Protein AF-A0A9E2BN55-F1 (afdb_monomer)

Foldseek 3Di:
DVVVLQLDALVVLLVVLLQLLLQLLLLDPDRDNLVSLLSNLLCVLVVNHDLVSSLVSNLVSNLNSLLNNLQCLQPPVVVCCVPCVVVLVNDPVNLVVLLVLCVVCPLLSQLVLLVPVSSNRVNSSSCSNNVRPSVSNSVNSSVSSNLVSSVSSVVSNVVSNVQVLCVLLVCNVVVVVVVVVVVVVVVVVVVVVVPDPDDDDDDDDPPDCDPVNVVCVVPPDPDPPVVVVVVVVVVVVVVVVSVVVCVCVVVVVVVVLVVLVPFDAFPAADDQAAQQFLEEEEAQELLRSLLFCLLVCLRNVVRNHHAAYEHEALNLPNQNLLCVVVVHSDALVSSVVSSQLSVVLSQVLVVLSPDDPVRYAYLHAHFVCLLVQLQEFLPCVDFDQDPRNRDQARCDPGPNGRQGRHLVSSLVVVLVCCVVSVGQEYEAADCPAPGSSRNSSVVSVLVSCLVVVNLNRKYWHAHQHDDCPPRFLAADLPAAHHDRPVQNQFARKHKAFGDSVSLVSSLVSLVSSVSCCVSRVSNSNSSSYRIRMTGMDGADDPPDFQPDDDDDDDDDDDDDDDDDVPDPPDDDFQRDKDARRRWPWWGIWGWHDDPFFIKIWTFTPDFDDLQKKKWKWKWADAVPAGIWIKIWIHHNQDTDIDTRYDGPDDDDPPQDFDKGDDRGGIMTTGGVVNRSDQWMWIWMFIGHSSDGPITDTHTDRRDPD

Secondary structure (DSSP, 8-state):
-HHHHHHS-HHHHHHHHHHHHHHHHTT-TT---HHHHHHHHHHHTTTSS-HHHHHHHHHHHHHHHHHHHHHHHHHHHHHHHHHHGGGGT--HHHHHHHHHHHHHHTTHHHHHHTTSHHHHHHHHHHHHHTT--HHHHHHHHHHHHHHHHHHHHHHHHHHHHHHHHHHHTTTHHHHHHHHHHHHHHHHHHHHHHHSSPPPPS----TT---HHHHHHHTT-S---HHHHHHHHHHHHHHHHHHHHHHHHHHHHHHHHHHHHT-PPPPSEEPPP--TT-EEEEEESSTTHHHHHHHHHHHHHHHTT-EEEEEEEE--TT-HHHHHHHHTS---HHHHHHHHHHHHHHHHHHHHHTT--GGGEEEEEEPTT-HHHHHHH--STT-----TTT--SB--SSSTTTT-BSSHHHHHHHHHHHHHHH--SEEEEE-TT-SSHHHHHHHHHHHHHHHHHT--SS-EEEE---BTTBSSSSS-BTTSPPPPPTTTTTSS--EEEE--HHHHHHHHHHHHH-HHHHHHHHHHHHTT-BSEEEEEEE------S-SS----------------STTSSS-S---SEEEE-SS-SSEEEEEEEEETTEEEEEEEESS---TTSEEEEEEEE--TTS--EEEEEEEETTEEEEEE-S--SSPPPTT---EEEEETTEEEEEEEGGG-SSSEEEEEEEEEETTEEEEEEEEEEE----

Sequence (705 aa):
MLQWLEGVPVGFLYLIQFAALFVEGTGLPGILVEPFFLATSLLISQYKASFVVAWLLAALGNFLGNLVGYAIGRRWLDPFLQRIGPRLGLTPERLETVQDWFRRYGPWAVFIGRWFGPIRTPALLLAGAARIPLGAFAIASALAALTWTGVYQAAFWLLGQATVDLLRRQTGGLFLVLLLLVALAGLLWWRSHRLRPAPSPGLPQEGERGILQVAEDLFRREDGPRTRRRRLRWFSILLLALALSSIPSLAYMAWQFQLNSRVPVPSAPFPEVDASWRLLVLAPHPDDEVLGAGGLMQKVLGAGGSVHVVVVTAGDSFARAAFYLAGKVPGRQGYLALGARRIQESLEAVQYLGLTPQQITFLGFPDKGLEPIWLHYWDPAKAYRNPFTGYDRVPYDIPAKGTPYNGPALAKALEAVLLEYRPTAIVAPYPLDEHPDHRATYDFLLWTLADLGWDHIPIYTYVVHHGEWPSRWQADPDNPLGPPRELARIGPWVSLPLTLSEGERKLHAIRLYTSQMRVMGSWLQAFARANEIFSPMMPVDASGPAETRSFTLLGQWAWPKNRLAKALLPVLPPSLKTRVDWSAMLEEVSTGAEDQGWLIRLRTRGRPDPNREYRLRWWVFPKDLPPQGYQVIIHRNQVSVREVTPSTRPWPKDLPVQARWTPSGLALFIPEKALQSPRLLIAVDIGRPGGIEDRSAWVLILDRR

Radius of gyration: 31.78 Å; Cα contacts (8 Å, |Δi|>4): 1227; chains: 1; bounding box: 82×69×92 Å

pLDDT: mean 70.93, std 20.89, range [20.25, 98.88]

Nearest PDB structures (foldseek):
  6gv1-assembly1_A  TM=1.798E-01  e=6.278E+00  Escherichia coli K-12

Mean predicted aligned error: 17.93 Å

Solvent-accessible surface area (backbone atoms only — not comparable to full-atom values): 37327 Å² total; per-residue (Å²): 105,69,75,57,58,65,69,48,55,61,68,57,54,42,48,48,32,14,49,49,30,16,52,38,25,34,34,54,86,88,67,81,57,63,66,44,40,38,56,53,15,43,34,29,60,66,74,71,36,60,62,67,60,47,33,52,36,31,15,49,20,20,32,56,12,32,53,50,9,19,51,46,15,53,73,45,39,76,71,42,45,76,75,46,17,74,84,73,70,52,44,74,69,56,53,50,52,51,50,50,44,38,73,74,49,42,46,50,38,52,30,57,28,60,78,40,78,92,44,32,38,55,43,34,26,48,43,13,56,69,62,56,58,63,69,53,41,50,53,26,38,44,53,30,23,46,52,53,37,42,54,49,38,50,53,25,26,56,49,18,41,55,46,52,54,37,47,59,27,71,46,40,64,59,51,52,48,49,53,51,49,51,53,47,49,52,52,49,51,54,48,61,68,69,68,57,77,80,78,77,96,65,84,89,70,95,83,74,72,48,75,66,53,54,58,41,63,77,64,68,65,88,62,55,78,69,53,48,55,51,51,51,50,52,50,52,49,49,53,48,50,56,58,53,62,52,41,59,57,55,48,48,51,52,47,52,52,52,54,55,67,63,41,68,59,47,87,43,68,44,80,90,69,41,50,82,39,27,36,33,38,48,13,47,33,57,54,45,51,50,60,50,35,34,52,59,52,40,47,28,48,74,40,62,16,44,65,36,38,36,26,43,17,26,49,30,58,47,57,65,38,15,21,69,73,63,74,40,88,55,53,36,68,29,19,49,51,34,13,57,50,30,50,50,25,38,52,54,22,46,38,74,61,70,46,55,80,88,35,48,45,61,51,40,38,55,41,90,36,41,37,58,20,71,59,65,17,46,49,90,90,41,54,45,62,38,87,58,56,68,42,38,36,20,85,54,101,49,94,37,46,66,43,51,33,20,32,60,53,51,44,51,54,53,42,50,50,46,70,72,66,57,55,58,30,37,35,34,39,24,67,74,28,68,43,58,37,35,26,31,48,34,52,49,48,56,49,41,30,58,76,72,67,50,46,85,48,47,32,36,22,21,72,74,45,51,92,75,42,60,50,65,55,39,65,38,42,88,44,73,59,38,58,53,69,83,48,60,78,32,32,64,50,24,29,39,80,41,54,63,66,46,16,52,51,35,40,52,32,62,60,46,36,53,62,47,42,81,74,44,34,44,56,62,32,26,52,19,17,21,30,44,53,32,32,72,44,72,57,61,77,59,56,66,80,69,80,76,82,81,88,88,84,89,86,90,89,88,90,82,91,90,79,81,90,60,80,87,79,73,87,73,78,52,59,43,66,44,76,39,67,61,37,84,48,43,38,30,43,32,35,27,84,50,103,66,24,36,42,40,34,42,30,32,63,54,70,73,58,54,86,34,25,36,37,38,36,33,37,38,48,31,81,98,50,65,59,44,30,36,33,39,40,34,43,64,91,42,74,45,78,42,77,56,34,91,59,99,68,77,73,73,97,80,72,73,67,46,68,46,83,47,87,50,24,39,37,36,37,42,42,44,88,72,49,66,37,55,50,36,39,39,34,38,37,34,22,42,77,48,47,79,78,45,55,47,77,41,63,46,44,51,51,94,103

Structure (mmCIF, N/CA/C/O backbone):
data_AF-A0A9E2BN55-F1
#
_entry.id   AF-A0A9E2BN55-F1
#
loop_
_atom_site.group_PDB
_atom_site.id
_atom_site.type_symbol
_atom_site.label_atom_id
_atom_site.label_alt_id
_atom_site.label_comp_id
_atom_site.label_asym_id
_atom_site.label_entity_id
_atom_site.label_seq_id
_atom_site.pdbx_PDB_ins_code
_atom_site.Cartn_x
_atom_site.Cartn_y
_atom_site.Cartn_z
_atom_site.occupancy
_atom_site.B_iso_or_equiv
_atom_site.auth_seq_id
_atom_site.auth_comp_id
_atom_site.auth_asym_id
_atom_site.auth_atom_id
_atom_site.pdbx_PDB_model_num
ATOM 1 N N . MET A 1 1 ? -6.216 5.023 -21.301 1.00 42.16 1 MET A N 1
ATOM 2 C CA . MET A 1 1 ? -4.785 4.783 -21.608 1.00 42.16 1 MET A CA 1
ATOM 3 C C . MET A 1 1 ? -4.015 4.266 -20.395 1.00 42.16 1 MET A C 1
ATOM 5 O O . MET A 1 1 ? -3.532 3.152 -20.487 1.00 42.16 1 MET A O 1
ATOM 9 N N . LEU A 1 2 ? -3.936 4.993 -19.267 1.00 48.66 2 LEU A N 1
ATOM 10 C CA . LEU A 1 2 ? -3.245 4.512 -18.051 1.00 48.66 2 LEU A CA 1
ATOM 11 C C . LEU A 1 2 ? -3.794 3.170 -17.539 1.00 48.66 2 LEU A C 1
ATOM 13 O O . LEU A 1 2 ? -3.036 2.222 -17.437 1.00 48.66 2 LEU A O 1
ATOM 17 N N . GLN A 1 3 ? -5.114 3.040 -17.367 1.00 46.03 3 GLN A N 1
ATOM 18 C CA . GLN A 1 3 ? -5.744 1.762 -16.990 1.00 46.03 3 GLN A CA 1
ATOM 19 C C . GLN A 1 3 ? -5.450 0.611 -17.972 1.00 46.03 3 GLN A C 1
ATOM 21 O O . GLN A 1 3 ? -5.333 -0.535 -17.557 1.00 46.03 3 GLN A O 1
ATOM 26 N N . TRP A 1 4 ? -5.301 0.909 -19.269 1.00 52.53 4 TRP A N 1
ATOM 27 C CA . TRP A 1 4 ? -4.914 -0.093 -20.268 1.00 52.53 4 TRP A CA 1
ATOM 28 C C . TRP A 1 4 ? -3.441 -0.485 -20.102 1.00 52.53 4 TRP A C 1
ATOM 30 O O . TRP A 1 4 ? -3.153 -1.670 -19.999 1.00 52.53 4 TRP A O 1
ATOM 40 N N . LEU A 1 5 ? -2.533 0.496 -19.981 1.00 54.41 5 LEU A N 1
ATOM 41 C CA . LEU A 1 5 ? -1.100 0.287 -19.716 1.00 54.41 5 LEU A CA 1
ATOM 42 C C . LEU A 1 5 ? -0.854 -0.498 -18.420 1.00 54.41 5 LEU A C 1
ATOM 44 O O . LEU A 1 5 ? 0.050 -1.323 -18.371 1.00 54.41 5 LEU A O 1
ATOM 48 N N . GLU A 1 6 ? -1.664 -0.275 -17.387 1.00 54.75 6 GLU A N 1
ATOM 49 C CA . GLU A 1 6 ? -1.585 -0.993 -16.111 1.00 54.75 6 GLU A CA 1
ATOM 50 C C . GLU A 1 6 ? -2.003 -2.466 -16.202 1.00 54.75 6 GLU A C 1
ATOM 52 O O . GLU A 1 6 ? -1.564 -3.275 -15.383 1.00 54.75 6 GLU A O 1
ATOM 57 N N . GLY A 1 7 ? -2.831 -2.819 -17.188 1.00 53.53 7 GLY A N 1
ATOM 58 C CA . GLY A 1 7 ? -3.192 -4.203 -17.491 1.00 53.53 7 GLY A CA 1
ATOM 59 C C . GLY A 1 7 ? -2.150 -4.935 -18.342 1.00 53.53 7 GLY A C 1
ATOM 60 O O . GLY A 1 7 ? -2.216 -6.157 -18.467 1.00 53.53 7 GLY A O 1
ATOM 61 N N . VAL A 1 8 ? -1.180 -4.220 -18.925 1.00 64.62 8 VAL A N 1
ATOM 62 C CA . VAL A 1 8 ? -0.128 -4.825 -19.748 1.00 64.62 8 VAL A CA 1
ATOM 63 C C . VAL A 1 8 ? 1.000 -5.349 -18.846 1.00 64.62 8 VAL A C 1
ATOM 65 O O . VAL A 1 8 ? 1.542 -4.590 -18.039 1.00 64.62 8 VAL A O 1
ATOM 68 N N . PRO A 1 9 ? 1.419 -6.624 -18.976 1.00 72.88 9 PRO A N 1
ATOM 69 C CA . PRO A 1 9 ? 2.551 -7.143 -18.219 1.00 72.88 9 PRO A CA 1
ATOM 70 C C . PRO A 1 9 ? 3.814 -6.312 -18.464 1.00 72.88 9 PRO A C 1
ATOM 72 O O . PRO A 1 9 ? 4.208 -6.081 -19.606 1.00 72.88 9 PRO A O 1
ATOM 75 N N . VAL A 1 10 ? 4.500 -5.915 -17.393 1.00 73.56 10 VAL A N 1
ATOM 76 C CA . VAL A 1 10 ? 5.712 -5.078 -17.480 1.00 73.56 10 VAL A CA 1
ATOM 77 C C . VAL A 1 10 ? 6.794 -5.725 -18.349 1.00 73.56 10 VAL A C 1
ATOM 79 O O . VAL A 1 10 ? 7.418 -5.045 -19.158 1.00 73.56 10 VAL A O 1
ATOM 82 N N . GLY A 1 11 ? 6.954 -7.050 -18.263 1.00 73.19 11 GLY A N 1
ATOM 83 C CA . GLY A 1 11 ? 7.873 -7.793 -19.129 1.00 73.19 11 GLY A CA 1
ATOM 84 C C . GLY A 1 11 ? 7.525 -7.692 -20.618 1.00 73.19 11 GLY A C 1
ATOM 85 O O . GLY A 1 11 ? 8.423 -7.618 -21.449 1.00 73.19 11 GLY A O 1
ATOM 86 N N . PHE A 1 12 ? 6.238 -7.615 -20.967 1.00 77.75 12 PHE A N 1
ATOM 87 C CA . PHE A 1 12 ? 5.804 -7.426 -22.352 1.00 77.75 12 PHE A CA 1
ATOM 88 C C . PHE A 1 12 ? 6.108 -6.011 -22.852 1.00 77.75 12 PHE A C 1
ATOM 90 O O . PHE A 1 12 ? 6.557 -5.847 -23.981 1.00 77.75 12 PHE A O 1
ATOM 97 N N . LEU A 1 13 ? 5.954 -4.989 -22.006 1.00 81.44 13 LEU A N 1
ATOM 98 C CA . LEU A 1 13 ? 6.357 -3.623 -22.357 1.00 81.44 13 LEU A CA 1
ATOM 99 C C . LEU A 1 13 ? 7.873 -3.486 -22.509 1.00 81.44 13 LEU A C 1
ATOM 101 O O . LEU A 1 13 ? 8.325 -2.824 -23.439 1.00 81.44 13 LEU A O 1
ATOM 105 N N . TYR A 1 14 ? 8.656 -4.155 -21.662 1.00 86.88 14 TYR A N 1
ATOM 106 C CA . TYR A 1 14 ? 10.102 -4.254 -21.850 1.00 86.88 14 TYR A CA 1
ATOM 107 C C . TYR A 1 14 ? 10.471 -4.951 -23.155 1.00 86.88 14 TYR A C 1
ATOM 109 O O . TYR A 1 14 ? 11.354 -4.476 -23.863 1.00 86.88 14 TYR A O 1
ATOM 117 N N . LEU A 1 15 ? 9.780 -6.040 -23.498 1.00 89.19 15 LEU A N 1
ATOM 118 C CA . LEU A 1 15 ? 10.001 -6.757 -24.749 1.00 89.19 15 LEU A CA 1
ATOM 119 C C . LEU A 1 15 ? 9.648 -5.895 -25.966 1.00 89.19 15 LEU A C 1
ATOM 121 O O . LEU A 1 15 ? 10.404 -5.868 -26.931 1.00 89.19 15 LEU A O 1
ATOM 125 N N . ILE A 1 16 ? 8.533 -5.165 -25.920 1.00 85.81 16 ILE A N 1
ATOM 126 C CA . ILE A 1 16 ? 8.139 -4.243 -26.987 1.00 85.81 16 ILE A CA 1
ATOM 127 C C . ILE A 1 16 ? 9.141 -3.095 -27.105 1.00 85.81 16 ILE A C 1
ATOM 129 O O . ILE A 1 16 ? 9.532 -2.759 -28.218 1.00 85.81 16 ILE A O 1
ATOM 133 N N . GLN A 1 17 ? 9.575 -2.499 -25.990 1.00 91.75 17 GLN A N 1
ATOM 134 C CA . GLN A 1 17 ? 10.584 -1.441 -26.014 1.00 91.75 17 GLN A CA 1
ATOM 135 C C . GLN A 1 17 ? 11.897 -1.975 -26.596 1.00 91.75 17 GLN A C 1
ATOM 137 O O . GLN A 1 17 ? 12.446 -1.372 -27.513 1.00 91.75 17 GLN A O 1
ATOM 142 N N . PHE A 1 18 ? 12.358 -3.141 -26.141 1.00 94.94 18 PHE A N 1
ATOM 143 C CA . PHE A 1 18 ? 13.504 -3.839 -26.718 1.00 94.94 18 PHE A CA 1
ATOM 144 C C . PHE A 1 18 ? 13.335 -4.036 -28.231 1.00 94.94 18 PHE A C 1
ATOM 146 O O . PHE A 1 18 ? 14.227 -3.671 -28.991 1.00 94.94 18 PHE A O 1
ATOM 153 N N . ALA A 1 19 ? 12.191 -4.562 -28.679 1.00 90.88 19 ALA A N 1
ATOM 154 C CA . ALA A 1 19 ? 11.928 -4.851 -30.085 1.00 90.88 19 ALA A CA 1
ATOM 155 C C . ALA A 1 19 ? 11.878 -3.573 -30.930 1.00 90.88 19 ALA A C 1
ATOM 157 O O . ALA A 1 19 ? 12.492 -3.512 -31.989 1.00 90.88 19 ALA A O 1
ATOM 158 N N . ALA A 1 20 ? 11.213 -2.522 -30.453 1.00 88.75 20 ALA A N 1
ATOM 159 C CA . ALA A 1 20 ? 11.159 -1.236 -31.137 1.00 88.75 20 ALA A CA 1
ATOM 160 C C . ALA A 1 20 ? 12.556 -0.624 -31.295 1.00 88.75 20 ALA A C 1
ATOM 162 O O . ALA A 1 20 ? 12.917 -0.163 -32.378 1.00 88.75 20 ALA A O 1
ATOM 163 N N . LEU A 1 21 ? 13.362 -0.665 -30.232 1.00 92.38 21 LEU A N 1
ATOM 164 C CA . LEU A 1 21 ? 14.728 -0.153 -30.243 1.00 92.38 21 LEU A CA 1
ATO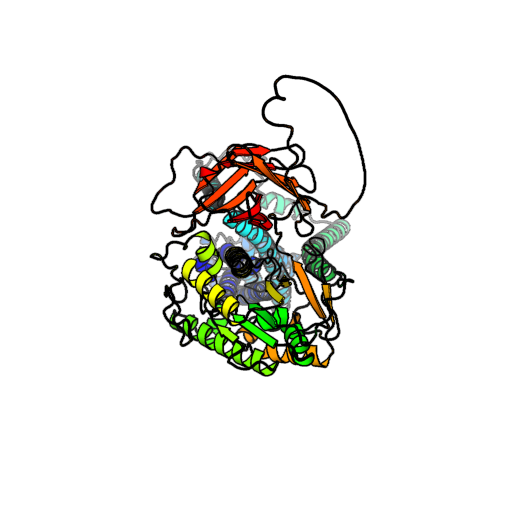M 165 C C . LEU A 1 21 ? 15.667 -1.022 -31.084 1.00 92.38 21 LEU A C 1
ATOM 167 O O . LEU A 1 21 ? 16.580 -0.482 -31.707 1.00 92.38 21 LEU A O 1
ATOM 171 N N . PHE A 1 22 ? 15.425 -2.332 -31.140 1.00 93.88 22 PHE A N 1
ATOM 172 C CA . PHE A 1 22 ? 16.102 -3.251 -32.047 1.00 93.88 22 PHE A CA 1
ATOM 173 C C . PHE A 1 22 ? 15.826 -2.893 -33.498 1.00 93.88 22 PHE A C 1
ATOM 175 O O . PHE A 1 22 ? 16.770 -2.687 -34.257 1.00 93.88 22 PHE A O 1
ATOM 182 N N . VAL A 1 23 ? 14.556 -2.748 -33.886 1.00 87.81 23 VAL A N 1
ATOM 183 C CA . VAL A 1 23 ? 14.230 -2.425 -35.277 1.00 87.81 23 VAL A CA 1
ATOM 184 C C . VAL A 1 23 ? 14.714 -1.015 -35.637 1.00 87.81 23 VAL A C 1
ATOM 186 O O . VAL A 1 23 ? 15.287 -0.845 -36.710 1.00 87.81 23 VAL A O 1
ATOM 189 N N . GLU A 1 24 ? 14.618 -0.028 -34.738 1.00 86.00 24 GLU A N 1
ATOM 190 C CA . GLU A 1 24 ? 15.246 1.291 -34.945 1.00 86.00 24 GLU A CA 1
ATOM 191 C C . GLU A 1 24 ? 16.763 1.174 -35.148 1.00 86.00 24 GLU A C 1
ATOM 193 O O . GLU A 1 24 ? 17.312 1.762 -36.081 1.00 86.00 24 GLU A O 1
ATOM 198 N N . GLY A 1 25 ? 17.430 0.367 -34.318 1.00 85.31 25 GLY A N 1
ATOM 199 C CA . GLY A 1 25 ? 18.867 0.124 -34.402 1.00 85.31 25 GLY A CA 1
ATOM 200 C C . GLY A 1 25 ? 19.302 -0.521 -35.720 1.00 85.31 25 GLY A C 1
ATOM 201 O O . GLY A 1 25 ? 20.442 -0.352 -36.133 1.00 85.31 25 GLY A O 1
ATOM 202 N N . THR A 1 26 ? 18.416 -1.207 -36.448 1.00 84.62 26 THR A N 1
ATOM 203 C CA . THR A 1 26 ? 18.776 -1.776 -37.763 1.00 84.62 26 THR A CA 1
ATOM 204 C C . THR A 1 26 ? 19.045 -0.728 -38.845 1.00 84.62 26 THR A C 1
ATOM 206 O O . THR A 1 26 ? 19.593 -1.064 -39.894 1.00 84.62 26 THR A O 1
ATOM 209 N N . GLY A 1 27 ? 18.689 0.540 -38.614 1.00 74.31 27 GLY A N 1
ATOM 210 C CA . GLY A 1 27 ? 18.823 1.591 -39.621 1.00 74.31 27 GLY A CA 1
ATOM 211 C C . GLY A 1 27 ? 17.603 1.725 -40.543 1.00 74.31 27 GLY A C 1
ATOM 212 O O . GLY A 1 27 ? 17.688 2.398 -41.570 1.00 74.31 27 GLY A O 1
ATOM 213 N N . LEU A 1 28 ? 16.466 1.104 -40.202 1.00 69.44 28 LEU A N 1
ATOM 214 C CA . LEU A 1 28 ? 15.209 1.283 -40.930 1.00 69.44 28 LEU A CA 1
ATOM 215 C C . LEU A 1 28 ? 14.545 2.624 -40.552 1.00 69.44 28 LEU A C 1
ATOM 217 O O . LEU A 1 28 ? 14.303 2.879 -39.369 1.00 69.44 28 LEU A O 1
ATOM 221 N N . PRO A 1 29 ? 14.230 3.499 -41.525 1.00 60.53 29 PRO A N 1
ATOM 222 C CA . PRO A 1 29 ? 13.552 4.761 -41.249 1.00 60.53 29 PRO A CA 1
ATOM 223 C C . PRO A 1 29 ? 12.087 4.535 -40.843 1.00 60.53 29 PRO A C 1
ATOM 225 O O . PRO A 1 29 ? 11.427 3.627 -41.341 1.00 60.53 29 PRO A O 1
ATOM 228 N N . GLY A 1 30 ? 11.554 5.416 -39.989 1.00 55.41 30 GLY A N 1
ATOM 229 C CA . GLY A 1 30 ? 10.112 5.498 -39.713 1.00 55.41 30 GLY A CA 1
ATOM 230 C C . GLY A 1 30 ? 9.623 4.838 -38.422 1.00 55.41 30 GLY A C 1
ATOM 231 O O . GLY A 1 30 ? 8.426 4.887 -38.153 1.00 55.41 30 GLY A O 1
ATOM 232 N N . ILE A 1 31 ? 10.508 4.272 -37.594 1.00 67.31 31 ILE A N 1
ATOM 233 C CA . ILE A 1 31 ? 10.127 3.785 -36.260 1.00 67.31 31 ILE A CA 1
ATOM 234 C C . ILE A 1 31 ? 10.235 4.912 -35.241 1.00 67.31 31 ILE A C 1
ATOM 236 O O . ILE A 1 31 ? 11.326 5.387 -34.930 1.00 67.31 31 ILE A O 1
ATOM 240 N N . LEU A 1 32 ? 9.081 5.310 -34.710 1.00 69.62 32 LEU A N 1
ATOM 241 C CA . LEU A 1 32 ? 8.978 6.221 -33.576 1.00 69.62 32 LEU A CA 1
ATOM 242 C C . LEU A 1 32 ? 9.241 5.431 -32.291 1.00 69.62 32 LEU A C 1
ATOM 244 O O . LEU A 1 32 ? 8.494 4.512 -31.960 1.00 69.62 32 LEU A O 1
ATOM 248 N N . VAL A 1 33 ? 10.313 5.771 -31.580 1.00 80.44 33 VAL A N 1
ATOM 249 C CA . VAL A 1 33 ? 10.753 5.072 -30.356 1.00 80.44 33 VAL A CA 1
ATOM 250 C C . VAL A 1 33 ? 10.244 5.748 -29.082 1.00 80.44 33 VAL A C 1
ATOM 252 O O . VAL A 1 33 ? 10.135 5.125 -28.027 1.00 80.44 33 VAL A O 1
ATOM 255 N N . GLU A 1 34 ? 9.882 7.021 -29.197 1.00 79.50 34 GLU A N 1
ATOM 256 C CA . GLU A 1 34 ? 9.389 7.898 -28.141 1.00 79.50 34 GLU A CA 1
ATOM 257 C C . GLU A 1 34 ? 8.146 7.341 -27.422 1.00 79.50 34 GLU A C 1
ATOM 259 O O . GLU A 1 34 ? 8.127 7.377 -26.188 1.00 79.50 34 GLU A O 1
ATOM 264 N N . PRO A 1 35 ? 7.139 6.753 -28.109 1.00 76.38 35 PRO A N 1
ATOM 265 C CA . PRO A 1 35 ? 5.970 6.185 -27.433 1.00 76.38 35 PRO A CA 1
ATOM 266 C C . PRO A 1 35 ? 6.321 5.036 -26.480 1.00 76.38 35 PRO A C 1
ATOM 268 O O . PRO A 1 35 ? 5.670 4.873 -25.449 1.00 76.38 35 PRO A O 1
ATOM 271 N N . PHE A 1 36 ? 7.361 4.258 -26.793 1.00 85.50 36 PHE A N 1
ATOM 272 C CA . PHE A 1 36 ? 7.781 3.122 -25.971 1.00 85.50 36 PHE A CA 1
ATOM 273 C C . PHE A 1 36 ? 8.543 3.573 -24.726 1.00 85.50 36 PHE A C 1
ATOM 275 O O . PHE A 1 36 ? 8.275 3.056 -23.644 1.00 85.50 36 PHE A O 1
ATOM 282 N N . PHE A 1 37 ? 9.417 4.580 -24.856 1.00 85.44 37 PHE A N 1
ATOM 283 C CA . PHE A 1 37 ? 10.047 5.228 -23.700 1.00 85.44 37 PHE A CA 1
ATOM 284 C C . PHE A 1 37 ? 9.010 5.870 -22.783 1.00 85.44 37 PHE A C 1
ATOM 286 O O . PHE A 1 37 ? 9.086 5.699 -21.571 1.00 85.44 37 PHE A O 1
ATOM 293 N N . LEU A 1 38 ? 8.012 6.563 -23.342 1.00 80.50 38 LEU A N 1
ATOM 294 C CA . LEU A 1 38 ? 6.926 7.144 -22.557 1.00 80.50 38 LEU A CA 1
ATOM 295 C C . LEU A 1 38 ? 6.122 6.063 -21.821 1.00 80.50 38 LEU A C 1
ATOM 297 O O . LEU A 1 38 ? 5.880 6.191 -20.623 1.00 80.50 38 LEU A O 1
ATOM 301 N N . ALA A 1 39 ? 5.731 4.988 -22.511 1.00 79.69 39 ALA A N 1
ATOM 302 C CA . ALA A 1 39 ? 4.945 3.904 -21.925 1.00 79.69 39 ALA A CA 1
ATOM 303 C C . ALA A 1 39 ? 5.668 3.214 -20.758 1.00 79.69 39 ALA A C 1
ATOM 305 O O . ALA A 1 39 ? 5.062 3.009 -19.704 1.00 79.69 39 ALA A O 1
ATOM 306 N N . THR A 1 40 ? 6.956 2.886 -20.910 1.00 84.44 40 THR A N 1
ATOM 307 C CA . THR A 1 40 ? 7.723 2.263 -19.822 1.00 84.44 40 THR A CA 1
ATOM 308 C C . THR A 1 40 ? 8.000 3.244 -18.692 1.00 84.44 40 THR A C 1
ATOM 310 O O . THR A 1 40 ? 7.821 2.888 -17.529 1.00 84.44 40 THR A O 1
ATOM 313 N N . SER A 1 41 ? 8.313 4.501 -19.006 1.00 82.38 41 SER A N 1
ATOM 314 C CA . SER A 1 41 ? 8.509 5.554 -18.008 1.00 82.38 41 SER A CA 1
ATOM 315 C C . SER A 1 41 ? 7.272 5.852 -17.164 1.00 82.38 41 SER A C 1
ATOM 317 O O . SER A 1 41 ? 7.416 6.024 -15.959 1.00 82.38 41 SER A O 1
ATOM 319 N N . LEU A 1 42 ? 6.061 5.833 -17.730 1.00 72.94 42 LEU A N 1
ATOM 320 C CA . LEU A 1 42 ? 4.817 6.011 -16.964 1.00 72.94 42 LEU A CA 1
ATOM 321 C C . LEU A 1 42 ? 4.599 4.916 -15.909 1.00 72.94 42 LEU A C 1
ATOM 323 O O . LEU A 1 42 ? 4.018 5.188 -14.859 1.00 72.94 42 LEU A O 1
ATOM 327 N N . LEU A 1 43 ? 5.052 3.687 -16.173 1.00 71.69 43 LEU A N 1
ATOM 328 C CA . LEU A 1 43 ? 4.995 2.597 -15.196 1.00 71.69 43 LEU A CA 1
ATOM 329 C C . LEU A 1 43 ? 6.137 2.662 -14.185 1.00 71.69 43 LEU A C 1
ATOM 331 O O . LEU A 1 43 ? 5.927 2.322 -13.021 1.00 71.69 43 LEU A O 1
ATOM 335 N N . ILE A 1 44 ? 7.319 3.125 -14.602 1.00 73.56 44 ILE A N 1
ATOM 336 C CA . ILE A 1 44 ? 8.426 3.406 -13.679 1.00 73.56 44 ILE A CA 1
ATOM 337 C C . ILE A 1 44 ? 7.991 4.481 -12.671 1.00 73.56 44 ILE A C 1
ATOM 339 O O . ILE A 1 44 ? 8.183 4.302 -11.475 1.00 73.56 44 ILE A O 1
ATOM 343 N N . SER A 1 45 ? 7.326 5.552 -13.120 1.00 66.38 45 SER A N 1
ATOM 344 C CA . SER A 1 45 ? 6.797 6.623 -12.256 1.00 66.38 45 SER A CA 1
ATOM 345 C C . SER A 1 45 ? 5.703 6.168 -11.284 1.00 66.38 45 SER A C 1
ATOM 347 O O . SER A 1 45 ? 5.368 6.901 -10.364 1.00 66.38 45 SER A O 1
ATOM 349 N N . GLN A 1 46 ? 5.130 4.981 -11.480 1.00 61.16 46 GLN A N 1
ATOM 350 C CA . GLN A 1 46 ? 4.154 4.373 -10.571 1.00 61.16 46 GLN A CA 1
ATOM 351 C C . GLN A 1 46 ? 4.765 3.240 -9.739 1.00 61.16 46 GLN A C 1
ATOM 353 O O . GLN A 1 46 ? 4.026 2.415 -9.209 1.00 61.16 46 GLN A O 1
ATOM 358 N N . TYR A 1 47 ? 6.097 3.131 -9.705 1.00 57.25 47 TYR A N 1
ATOM 359 C CA . TYR A 1 47 ? 6.836 2.062 -9.024 1.00 57.25 47 TYR A CA 1
ATOM 360 C C . TYR A 1 47 ? 6.505 0.642 -9.524 1.00 57.25 47 TYR A C 1
ATOM 362 O O . TYR A 1 47 ? 6.850 -0.362 -8.905 1.00 57.25 47 TYR A O 1
ATOM 370 N N . LYS A 1 48 ? 5.868 0.523 -10.696 1.00 65.50 48 LYS A N 1
ATOM 371 C CA . LYS A 1 48 ? 5.451 -0.761 -11.282 1.00 65.50 48 LYS A CA 1
ATOM 372 C C . LYS A 1 48 ? 6.541 -1.399 -12.138 1.00 65.50 48 LYS A C 1
ATOM 374 O O . LYS A 1 48 ? 6.499 -2.613 -12.339 1.00 65.50 48 LYS A O 1
ATOM 379 N N . ALA A 1 49 ? 7.505 -0.620 -12.625 1.00 72.75 49 ALA A N 1
ATOM 380 C CA . ALA A 1 49 ? 8.599 -1.066 -13.483 1.00 72.75 49 ALA A CA 1
ATOM 381 C C . ALA A 1 49 ? 9.949 -0.531 -12.977 1.00 72.75 49 ALA A C 1
ATOM 383 O O . ALA A 1 49 ? 10.043 0.590 -12.491 1.00 72.75 49 ALA A O 1
ATOM 384 N N . SER A 1 50 ? 11.010 -1.325 -13.117 1.00 78.50 50 SER A N 1
ATOM 385 C CA . SER A 1 50 ? 12.382 -0.889 -12.846 1.00 78.50 50 SER A CA 1
ATOM 386 C C . SER A 1 50 ? 12.909 -0.005 -13.976 1.00 78.50 50 SER A C 1
ATOM 388 O O . SER A 1 50 ? 12.873 -0.396 -15.148 1.00 78.50 50 SER A O 1
ATOM 390 N N . PHE A 1 51 ? 13.443 1.160 -13.608 1.00 81.56 51 PHE A N 1
ATOM 391 C CA . PHE A 1 51 ? 14.152 2.059 -14.518 1.00 81.56 51 PHE A CA 1
ATOM 392 C C . PHE A 1 51 ? 15.370 1.382 -15.150 1.00 81.56 51 PHE A C 1
ATOM 394 O O . PHE A 1 51 ? 15.547 1.422 -16.365 1.00 81.56 51 PHE A O 1
ATOM 401 N N . VAL A 1 52 ? 16.184 0.719 -14.322 1.00 80.12 52 VAL A N 1
ATOM 402 C CA . VAL A 1 52 ? 17.442 0.093 -14.748 1.00 80.12 52 VAL A CA 1
ATOM 403 C C . VAL A 1 52 ? 17.173 -1.014 -15.761 1.00 80.12 52 VAL A C 1
ATOM 405 O O . VAL A 1 52 ? 17.832 -1.075 -16.793 1.00 80.12 52 VAL A O 1
ATOM 408 N N . VAL A 1 53 ? 16.164 -1.854 -15.513 1.00 82.12 53 VAL A N 1
ATOM 409 C CA . VAL A 1 53 ? 15.807 -2.937 -16.440 1.00 82.12 53 VAL A CA 1
ATOM 410 C C . VAL A 1 53 ? 15.294 -2.378 -17.769 1.00 82.12 53 VAL A C 1
ATOM 412 O O . VAL A 1 53 ? 15.728 -2.840 -18.822 1.00 82.12 53 VAL A O 1
ATOM 415 N N . ALA A 1 54 ? 14.428 -1.358 -17.736 1.00 87.81 54 ALA A N 1
ATOM 416 C CA . ALA A 1 54 ? 13.916 -0.712 -18.947 1.00 87.81 54 ALA A CA 1
ATOM 417 C C . ALA A 1 54 ? 15.050 -0.119 -19.793 1.00 87.81 54 ALA A C 1
ATOM 419 O O . ALA A 1 54 ? 15.144 -0.375 -20.993 1.00 87.81 54 ALA A O 1
ATOM 420 N N . TRP A 1 55 ? 15.948 0.623 -19.140 1.00 93.56 55 TRP A N 1
ATOM 421 C CA . TRP A 1 55 ? 17.102 1.239 -19.778 1.00 93.56 55 TRP A CA 1
ATOM 422 C C . TRP A 1 55 ? 18.034 0.193 -20.395 1.00 93.56 55 TRP A C 1
ATOM 424 O O . TRP A 1 55 ? 18.356 0.288 -21.579 1.00 93.56 55 TRP A O 1
ATOM 434 N N . LEU A 1 56 ? 18.435 -0.829 -19.634 1.00 92.12 56 LEU A N 1
ATOM 435 C CA . LEU A 1 56 ? 19.365 -1.845 -20.125 1.00 92.12 56 LEU A CA 1
ATOM 436 C C . LEU A 1 56 ? 18.767 -2.675 -21.264 1.00 92.12 56 LEU A C 1
ATOM 438 O O . LEU A 1 56 ? 19.482 -2.990 -22.212 1.00 92.12 56 LEU A O 1
ATOM 442 N N . LEU A 1 57 ? 17.468 -2.986 -21.230 1.00 93.06 57 LEU A N 1
ATOM 443 C CA . LEU A 1 57 ? 16.803 -3.689 -22.330 1.00 93.06 57 LEU A CA 1
ATOM 444 C C . LEU A 1 57 ? 16.628 -2.799 -23.564 1.00 93.06 57 LEU A C 1
ATOM 446 O O . LEU A 1 57 ? 16.831 -3.273 -24.680 1.00 93.06 57 LEU A O 1
ATOM 450 N N . ALA A 1 58 ? 16.334 -1.509 -23.395 1.00 94.69 58 ALA A N 1
ATOM 451 C CA . ALA A 1 58 ? 16.329 -0.556 -24.503 1.00 94.69 58 ALA A CA 1
ATOM 452 C C . ALA A 1 58 ? 17.724 -0.430 -25.142 1.00 94.69 58 ALA A C 1
ATOM 454 O O . ALA A 1 58 ? 17.849 -0.465 -26.369 1.00 94.69 58 ALA A O 1
ATOM 455 N N . ALA A 1 59 ? 18.775 -0.332 -24.321 1.00 95.06 59 ALA A N 1
ATOM 456 C CA . ALA A 1 59 ? 20.163 -0.282 -24.771 1.00 95.06 59 ALA A CA 1
ATOM 457 C C . ALA A 1 59 ? 20.570 -1.574 -25.488 1.00 95.06 59 ALA A C 1
ATOM 459 O O . ALA A 1 59 ? 21.167 -1.513 -26.560 1.00 95.06 59 ALA A O 1
ATOM 460 N N . LEU A 1 60 ? 20.213 -2.736 -24.932 1.00 96.00 60 LEU A N 1
ATOM 461 C CA . LEU A 1 60 ? 20.518 -4.042 -25.509 1.00 96.00 60 LEU A CA 1
ATOM 462 C C . LEU A 1 60 ? 19.799 -4.249 -26.843 1.00 96.00 60 LEU A C 1
ATOM 464 O O . LEU A 1 60 ? 20.439 -4.633 -27.818 1.00 96.00 60 LEU A O 1
ATOM 468 N N . GLY A 1 61 ? 18.496 -3.958 -26.902 1.00 95.06 61 GLY A N 1
ATOM 469 C CA . GLY A 1 61 ? 17.716 -4.035 -28.135 1.00 95.06 61 GLY A CA 1
ATOM 470 C C . GLY A 1 61 ? 18.345 -3.167 -29.209 1.00 95.06 61 GLY A C 1
ATOM 471 O O . GLY A 1 61 ? 18.673 -3.655 -30.289 1.00 95.06 61 GLY A O 1
ATOM 472 N N . ASN A 1 62 ? 18.640 -1.912 -28.871 1.00 93.75 62 ASN A N 1
ATOM 473 C CA . ASN A 1 62 ? 19.284 -1.008 -29.804 1.00 93.75 62 ASN A CA 1
ATOM 474 C C . ASN A 1 62 ? 20.663 -1.478 -30.269 1.00 93.75 62 ASN A C 1
ATOM 476 O O . ASN A 1 62 ? 20.943 -1.459 -31.462 1.00 93.75 62 ASN A O 1
ATOM 480 N N . PHE A 1 63 ? 21.513 -1.921 -29.347 1.00 95.62 63 PHE A N 1
ATOM 481 C CA . PHE A 1 63 ? 22.844 -2.418 -29.665 1.00 95.62 63 PHE A CA 1
ATOM 482 C C . PHE A 1 63 ? 22.794 -3.622 -30.615 1.00 95.62 63 PHE A C 1
ATOM 484 O O . PHE A 1 63 ? 23.497 -3.636 -31.625 1.00 95.62 63 PHE A O 1
ATOM 491 N N . LEU A 1 64 ? 21.925 -4.600 -30.344 1.00 96.44 64 LEU A N 1
ATOM 492 C CA . LEU A 1 64 ? 21.738 -5.759 -31.218 1.00 96.44 64 LEU A CA 1
ATOM 493 C C . LEU A 1 64 ? 21.198 -5.349 -32.595 1.00 96.44 64 LEU A C 1
ATOM 495 O O . LEU A 1 64 ? 21.674 -5.850 -33.613 1.00 96.44 64 LEU A O 1
ATOM 499 N N . GLY A 1 65 ? 20.275 -4.387 -32.636 1.00 93.12 65 GLY A N 1
ATOM 500 C CA . GLY A 1 65 ? 19.804 -3.779 -33.879 1.00 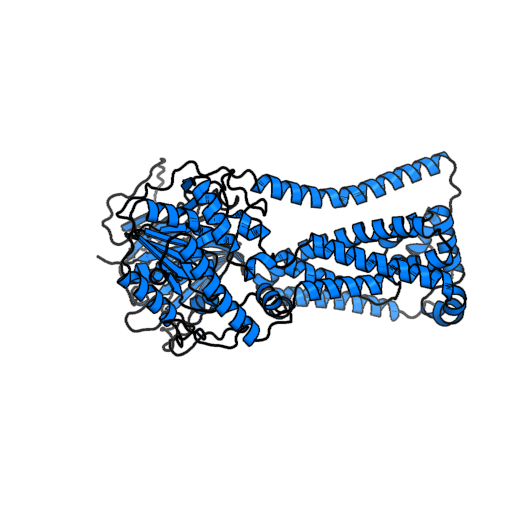93.12 65 GLY A CA 1
ATOM 501 C C . GLY A 1 65 ? 20.941 -3.142 -34.678 1.00 93.12 65 GLY A C 1
ATOM 502 O O . GLY A 1 65 ? 21.084 -3.405 -35.870 1.00 93.12 65 GLY A O 1
ATOM 503 N N . ASN A 1 66 ? 21.806 -2.374 -34.011 1.00 92.56 66 ASN A N 1
ATOM 504 C CA . ASN A 1 66 ? 22.955 -1.710 -34.628 1.00 92.56 66 ASN A CA 1
ATOM 505 C C . ASN A 1 66 ? 23.929 -2.717 -35.258 1.00 92.56 66 ASN A C 1
ATOM 507 O O . ASN A 1 66 ? 24.461 -2.455 -36.337 1.00 92.56 66 ASN A O 1
ATOM 511 N N . LEU A 1 67 ? 24.150 -3.876 -34.622 1.00 94.38 67 LEU A N 1
ATOM 512 C CA . LEU A 1 67 ? 24.962 -4.959 -35.192 1.00 94.38 67 LEU A CA 1
ATOM 513 C C . LEU A 1 67 ? 24.338 -5.524 -36.476 1.00 94.38 67 LEU A C 1
ATOM 515 O O . LEU A 1 67 ? 25.057 -5.768 -37.447 1.00 94.38 67 LEU A O 1
ATOM 519 N N . VAL A 1 68 ? 23.012 -5.690 -36.505 1.00 91.81 68 VAL A N 1
ATOM 520 C CA . VAL A 1 68 ? 22.280 -6.125 -37.705 1.00 91.81 68 VAL A CA 1
ATOM 521 C C . VAL A 1 68 ? 22.376 -5.074 -38.809 1.00 91.81 68 VAL A C 1
ATOM 523 O O . VAL A 1 68 ? 22.728 -5.419 -39.936 1.00 91.81 68 VAL A O 1
ATOM 526 N N . GLY A 1 69 ? 22.155 -3.795 -38.496 1.00 88.19 69 GLY A N 1
ATOM 527 C CA . GLY A 1 69 ? 22.314 -2.696 -39.452 1.00 88.19 69 GLY A CA 1
ATOM 528 C C . GLY A 1 69 ? 23.730 -2.639 -40.032 1.00 88.19 69 GLY A C 1
ATOM 529 O O . GLY A 1 69 ? 23.918 -2.588 -41.246 1.00 88.19 69 GLY A O 1
ATOM 530 N N . TYR A 1 70 ? 24.749 -2.769 -39.187 1.00 88.88 70 TYR A N 1
ATOM 531 C CA . TYR A 1 70 ? 26.137 -2.869 -39.631 1.00 88.88 70 TYR A CA 1
ATOM 532 C C . TYR A 1 70 ? 26.374 -4.075 -40.555 1.00 88.88 70 TYR A C 1
ATOM 534 O O . TYR A 1 70 ? 27.029 -3.938 -41.588 1.00 88.88 70 TYR A O 1
ATOM 542 N N . ALA A 1 71 ? 25.829 -5.253 -40.235 1.00 88.81 71 ALA A N 1
ATOM 543 C CA . ALA A 1 71 ? 25.964 -6.444 -41.074 1.00 88.81 71 ALA A CA 1
ATOM 544 C C . ALA A 1 71 ? 25.269 -6.280 -42.438 1.00 88.81 71 ALA A C 1
ATOM 546 O O . ALA A 1 71 ? 25.833 -6.670 -43.464 1.00 88.81 71 ALA A O 1
ATOM 547 N N . ILE A 1 72 ? 24.086 -5.652 -42.462 1.00 84.50 72 ILE A N 1
ATOM 548 C CA . ILE A 1 72 ? 23.364 -5.297 -43.691 1.00 84.50 72 ILE A CA 1
ATOM 549 C C . ILE A 1 72 ? 24.224 -4.355 -44.539 1.00 84.50 72 ILE A C 1
ATOM 551 O O . ILE A 1 72 ? 24.495 -4.654 -45.702 1.00 84.50 72 ILE A O 1
ATOM 555 N N . GLY A 1 73 ? 24.731 -3.274 -43.944 1.00 80.00 73 GLY A N 1
ATOM 556 C CA . GLY A 1 73 ? 25.616 -2.323 -44.615 1.00 80.00 73 GLY A CA 1
ATOM 557 C C . GLY A 1 73 ? 26.928 -2.944 -45.104 1.00 80.00 73 GLY A C 1
ATOM 558 O O . GLY A 1 73 ? 27.439 -2.583 -46.156 1.00 80.00 73 GLY A O 1
ATOM 559 N N . ARG A 1 74 ? 27.473 -3.927 -44.385 1.00 84.31 74 ARG A N 1
ATOM 560 C CA . ARG A 1 74 ? 28.722 -4.596 -44.769 1.00 84.31 74 ARG A CA 1
ATOM 561 C C . ARG A 1 74 ? 28.553 -5.596 -45.913 1.00 84.31 74 ARG A C 1
ATOM 563 O O . ARG A 1 74 ? 29.514 -5.827 -46.646 1.00 84.31 74 ARG A O 1
ATOM 570 N N . ARG A 1 75 ? 27.380 -6.226 -46.042 1.00 81.50 75 ARG A N 1
ATOM 571 C CA . ARG A 1 75 ? 27.155 -7.341 -46.981 1.00 81.50 75 ARG A CA 1
ATOM 572 C C . ARG A 1 75 ? 26.269 -7.003 -48.183 1.00 81.50 75 ARG A C 1
ATOM 574 O O . ARG A 1 75 ? 26.429 -7.645 -49.214 1.00 81.50 75 ARG A O 1
ATOM 581 N N . TRP A 1 76 ? 25.370 -6.025 -48.077 1.00 70.19 76 TRP A N 1
ATOM 582 C CA . TRP A 1 76 ? 24.297 -5.805 -49.061 1.00 70.19 76 TRP A CA 1
ATOM 583 C C . TRP A 1 76 ? 24.204 -4.374 -49.599 1.00 70.19 76 TRP A C 1
ATOM 585 O O . TRP A 1 76 ? 23.243 -4.048 -50.291 1.00 70.19 76 TRP A O 1
ATOM 595 N N . LEU A 1 77 ? 25.174 -3.509 -49.302 1.00 65.25 77 LEU A N 1
ATOM 596 C CA . LEU A 1 77 ? 25.077 -2.092 -49.643 1.00 65.25 77 LEU A CA 1
ATOM 597 C C . LEU A 1 77 ? 25.106 -1.812 -51.155 1.00 65.25 77 LEU A C 1
ATOM 599 O O . LEU A 1 77 ? 24.262 -1.049 -51.618 1.00 65.25 77 LEU A O 1
ATOM 603 N N . ASP A 1 78 ? 26.003 -2.434 -51.929 1.00 59.84 78 ASP A N 1
ATOM 604 C CA . ASP A 1 78 ? 26.138 -2.128 -53.367 1.00 59.84 78 ASP A CA 1
ATOM 605 C C . ASP A 1 78 ? 24.850 -2.435 -54.170 1.00 59.84 78 ASP A C 1
ATOM 607 O O . ASP A 1 78 ? 24.392 -1.564 -54.915 1.00 59.84 78 ASP A O 1
ATOM 611 N N . PRO A 1 79 ? 24.158 -3.581 -53.970 1.00 60.31 79 PRO A N 1
ATOM 612 C CA . PRO A 1 79 ? 22.851 -3.832 -54.592 1.00 60.31 79 PRO A CA 1
ATOM 613 C C . PRO A 1 79 ? 21.706 -2.965 -54.031 1.00 60.31 79 PRO A C 1
ATOM 615 O O . PRO A 1 79 ? 20.739 -2.668 -54.737 1.00 60.31 79 PRO A O 1
ATOM 618 N N . PHE A 1 80 ? 21.777 -2.577 -52.752 1.00 57.66 80 PHE A N 1
ATOM 619 C CA . PHE A 1 80 ? 20.725 -1.830 -52.051 1.00 57.66 80 PHE A CA 1
ATOM 620 C C . PHE A 1 80 ? 20.725 -0.335 -52.410 1.00 57.66 80 PHE A C 1
ATOM 622 O O . PHE A 1 80 ? 19.662 0.245 -52.654 1.00 57.66 80 PHE A O 1
ATOM 629 N N . LEU A 1 81 ? 21.907 0.283 -52.517 1.00 56.81 81 LEU A N 1
ATOM 630 C CA . LEU A 1 81 ? 22.069 1.681 -52.926 1.00 56.81 81 LEU A CA 1
ATOM 631 C C . LEU A 1 81 ? 21.604 1.919 -54.365 1.00 56.81 81 LEU A C 1
ATOM 633 O O . LEU A 1 81 ? 20.965 2.937 -54.620 1.00 56.81 81 LEU A O 1
ATOM 637 N N . GLN A 1 82 ? 21.827 0.966 -55.275 1.00 58.09 82 GLN A N 1
ATOM 638 C CA . GLN A 1 82 ? 21.383 1.079 -56.669 1.00 58.09 82 GLN A CA 1
ATOM 639 C C . GLN A 1 82 ? 19.853 1.007 -56.834 1.00 58.09 82 GLN A C 1
ATOM 641 O O . GLN A 1 82 ? 19.309 1.622 -57.747 1.00 58.09 82 GLN A O 1
ATOM 646 N N . ARG A 1 83 ? 19.132 0.293 -55.952 1.00 56.97 83 ARG A N 1
ATOM 647 C CA . ARG A 1 83 ? 17.662 0.139 -56.038 1.00 56.97 83 ARG A CA 1
ATOM 648 C C . ARG A 1 83 ? 16.861 1.122 -55.179 1.00 56.97 83 ARG A C 1
ATOM 650 O O . ARG A 1 83 ? 15.755 1.494 -55.568 1.00 56.97 83 ARG A O 1
ATOM 657 N N . ILE A 1 84 ? 17.358 1.494 -53.996 1.00 53.84 84 ILE A N 1
ATOM 658 C CA . ILE A 1 84 ? 16.574 2.213 -52.967 1.00 53.84 84 ILE A CA 1
ATOM 659 C C . ILE A 1 84 ? 17.281 3.497 -52.483 1.00 53.84 84 ILE A C 1
ATOM 661 O O . ILE A 1 84 ? 16.618 4.411 -51.991 1.00 53.84 84 ILE A O 1
ATOM 665 N N . GLY A 1 85 ? 18.597 3.630 -52.696 1.00 56.28 85 GLY A N 1
ATOM 666 C CA . GLY A 1 85 ? 19.420 4.770 -52.253 1.00 56.28 85 GLY A CA 1
ATOM 667 C C . GLY A 1 85 ? 18.889 6.163 -52.638 1.00 56.28 85 GLY A C 1
ATOM 668 O O . GLY A 1 85 ? 18.757 7.010 -51.748 1.00 56.28 85 GLY A O 1
ATOM 669 N N . PRO A 1 86 ? 18.472 6.406 -53.899 1.00 57.56 86 PRO A N 1
ATOM 670 C CA . PRO A 1 86 ? 17.910 7.694 -54.317 1.00 57.56 86 PRO A CA 1
ATOM 671 C C . PRO A 1 86 ? 16.606 8.064 -53.594 1.00 57.56 86 PRO A C 1
ATOM 673 O O . PRO A 1 86 ? 16.358 9.236 -53.326 1.00 57.56 86 PRO A O 1
ATOM 676 N N . ARG A 1 87 ? 15.785 7.071 -53.213 1.00 53.34 87 ARG A N 1
ATOM 677 C CA . ARG A 1 87 ? 14.517 7.286 -52.486 1.00 53.34 87 ARG A CA 1
ATOM 678 C C . ARG A 1 87 ? 14.721 7.604 -51.003 1.00 53.34 87 ARG A C 1
ATOM 680 O O . ARG A 1 87 ? 13.839 8.188 -50.383 1.00 53.34 87 ARG A O 1
ATOM 687 N N . LEU A 1 88 ? 15.875 7.241 -50.445 1.00 50.03 88 LEU A N 1
ATOM 688 C CA . LEU A 1 88 ? 16.271 7.524 -49.061 1.00 50.03 88 LEU A CA 1
ATOM 689 C C . LEU A 1 88 ? 17.191 8.753 -48.944 1.00 50.03 88 LEU A C 1
ATOM 691 O O . LEU A 1 88 ? 17.660 9.068 -47.853 1.00 50.03 88 LEU A O 1
ATOM 695 N N . GLY A 1 89 ? 17.456 9.456 -50.053 1.00 54.53 89 GLY A N 1
ATOM 696 C CA . GLY A 1 89 ? 18.329 10.631 -50.074 1.00 54.53 89 GLY A CA 1
ATOM 697 C C . GLY A 1 89 ? 19.812 10.309 -49.858 1.00 54.53 89 GLY A C 1
ATOM 698 O O . GLY A 1 89 ? 20.553 11.173 -49.392 1.00 54.53 89 GLY A O 1
ATOM 699 N N . LEU A 1 90 ? 20.251 9.087 -50.167 1.00 54.78 90 LEU A N 1
ATOM 700 C CA . LEU A 1 90 ? 21.651 8.662 -50.121 1.00 54.78 90 LEU A CA 1
ATOM 701 C C . LEU A 1 90 ? 22.277 8.871 -51.509 1.00 54.78 90 LEU A C 1
ATOM 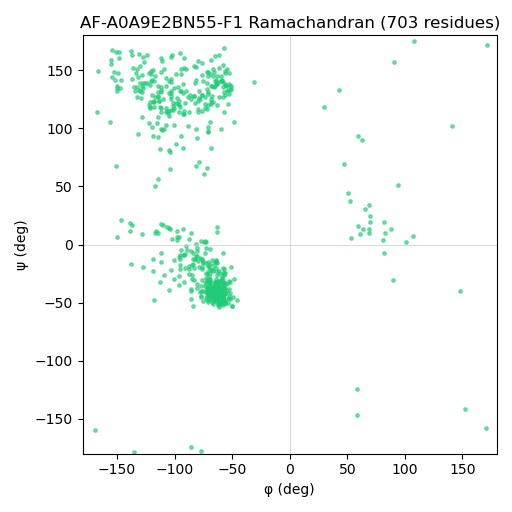703 O O . LEU A 1 90 ? 22.302 7.952 -52.325 1.00 54.78 90 LEU A O 1
ATOM 707 N N . THR A 1 91 ? 22.715 10.102 -51.797 1.00 60.78 91 THR A N 1
ATOM 708 C CA . THR A 1 91 ? 23.439 10.433 -53.039 1.00 60.78 91 THR A CA 1
ATOM 709 C C . THR A 1 91 ? 24.912 10.016 -52.940 1.00 60.78 91 THR A C 1
ATOM 711 O O . THR A 1 91 ? 25.428 9.894 -51.822 1.00 60.78 91 THR A O 1
ATOM 714 N N . PRO A 1 92 ? 25.612 9.820 -54.072 1.00 60.78 92 PRO A N 1
ATOM 715 C CA . PRO A 1 92 ? 27.050 9.558 -54.083 1.00 60.78 92 PRO A CA 1
ATOM 716 C C . PRO A 1 92 ? 27.860 10.587 -53.276 1.00 60.78 92 PRO A C 1
ATOM 718 O O . PRO A 1 92 ? 28.693 10.179 -52.470 1.00 60.78 92 PRO A O 1
ATOM 721 N N . GLU A 1 93 ? 27.545 11.890 -53.364 1.00 59.72 93 GLU A N 1
ATOM 722 C CA . GLU A 1 93 ? 28.250 12.917 -52.570 1.00 59.72 93 GLU A CA 1
ATOM 723 C C . GLU A 1 93 ? 28.010 12.774 -51.056 1.00 59.72 93 GLU A C 1
ATOM 725 O O . GLU A 1 93 ? 28.911 12.985 -50.241 1.00 59.72 93 GLU A O 1
ATOM 730 N N . ARG A 1 94 ? 26.799 12.378 -50.636 1.00 56.75 94 ARG A N 1
ATOM 731 C CA . ARG A 1 94 ? 26.486 12.131 -49.214 1.00 56.75 94 ARG A CA 1
ATOM 732 C C . ARG A 1 94 ? 27.181 10.878 -48.686 1.00 56.75 94 ARG A C 1
ATOM 734 O O . ARG A 1 94 ? 27.587 10.850 -47.526 1.00 56.75 94 ARG A O 1
ATOM 741 N N . LEU A 1 95 ? 27.330 9.853 -49.523 1.00 58.97 95 LEU A N 1
ATOM 742 C CA . LEU A 1 95 ? 28.112 8.656 -49.209 1.00 58.97 95 LEU A CA 1
ATOM 743 C C . LEU A 1 95 ? 29.592 8.991 -49.018 1.00 58.97 95 LEU A C 1
ATOM 745 O O . LEU A 1 95 ? 30.194 8.528 -48.051 1.00 58.97 95 LEU A O 1
ATOM 749 N N . GLU A 1 96 ? 30.147 9.839 -49.878 1.00 64.75 96 GLU A N 1
ATOM 750 C CA . GLU A 1 96 ? 31.534 10.299 -49.795 1.00 64.75 96 GLU A CA 1
ATOM 751 C C . GLU A 1 96 ? 31.774 11.155 -48.538 1.00 64.75 96 GLU A C 1
ATOM 753 O O . GLU A 1 96 ? 32.723 10.916 -47.790 1.00 64.75 96 GLU A O 1
ATOM 758 N N . THR A 1 97 ? 30.825 12.039 -48.209 1.00 61.81 97 THR A N 1
ATOM 759 C CA . THR A 1 97 ? 30.820 12.832 -46.964 1.00 61.81 97 THR A CA 1
ATOM 760 C C . THR A 1 97 ? 30.858 11.938 -45.721 1.00 61.81 97 THR A C 1
ATOM 762 O O . THR A 1 97 ? 31.587 12.202 -44.763 1.00 61.81 97 THR A O 1
ATOM 765 N N . VAL A 1 98 ? 30.081 10.852 -45.713 1.00 57.06 98 VAL A N 1
ATOM 766 C CA . VAL A 1 98 ? 30.047 9.923 -44.576 1.00 57.06 98 VAL A CA 1
ATOM 767 C C . VAL A 1 98 ? 31.309 9.063 -44.512 1.00 57.06 98 VAL A C 1
ATOM 769 O O . VAL A 1 98 ? 31.813 8.811 -43.416 1.00 57.06 98 VAL A O 1
ATOM 772 N N . GLN A 1 99 ? 31.878 8.666 -45.652 1.00 63.16 99 GLN A N 1
ATOM 773 C CA . GLN A 1 99 ? 33.184 8.005 -45.684 1.00 63.16 99 GLN A CA 1
ATOM 774 C C . GLN A 1 99 ? 34.288 8.913 -45.131 1.00 63.16 99 GLN A C 1
ATOM 776 O O . GLN A 1 99 ? 35.090 8.452 -44.321 1.00 63.16 99 GLN A O 1
ATOM 781 N N . ASP A 1 100 ? 34.293 10.203 -45.470 1.00 66.06 100 ASP A N 1
ATOM 782 C CA . ASP A 1 100 ? 35.202 11.191 -44.875 1.00 66.06 100 ASP A CA 1
ATOM 783 C C . ASP A 1 100 ? 35.004 11.351 -43.371 1.00 66.06 100 ASP A C 1
ATOM 785 O O . ASP A 1 100 ? 35.968 11.460 -42.606 1.00 66.06 100 ASP A O 1
ATOM 789 N N . TRP A 1 101 ? 33.755 11.298 -42.918 1.00 64.38 101 TRP A N 1
ATOM 790 C CA . TRP A 1 101 ? 33.436 11.357 -41.502 1.00 64.38 101 TRP A CA 1
ATOM 791 C C . TRP A 1 101 ? 34.008 10.157 -40.738 1.00 64.38 101 TRP A C 1
ATOM 793 O O . TRP A 1 101 ? 34.655 10.321 -39.700 1.00 64.38 101 TRP A O 1
ATOM 803 N N . PHE A 1 102 ? 33.874 8.954 -41.297 1.00 65.62 102 PHE A N 1
ATOM 804 C CA . PHE A 1 102 ? 34.482 7.747 -40.742 1.00 65.62 102 PHE A CA 1
ATOM 805 C C . PHE A 1 102 ? 36.010 7.718 -40.885 1.00 65.62 102 PHE A C 1
ATOM 807 O O . PHE A 1 102 ? 36.679 7.253 -39.963 1.00 65.62 102 PHE A O 1
ATOM 814 N N . ARG A 1 103 ? 36.592 8.282 -41.954 1.00 64.25 103 ARG A N 1
ATOM 815 C CA . ARG A 1 103 ? 38.051 8.477 -42.083 1.00 64.25 103 ARG A CA 1
ATOM 816 C C . ARG A 1 103 ? 38.600 9.394 -40.985 1.00 64.25 103 ARG A C 1
ATOM 818 O O . ARG A 1 103 ? 39.687 9.151 -40.467 1.00 64.25 103 ARG A O 1
ATOM 825 N N . ARG A 1 104 ? 37.850 10.434 -40.605 1.00 66.00 104 ARG A N 1
ATOM 826 C CA . ARG A 1 104 ? 38.289 11.474 -39.658 1.00 66.00 104 ARG A CA 1
ATOM 827 C C . ARG A 1 104 ? 38.070 11.118 -38.186 1.00 66.00 104 ARG A C 1
ATOM 829 O O . ARG A 1 104 ? 38.911 11.460 -37.356 1.00 66.00 104 ARG A O 1
ATOM 836 N N . TYR A 1 105 ? 36.954 10.467 -37.857 1.00 67.69 105 TYR A N 1
ATOM 837 C CA . TYR A 1 105 ? 36.549 10.169 -36.473 1.00 67.69 105 TYR A CA 1
ATOM 838 C C . TYR A 1 105 ? 36.587 8.673 -36.130 1.00 67.69 105 TYR A C 1
ATOM 840 O O . TYR A 1 105 ? 36.423 8.300 -34.965 1.00 67.69 105 TYR A O 1
ATOM 848 N N . GLY A 1 106 ? 36.827 7.806 -37.117 1.00 73.00 106 GLY A N 1
ATOM 849 C CA . GLY A 1 106 ? 36.879 6.364 -36.918 1.00 73.00 106 GLY A CA 1
ATOM 850 C C . GLY A 1 106 ? 35.567 5.807 -36.344 1.00 73.00 106 GLY A C 1
ATOM 851 O O . GLY A 1 106 ? 34.489 6.337 -36.618 1.00 73.00 106 GLY A O 1
ATOM 852 N N . PRO A 1 107 ? 35.630 4.762 -35.502 1.00 71.31 107 PRO A N 1
ATOM 853 C CA . PRO A 1 107 ? 34.453 4.160 -34.868 1.00 71.31 107 PRO A CA 1
ATOM 854 C C . PRO A 1 107 ? 33.613 5.146 -34.039 1.00 71.31 107 PRO A C 1
ATOM 856 O O . PRO A 1 107 ? 32.405 4.966 -33.904 1.00 71.31 107 PRO A O 1
ATOM 859 N N . TRP A 1 108 ? 34.216 6.223 -33.523 1.00 77.81 108 TRP A N 1
ATOM 860 C CA . TRP A 1 108 ? 33.521 7.230 -32.715 1.00 77.81 108 TRP A CA 1
ATOM 861 C C . TRP A 1 108 ? 32.523 8.079 -33.510 1.00 77.81 108 TRP A C 1
ATOM 863 O O . TRP A 1 108 ? 31.618 8.654 -32.907 1.00 77.81 108 TRP A O 1
ATOM 873 N N . ALA A 1 109 ? 32.606 8.102 -34.845 1.00 76.25 109 ALA A N 1
ATOM 874 C CA . ALA A 1 109 ? 31.554 8.680 -35.685 1.00 76.25 109 ALA A CA 1
ATOM 875 C C . ALA A 1 109 ? 30.187 8.013 -35.437 1.00 76.25 109 ALA A C 1
ATOM 877 O O . ALA A 1 109 ? 29.164 8.693 -35.456 1.00 76.25 109 ALA A O 1
ATOM 878 N N . VAL A 1 110 ? 30.163 6.711 -35.116 1.00 79.50 110 VAL A N 1
ATOM 879 C CA . VAL A 1 110 ? 28.931 5.989 -34.745 1.00 79.50 110 VAL A CA 1
ATOM 880 C C . VAL A 1 110 ? 28.346 6.540 -33.447 1.00 79.50 110 VAL A C 1
ATOM 882 O O . VAL A 1 110 ? 27.142 6.770 -33.352 1.00 79.50 110 VAL A O 1
ATOM 885 N N . PHE A 1 111 ? 29.207 6.786 -32.457 1.00 81.56 111 PHE A N 1
ATOM 886 C CA . PHE A 1 111 ? 28.799 7.328 -31.165 1.00 81.56 111 PHE A CA 1
ATOM 887 C C . PHE A 1 111 ? 28.229 8.739 -31.301 1.00 81.56 111 PHE A C 1
ATOM 889 O O . PHE A 1 111 ? 27.141 9.014 -30.807 1.00 81.56 111 PHE A O 1
ATOM 896 N N . ILE A 1 112 ? 28.929 9.619 -32.021 1.00 74.38 112 ILE A N 1
ATOM 897 C CA . ILE A 1 112 ? 28.504 11.009 -32.229 1.00 74.38 112 ILE A CA 1
ATOM 898 C C . ILE A 1 112 ? 27.223 11.054 -33.064 1.00 74.38 112 ILE A C 1
ATOM 900 O O . ILE A 1 112 ? 26.274 11.740 -32.693 1.00 74.38 112 ILE A O 1
ATOM 904 N N . GLY A 1 113 ? 27.165 10.296 -34.164 1.00 73.50 113 GLY A N 1
ATOM 905 C CA . GLY A 1 113 ? 26.014 10.265 -35.070 1.00 73.50 113 GLY A CA 1
ATOM 906 C C . GLY A 1 113 ? 24.719 9.850 -34.393 1.00 73.50 113 GLY A C 1
ATOM 907 O O . GLY A 1 113 ? 23.653 10.316 -34.786 1.00 73.50 113 GLY A O 1
ATOM 908 N N . ARG A 1 114 ? 24.806 9.068 -33.310 1.00 75.69 114 ARG A N 1
ATOM 909 C CA . ARG A 1 114 ? 23.657 8.672 -32.492 1.00 75.69 114 ARG A CA 1
ATOM 910 C C . ARG A 1 114 ? 22.891 9.865 -31.899 1.00 75.69 114 ARG A C 1
ATOM 912 O O . ARG A 1 114 ? 21.683 9.762 -31.698 1.00 75.69 114 ARG A O 1
ATOM 919 N N . TRP A 1 115 ? 23.565 10.990 -31.659 1.00 71.81 115 TRP A N 1
ATOM 920 C CA . TRP A 1 115 ? 22.988 12.188 -31.037 1.00 71.81 115 TRP A CA 1
ATOM 921 C C . TRP A 1 115 ? 22.396 13.193 -32.036 1.00 71.81 115 TRP A C 1
ATOM 923 O O . TRP A 1 115 ? 21.714 14.127 -31.621 1.00 71.81 115 TRP A O 1
ATOM 933 N N . PHE A 1 116 ? 22.597 12.997 -33.344 1.00 67.12 116 PHE A N 1
ATOM 934 C CA . PHE A 1 116 ? 22.118 13.905 -34.390 1.00 67.12 116 PHE A CA 1
ATOM 935 C C . PHE A 1 116 ? 21.082 13.207 -35.284 1.00 67.12 116 PHE A C 1
ATOM 937 O O . PHE A 1 116 ? 21.418 12.383 -36.136 1.00 67.12 116 PHE A O 1
ATOM 944 N N . GLY A 1 117 ? 19.805 13.557 -35.090 1.00 56.81 117 GLY A N 1
ATOM 945 C CA . GLY A 1 117 ? 18.630 12.854 -35.633 1.00 56.81 117 GLY A CA 1
ATOM 946 C C . GLY A 1 117 ? 18.681 12.451 -37.119 1.00 56.81 117 GLY A C 1
ATOM 947 O O . GLY A 1 117 ? 18.419 11.288 -37.413 1.00 56.81 117 GLY A O 1
ATOM 948 N N . PRO A 1 118 ? 19.059 13.332 -38.065 1.00 53.69 118 PRO A N 1
ATOM 949 C CA . PRO A 1 118 ? 19.088 12.984 -39.493 1.00 53.69 118 PRO A CA 1
ATOM 950 C C . PRO A 1 118 ? 20.191 11.990 -39.889 1.00 53.69 118 PRO A C 1
ATOM 952 O O . PRO A 1 118 ? 20.094 11.338 -40.924 1.00 53.69 118 PRO A O 1
ATOM 955 N N . ILE A 1 119 ? 21.251 11.889 -39.083 1.00 60.38 119 ILE A N 1
ATOM 956 C CA . ILE A 1 119 ? 22.467 11.120 -39.392 1.00 60.38 119 ILE A CA 1
ATOM 957 C C . ILE A 1 119 ? 22.479 9.788 -38.620 1.00 60.38 119 ILE A C 1
ATOM 959 O O . ILE A 1 119 ? 23.106 8.827 -39.061 1.00 60.38 119 ILE A O 1
ATOM 963 N N . ARG A 1 120 ? 21.726 9.696 -37.512 1.00 70.62 120 ARG A N 1
ATOM 964 C CA . ARG A 1 120 ? 21.643 8.531 -36.612 1.00 70.62 120 ARG A CA 1
ATOM 965 C C . ARG A 1 120 ? 21.378 7.210 -37.329 1.00 70.62 120 ARG A C 1
ATOM 967 O O . ARG A 1 120 ? 22.094 6.237 -37.113 1.00 70.62 120 ARG A O 1
ATOM 974 N N . THR A 1 121 ? 20.328 7.169 -38.141 1.00 67.31 121 THR A N 1
ATOM 975 C CA . THR A 1 121 ? 19.814 5.934 -38.748 1.00 67.31 121 THR A CA 1
ATOM 976 C C . THR A 1 121 ? 20.684 5.467 -39.931 1.00 67.31 121 THR A C 1
ATOM 978 O O . THR A 1 121 ? 21.064 4.296 -39.955 1.00 67.31 121 THR A O 1
ATOM 981 N N . PRO A 1 122 ? 21.118 6.347 -40.862 1.00 68.94 122 PRO A N 1
ATOM 982 C CA . PRO A 1 122 ? 22.017 5.947 -41.947 1.00 68.94 122 PRO A CA 1
ATOM 983 C C . PRO A 1 122 ? 23.445 5.623 -41.492 1.00 68.94 122 PRO A C 1
ATOM 985 O O . PRO A 1 122 ? 24.094 4.776 -42.103 1.00 68.94 122 PRO A O 1
ATOM 988 N N . ALA A 1 123 ? 23.953 6.258 -40.427 1.00 73.94 123 ALA A N 1
ATOM 989 C CA . ALA A 1 123 ? 25.342 6.091 -39.983 1.00 73.94 123 ALA A CA 1
ATOM 990 C C . ALA A 1 123 ? 25.715 4.634 -39.666 1.00 73.94 123 ALA A C 1
ATOM 992 O O . ALA A 1 123 ? 26.863 4.242 -39.856 1.00 73.94 123 ALA A O 1
ATOM 993 N N . LEU A 1 124 ? 24.759 3.818 -39.219 1.00 81.94 124 LEU A N 1
ATOM 994 C CA . LEU A 1 124 ? 24.977 2.411 -38.868 1.00 81.94 124 LEU A CA 1
ATOM 995 C C . LEU A 1 124 ? 25.190 1.541 -40.114 1.00 81.94 124 LEU A C 1
ATOM 997 O O . LEU A 1 124 ? 26.146 0.767 -40.183 1.00 81.94 124 LEU A O 1
ATOM 1001 N N . LEU A 1 125 ? 24.341 1.732 -41.127 1.00 77.00 125 LEU A N 1
ATOM 1002 C CA . LEU A 1 125 ? 24.476 1.090 -42.437 1.00 77.00 125 LEU A CA 1
ATOM 1003 C C . LEU A 1 125 ? 25.782 1.532 -43.115 1.00 77.00 125 LEU A C 1
ATOM 1005 O O . LEU A 1 125 ? 26.526 0.716 -43.659 1.00 77.00 125 LEU A O 1
ATOM 1009 N N . LEU A 1 126 ? 26.103 2.823 -43.026 1.00 75.56 126 LEU A N 1
ATOM 1010 C CA . LEU A 1 126 ? 27.298 3.406 -43.634 1.00 75.56 126 LEU A CA 1
ATOM 1011 C C . LEU A 1 126 ? 28.596 3.006 -42.905 1.00 75.56 126 LEU A C 1
ATOM 1013 O O . LEU A 1 126 ? 29.639 2.863 -43.538 1.00 75.56 126 LEU A O 1
ATOM 1017 N N . ALA A 1 127 ? 28.545 2.731 -41.600 1.00 80.56 127 ALA A N 1
ATOM 1018 C CA . ALA A 1 127 ? 29.664 2.141 -40.862 1.00 80.56 127 ALA A CA 1
ATOM 1019 C C . ALA A 1 127 ? 29.991 0.718 -41.352 1.00 80.56 127 ALA A C 1
ATOM 1021 O O . ALA A 1 127 ? 31.163 0.346 -41.473 1.00 80.56 127 ALA A O 1
ATOM 1022 N N . GLY A 1 128 ? 28.953 -0.071 -41.652 1.00 80.06 128 GLY A N 1
ATOM 1023 C CA . GLY A 1 128 ? 29.086 -1.393 -42.265 1.00 80.06 128 GLY A CA 1
ATOM 1024 C C . GLY A 1 128 ? 29.682 -1.318 -43.668 1.00 80.06 128 GLY A C 1
ATOM 1025 O O . GLY A 1 128 ? 30.641 -2.030 -43.972 1.00 80.06 128 GLY A O 1
ATOM 1026 N N . ALA A 1 129 ? 29.164 -0.397 -44.481 1.00 74.50 129 ALA A N 1
ATOM 1027 C CA . ALA A 1 129 ? 29.641 -0.093 -45.828 1.00 74.50 129 ALA A CA 1
ATOM 1028 C C . ALA A 1 129 ? 31.134 0.239 -45.874 1.00 74.50 129 ALA A C 1
ATOM 1030 O O . ALA A 1 129 ? 31.884 -0.307 -46.679 1.00 74.50 129 ALA A O 1
ATOM 1031 N N . ALA A 1 130 ? 31.573 1.099 -44.953 1.00 73.44 130 ALA A N 1
ATOM 1032 C CA . ALA A 1 130 ? 32.964 1.509 -44.810 1.00 73.44 130 ALA A CA 1
ATOM 1033 C C . ALA A 1 130 ? 33.868 0.411 -44.212 1.00 73.44 130 ALA A C 1
ATOM 1035 O O . ALA A 1 130 ? 35.054 0.646 -43.988 1.00 73.44 130 ALA A O 1
ATOM 1036 N N . ARG A 1 131 ? 33.326 -0.787 -43.934 1.00 76.38 131 ARG A N 1
ATOM 1037 C CA . ARG A 1 131 ? 34.038 -1.955 -43.391 1.00 76.38 131 ARG A CA 1
ATOM 1038 C C . ARG A 1 131 ? 34.843 -1.654 -42.123 1.00 76.38 131 ARG A C 1
ATOM 1040 O O . ARG A 1 131 ? 35.906 -2.234 -41.906 1.00 76.38 131 ARG A O 1
ATOM 1047 N N . ILE A 1 132 ? 34.313 -0.795 -41.250 1.00 81.25 132 ILE A N 1
ATOM 1048 C CA . ILE A 1 132 ? 34.928 -0.497 -39.947 1.00 81.25 132 ILE A CA 1
ATOM 1049 C C . ILE A 1 132 ? 35.123 -1.805 -39.174 1.00 81.25 132 ILE A C 1
ATOM 1051 O O . ILE A 1 132 ? 34.201 -2.616 -39.171 1.00 81.25 132 ILE A O 1
ATOM 1055 N N . PRO A 1 133 ? 36.256 -2.052 -38.496 1.00 86.75 133 PRO A N 1
ATOM 1056 C CA . PRO A 1 133 ? 36.448 -3.274 -37.719 1.00 86.75 133 PRO A CA 1
ATOM 1057 C C . PRO A 1 133 ? 35.300 -3.523 -36.726 1.00 86.75 133 PRO A C 1
ATOM 1059 O O . PRO A 1 133 ? 34.942 -2.635 -35.951 1.00 86.75 133 PRO A O 1
ATOM 1062 N N . LEU A 1 134 ? 34.737 -4.739 -36.732 1.00 86.88 134 LEU A N 1
ATOM 1063 C CA . LEU A 1 134 ? 33.516 -5.078 -35.985 1.00 86.88 134 LEU A CA 1
ATOM 1064 C C . LEU A 1 134 ? 33.650 -4.804 -34.482 1.00 86.88 134 LEU A C 1
ATOM 1066 O O . LEU A 1 134 ? 32.738 -4.237 -33.895 1.00 86.88 134 LEU A O 1
ATOM 1070 N N . GLY A 1 135 ? 34.783 -5.155 -33.866 1.00 85.50 135 GLY A N 1
ATOM 1071 C CA . GLY A 1 135 ? 34.999 -4.911 -32.436 1.00 85.50 135 GLY A CA 1
ATOM 1072 C C . GLY A 1 135 ? 34.983 -3.421 -32.086 1.00 85.50 135 GLY A C 1
ATOM 1073 O O . GLY A 1 135 ? 34.363 -3.013 -31.108 1.00 85.50 135 GLY A O 1
ATOM 1074 N N . ALA A 1 136 ? 35.589 -2.589 -32.933 1.00 83.56 136 ALA A N 1
ATOM 1075 C CA . ALA A 1 136 ? 35.633 -1.149 -32.719 1.00 83.56 136 ALA A CA 1
ATOM 1076 C C . ALA A 1 136 ? 34.254 -0.497 -32.934 1.00 83.56 136 ALA A C 1
ATOM 1078 O O . ALA A 1 136 ? 33.847 0.365 -32.154 1.00 83.56 136 ALA A O 1
ATOM 1079 N N . PHE A 1 137 ? 33.506 -0.959 -33.943 1.00 88.38 137 PHE A N 1
ATOM 1080 C CA . PHE A 1 137 ? 32.102 -0.593 -34.138 1.00 88.38 137 PHE A CA 1
ATOM 1081 C C . PHE A 1 137 ? 31.241 -1.001 -32.935 1.00 88.38 137 PHE A C 1
ATOM 1083 O O . PHE A 1 137 ? 30.487 -0.179 -32.421 1.00 88.38 137 PHE A O 1
ATOM 1090 N N . ALA A 1 138 ? 31.370 -2.245 -32.467 1.00 91.25 138 ALA A N 1
ATOM 1091 C CA . ALA A 1 138 ? 30.575 -2.784 -31.372 1.00 91.25 138 ALA A CA 1
ATOM 1092 C C . ALA A 1 138 ? 30.784 -1.988 -30.078 1.00 91.25 138 ALA A C 1
ATOM 1094 O O . ALA A 1 138 ? 29.810 -1.613 -29.435 1.00 91.25 138 ALA A O 1
ATOM 1095 N N . ILE A 1 139 ? 32.027 -1.638 -29.733 1.00 88.56 139 ILE A N 1
ATOM 1096 C CA . ILE A 1 139 ? 32.315 -0.814 -28.549 1.00 88.56 139 ILE A CA 1
ATOM 1097 C C . ILE A 1 139 ? 31.678 0.576 -28.681 1.00 88.56 139 ILE A C 1
ATOM 1099 O O . ILE A 1 139 ? 30.942 1.005 -27.791 1.00 88.56 139 ILE A O 1
ATOM 1103 N N . ALA A 1 140 ? 31.912 1.272 -29.799 1.00 85.50 140 ALA A N 1
ATOM 1104 C CA . ALA A 1 140 ? 31.355 2.608 -30.012 1.00 85.50 140 ALA A CA 1
ATOM 1105 C C . ALA A 1 140 ? 29.816 2.593 -30.021 1.00 85.50 140 ALA A C 1
ATOM 1107 O O . ALA A 1 140 ? 29.179 3.480 -29.456 1.00 85.50 140 ALA A O 1
ATOM 1108 N N . SER A 1 141 ? 29.219 1.558 -30.615 1.00 90.25 141 SER A N 1
ATOM 1109 C CA . SER A 1 141 ? 27.774 1.357 -30.683 1.00 90.25 141 SER A CA 1
ATOM 1110 C C . SER A 1 141 ? 27.160 1.024 -29.322 1.00 90.25 141 SER A C 1
ATOM 1112 O O . SER A 1 141 ? 26.127 1.591 -28.978 1.00 90.25 141 SER A O 1
ATOM 1114 N N . ALA A 1 142 ? 27.798 0.168 -28.520 1.00 91.69 142 ALA A N 1
ATOM 1115 C CA . ALA A 1 142 ? 27.334 -0.172 -27.176 1.00 91.69 142 ALA A CA 1
ATOM 1116 C C . ALA A 1 142 ? 27.330 1.060 -26.262 1.00 91.69 142 ALA A C 1
ATOM 1118 O O . ALA A 1 142 ? 26.336 1.333 -25.590 1.00 91.69 142 ALA A O 1
ATOM 1119 N N . LEU A 1 143 ? 28.401 1.859 -26.297 1.00 87.69 143 LEU A N 1
ATOM 1120 C CA . LEU A 1 143 ? 28.477 3.120 -25.554 1.00 87.69 143 LEU A CA 1
ATOM 1121 C C . LEU A 1 143 ? 27.403 4.113 -26.012 1.00 87.69 143 LEU A C 1
ATOM 1123 O O . LEU A 1 143 ? 26.774 4.776 -25.185 1.00 87.69 143 LEU A O 1
ATOM 1127 N N . ALA A 1 144 ? 27.161 4.200 -27.321 1.00 87.38 144 ALA A N 1
ATOM 1128 C CA . ALA A 1 144 ? 26.132 5.068 -27.880 1.00 87.38 144 ALA A CA 1
ATOM 1129 C C . ALA A 1 144 ? 24.732 4.625 -27.445 1.00 87.38 144 ALA A C 1
ATOM 1131 O O . ALA A 1 144 ? 23.930 5.450 -27.018 1.00 87.38 144 ALA A O 1
ATOM 1132 N N . ALA A 1 145 ? 24.452 3.322 -27.514 1.00 90.69 145 ALA A N 1
ATOM 1133 C CA . ALA A 1 145 ? 23.186 2.738 -27.104 1.00 90.69 145 ALA A CA 1
ATOM 1134 C C . ALA A 1 145 ? 22.933 2.973 -25.612 1.00 90.69 145 ALA A C 1
ATOM 1136 O O . ALA A 1 145 ? 21.874 3.486 -25.263 1.00 90.69 145 ALA A O 1
ATOM 1137 N N . LEU A 1 146 ? 23.908 2.691 -24.742 1.00 89.62 146 LEU A N 1
ATOM 1138 C CA . LEU A 1 146 ? 23.789 2.909 -23.297 1.00 89.62 146 LEU A CA 1
ATOM 1139 C C . LEU A 1 146 ? 23.524 4.379 -22.955 1.00 89.62 146 LEU A C 1
ATOM 1141 O O . LEU A 1 146 ? 22.569 4.681 -22.245 1.00 89.62 146 LEU A O 1
ATOM 1145 N N . THR A 1 147 ? 24.329 5.302 -23.480 1.00 85.50 147 THR A N 1
ATOM 1146 C CA . THR A 1 147 ? 24.222 6.728 -23.127 1.00 85.50 147 THR A CA 1
ATOM 1147 C C . THR A 1 147 ? 22.953 7.373 -23.683 1.00 85.50 147 THR A C 1
ATOM 1149 O O . THR A 1 147 ? 22.215 8.019 -22.942 1.00 85.50 147 THR A O 1
ATOM 1152 N N . TRP A 1 148 ? 22.650 7.155 -24.965 1.00 86.25 148 TRP A N 1
ATOM 1153 C CA . TRP A 1 148 ? 21.486 7.755 -25.612 1.00 86.25 148 TRP A CA 1
ATOM 1154 C C . TRP A 1 148 ? 20.169 7.217 -25.037 1.00 86.25 148 TRP A C 1
ATOM 1156 O O . TRP A 1 148 ? 19.290 8.006 -24.686 1.00 86.25 148 TRP A O 1
ATOM 1166 N N . THR A 1 149 ? 20.039 5.893 -24.868 1.00 90.69 149 THR A N 1
ATOM 1167 C CA . THR A 1 149 ? 18.823 5.317 -24.264 1.00 90.69 149 THR A CA 1
ATOM 1168 C C . THR A 1 149 ? 18.673 5.716 -22.801 1.00 90.69 149 THR A C 1
ATOM 1170 O O . THR A 1 149 ? 17.548 5.916 -22.362 1.00 90.69 149 THR A O 1
ATOM 1173 N N . GLY A 1 150 ? 19.774 5.894 -22.062 1.00 86.25 150 GLY A N 1
ATOM 1174 C CA . GLY A 1 150 ? 19.741 6.339 -20.669 1.00 86.25 150 GLY A CA 1
ATOM 1175 C C . GLY A 1 150 ? 19.205 7.759 -20.536 1.00 86.25 150 GLY A C 1
ATOM 1176 O O . GLY A 1 150 ? 18.301 8.002 -19.740 1.00 86.25 150 GLY A O 1
ATOM 1177 N N . VAL A 1 151 ? 19.690 8.681 -21.375 1.00 82.19 151 VAL A N 1
ATOM 1178 C CA . VAL A 1 151 ? 19.186 10.063 -21.410 1.00 82.19 151 VAL A CA 1
ATOM 1179 C C . VAL A 1 151 ? 17.721 10.109 -21.835 1.00 82.19 151 VAL A C 1
ATOM 1181 O O . VAL A 1 151 ? 16.931 10.801 -21.197 1.00 82.19 151 VAL A O 1
ATOM 1184 N N . TYR A 1 152 ? 17.329 9.351 -22.862 1.00 82.75 152 TYR A N 1
ATOM 1185 C CA . TYR A 1 152 ? 15.929 9.291 -23.287 1.00 82.75 152 TYR A CA 1
ATOM 1186 C C . TYR A 1 152 ? 15.041 8.694 -22.194 1.00 82.75 152 TYR A C 1
ATOM 1188 O O . TYR A 1 152 ? 14.023 9.288 -21.849 1.00 82.75 152 TYR A O 1
ATOM 1196 N N . GLN A 1 153 ? 15.436 7.576 -21.583 1.00 88.06 153 GLN A N 1
ATOM 1197 C CA . GLN A 1 153 ? 14.671 6.962 -20.500 1.00 88.06 153 GLN A CA 1
ATOM 1198 C C . GLN A 1 153 ? 14.517 7.921 -19.316 1.00 88.06 153 GLN A C 1
ATOM 1200 O O . GLN A 1 153 ? 13.410 8.069 -18.806 1.00 88.06 153 GLN A O 1
ATOM 1205 N N . ALA A 1 154 ? 15.588 8.613 -18.914 1.00 76.56 154 ALA A N 1
ATOM 1206 C CA . ALA A 1 154 ? 15.554 9.604 -17.841 1.00 76.56 154 ALA A CA 1
ATOM 1207 C C . ALA A 1 154 ? 14.641 10.791 -18.184 1.00 76.56 154 ALA A C 1
ATOM 1209 O O . ALA A 1 154 ? 13.778 11.151 -17.386 1.00 76.56 154 ALA A O 1
ATOM 1210 N N . ALA A 1 155 ? 14.768 11.356 -19.387 1.00 73.88 155 ALA A N 1
ATOM 1211 C CA . ALA A 1 155 ? 13.933 12.465 -19.840 1.00 73.88 155 ALA A CA 1
ATOM 1212 C C . ALA A 1 155 ? 12.447 12.081 -19.874 1.00 73.88 155 ALA A C 1
ATOM 1214 O O . ALA A 1 155 ? 11.605 12.813 -19.357 1.00 73.88 155 ALA A O 1
ATOM 1215 N N . PHE A 1 156 ? 12.118 10.907 -20.417 1.00 79.44 156 PHE A N 1
ATOM 1216 C CA . PHE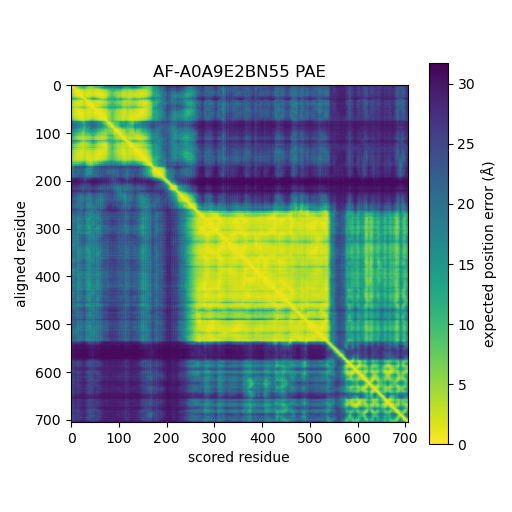 A 1 156 ? 10.745 10.408 -20.446 1.00 79.44 156 PHE A CA 1
ATOM 1217 C C . PHE A 1 156 ? 10.238 9.974 -19.072 1.00 79.44 156 PHE A C 1
ATOM 1219 O O . PHE A 1 156 ? 9.035 9.989 -18.858 1.00 79.44 156 PHE A O 1
ATOM 1226 N N . TRP A 1 157 ? 11.109 9.587 -18.139 1.00 76.19 157 TRP A N 1
ATOM 1227 C CA . TRP A 1 157 ? 10.728 9.301 -16.752 1.00 76.19 157 TRP A CA 1
ATOM 1228 C C . TRP A 1 157 ? 10.373 10.575 -15.990 1.00 76.19 157 TRP A C 1
ATOM 1230 O O . TRP A 1 157 ? 9.319 10.617 -15.361 1.00 76.19 157 TRP A O 1
ATOM 1240 N N . LEU A 1 158 ? 11.162 11.641 -16.145 1.00 69.19 158 LEU A N 1
ATOM 1241 C CA . LEU A 1 158 ? 10.826 12.972 -15.625 1.00 69.19 158 LEU A CA 1
ATOM 1242 C C . LEU A 1 158 ? 9.537 13.511 -16.263 1.00 69.19 158 LEU A C 1
ATOM 1244 O O . LEU A 1 158 ? 8.642 13.989 -15.566 1.00 69.19 158 LEU A O 1
ATOM 1248 N N . LEU A 1 159 ? 9.396 13.369 -17.586 1.00 64.50 159 LEU A N 1
ATOM 1249 C CA . LEU A 1 159 ? 8.161 13.709 -18.295 1.00 64.50 159 LEU A CA 1
ATOM 1250 C C . LEU A 1 159 ? 6.992 12.825 -17.845 1.00 64.50 159 LEU A C 1
ATOM 1252 O O . LEU A 1 159 ? 5.868 13.301 -17.754 1.00 64.50 159 LEU A O 1
ATOM 1256 N N . GLY A 1 160 ? 7.246 11.551 -17.554 1.00 61.06 160 GLY A N 1
ATOM 1257 C CA . GLY A 1 160 ? 6.279 10.572 -17.074 1.00 61.06 160 GLY A CA 1
ATOM 1258 C C . GLY A 1 160 ? 5.750 10.933 -15.694 1.00 61.06 160 GLY A C 1
ATOM 1259 O O . GLY A 1 160 ? 4.538 10.946 -15.518 1.00 61.06 160 GLY A O 1
ATOM 1260 N N . GLN A 1 161 ? 6.623 11.326 -14.762 1.00 59.84 161 GLN A N 1
ATOM 1261 C CA . GLN A 1 161 ? 6.230 11.872 -13.459 1.00 59.84 161 GLN A CA 1
ATOM 1262 C C . GLN A 1 161 ? 5.345 13.106 -13.646 1.00 59.84 161 GLN A C 1
ATOM 1264 O O . GLN A 1 161 ? 4.203 13.115 -13.194 1.00 59.84 161 GLN A O 1
ATOM 1269 N N . ALA A 1 162 ? 5.804 14.078 -14.442 1.00 56.06 162 ALA A N 1
ATOM 1270 C CA . ALA A 1 162 ? 5.024 15.273 -14.742 1.00 56.06 162 ALA A CA 1
ATOM 1271 C C . ALA A 1 162 ? 3.676 14.948 -15.412 1.00 56.06 162 ALA A C 1
ATOM 1273 O O . ALA A 1 162 ? 2.679 15.595 -15.116 1.00 56.06 162 ALA A O 1
ATOM 1274 N N . THR A 1 163 ? 3.619 13.940 -16.288 1.00 52.28 163 THR A N 1
ATOM 1275 C CA . THR A 1 163 ? 2.407 13.514 -17.007 1.00 52.28 163 THR A CA 1
ATOM 1276 C C . THR A 1 163 ? 1.445 12.747 -16.104 1.00 52.28 163 THR A C 1
ATOM 1278 O O . THR A 1 163 ? 0.242 12.968 -16.196 1.00 52.28 163 THR A O 1
ATOM 1281 N N . VAL A 1 164 ? 1.934 11.868 -15.223 1.00 52.97 164 VAL A N 1
ATOM 1282 C CA . VAL A 1 164 ? 1.122 11.196 -14.194 1.00 52.97 164 VAL A CA 1
ATOM 1283 C C . VAL A 1 164 ? 0.543 12.238 -13.246 1.00 52.97 164 VAL A C 1
ATOM 1285 O O . VAL A 1 164 ? -0.660 12.209 -12.986 1.00 52.97 164 VAL A O 1
ATOM 1288 N N . ASP A 1 165 ? 1.351 13.208 -12.823 1.00 50.72 165 ASP A N 1
ATOM 1289 C CA . ASP A 1 165 ? 0.902 14.332 -12.007 1.00 50.72 165 ASP A CA 1
ATOM 1290 C C . ASP A 1 165 ? -0.161 15.163 -12.734 1.00 50.72 165 ASP A C 1
ATOM 1292 O O . ASP A 1 165 ? -1.167 15.537 -12.140 1.00 50.72 165 ASP A O 1
ATOM 1296 N N . LEU A 1 166 ? 0.005 15.422 -14.035 1.00 49.50 166 LEU A N 1
ATOM 1297 C CA . LEU A 1 166 ? -0.954 16.182 -14.844 1.00 49.50 166 LEU A CA 1
ATOM 1298 C C . LEU A 1 166 ? -2.251 15.408 -15.144 1.00 49.50 166 LEU A C 1
ATOM 1300 O O . LEU A 1 166 ? -3.333 15.991 -15.173 1.00 49.50 166 LEU A O 1
ATOM 1304 N N . LEU A 1 167 ? -2.161 14.093 -15.358 1.00 50.62 167 LEU A N 1
ATOM 1305 C CA . LEU A 1 167 ? -3.311 13.211 -15.576 1.00 50.62 167 LEU A CA 1
ATOM 1306 C C . LEU A 1 167 ? -4.125 13.044 -14.291 1.00 50.62 167 LEU A C 1
ATOM 1308 O O . LEU A 1 167 ? -5.353 13.109 -14.345 1.00 50.62 167 LEU A O 1
ATOM 1312 N N . ARG A 1 168 ? -3.456 12.920 -13.136 1.00 49.16 168 ARG A N 1
ATOM 1313 C CA . ARG A 1 168 ? -4.100 12.981 -11.814 1.00 49.16 168 ARG A CA 1
ATOM 1314 C C . ARG A 1 168 ? -4.813 14.322 -11.601 1.00 49.16 168 ARG A C 1
ATOM 1316 O O . ARG A 1 168 ? -5.886 14.345 -11.003 1.00 49.16 168 ARG A O 1
ATOM 1323 N N . ARG A 1 169 ? -4.301 15.408 -12.203 1.00 43.62 169 ARG A N 1
ATOM 1324 C CA . ARG A 1 169 ? -4.886 16.757 -12.132 1.00 43.62 169 ARG A CA 1
ATOM 1325 C C . ARG A 1 169 ? -6.166 16.996 -12.956 1.00 43.62 169 ARG A C 1
ATOM 1327 O O . ARG A 1 169 ? -6.640 18.126 -12.991 1.00 43.62 169 ARG A O 1
ATOM 1334 N N . GLN A 1 170 ? -6.733 15.989 -13.637 1.00 45.84 170 GLN A N 1
ATOM 1335 C CA . GLN A 1 170 ? -7.867 16.110 -14.589 1.00 45.84 170 GLN A CA 1
ATOM 1336 C C . GLN A 1 170 ? -7.692 17.149 -15.725 1.00 45.84 170 GLN A C 1
ATOM 1338 O O . GLN A 1 170 ? -8.576 17.314 -16.562 1.00 45.84 170 GLN A O 1
ATOM 1343 N N . THR A 1 171 ? -6.528 17.788 -15.856 1.00 39.91 171 THR A N 1
ATOM 1344 C CA . THR A 1 171 ? -6.166 18.662 -16.986 1.00 39.91 171 THR A CA 1
ATOM 1345 C C . THR A 1 171 ? -5.549 17.887 -18.150 1.00 39.91 171 THR A C 1
ATOM 1347 O O . THR A 1 171 ? -5.158 18.483 -19.154 1.00 39.91 171 THR A O 1
ATOM 1350 N N . GLY A 1 172 ? -5.504 16.551 -18.057 1.00 40.72 172 GLY A N 1
ATOM 1351 C CA . GLY A 1 172 ? -4.962 15.660 -19.083 1.00 40.72 172 GLY A CA 1
ATOM 1352 C C . GLY A 1 172 ? -5.540 15.898 -20.480 1.00 40.72 172 GLY A C 1
ATOM 1353 O O . GLY A 1 172 ? -4.805 15.788 -21.455 1.00 40.72 172 GLY A O 1
ATOM 1354 N N . GLY A 1 173 ? -6.809 16.313 -20.579 1.00 48.72 173 GLY A N 1
ATOM 1355 C CA . GLY A 1 173 ? -7.421 16.728 -21.845 1.00 48.72 173 GLY A CA 1
ATOM 1356 C C . GLY A 1 173 ? -6.763 17.973 -22.448 1.00 48.72 173 GLY A C 1
ATOM 1357 O O . GLY A 1 173 ? -6.466 17.985 -23.635 1.00 48.72 173 GLY A O 1
ATOM 1358 N N . LEU A 1 174 ? -6.450 18.985 -21.632 1.00 43.91 174 LEU A N 1
ATOM 1359 C CA . LEU A 1 174 ? -5.812 20.231 -22.071 1.00 43.91 174 LEU A CA 1
ATOM 1360 C C . LEU A 1 174 ? -4.369 20.000 -22.539 1.00 43.91 174 LEU A C 1
ATOM 1362 O O . LEU A 1 174 ? -3.925 20.609 -23.506 1.00 43.91 174 LEU A O 1
ATOM 1366 N N . PHE A 1 175 ? -3.647 19.091 -21.880 1.00 44.66 175 PHE A N 1
ATOM 1367 C CA . PHE A 1 175 ? -2.293 18.704 -22.275 1.00 44.66 175 PHE A CA 1
ATOM 1368 C C . PHE A 1 175 ? -2.274 17.853 -23.544 1.00 44.66 175 PHE A C 1
ATOM 1370 O O . PHE A 1 175 ? -1.444 18.096 -24.414 1.00 44.66 175 PHE A O 1
ATOM 1377 N N . LEU A 1 176 ? -3.217 16.911 -23.692 1.00 48.75 176 LEU A N 1
ATOM 1378 C CA . LEU A 1 176 ? -3.404 16.172 -24.943 1.00 48.75 176 LEU A CA 1
ATOM 1379 C C . LEU A 1 176 ? -3.742 17.133 -26.089 1.00 48.75 176 LEU A C 1
ATOM 1381 O O . LEU A 1 176 ? -3.181 17.013 -27.171 1.00 48.75 176 LEU A O 1
ATOM 1385 N N . VAL A 1 177 ? -4.607 18.119 -25.832 1.00 54.06 177 VAL A N 1
ATOM 1386 C CA . VAL A 1 177 ? -4.938 19.193 -26.776 1.00 54.06 177 VAL A CA 1
ATOM 1387 C C . VAL A 1 177 ? -3.702 20.031 -27.102 1.00 54.06 177 VAL A C 1
ATOM 1389 O O . VAL A 1 177 ? -3.455 20.269 -28.275 1.00 54.06 177 VAL A O 1
ATOM 1392 N N . LEU A 1 178 ? -2.871 20.413 -26.127 1.00 52.69 178 LEU A N 1
ATOM 1393 C CA . LEU A 1 178 ? -1.620 21.139 -26.386 1.00 52.69 178 LEU A CA 1
ATOM 1394 C C . LEU A 1 178 ? -0.630 20.316 -27.223 1.00 52.69 178 LEU A C 1
ATOM 1396 O O . LEU A 1 178 ? -0.047 20.844 -28.163 1.00 52.69 178 LEU A O 1
ATOM 1400 N N . LEU A 1 179 ? -0.464 19.027 -26.923 1.00 55.59 179 LEU A N 1
ATOM 1401 C CA . LEU A 1 179 ? 0.369 18.105 -27.702 1.00 55.59 179 LEU A CA 1
ATOM 1402 C C . LEU A 1 179 ? -0.146 17.958 -29.137 1.00 55.59 179 LEU A C 1
ATOM 1404 O O . LEU A 1 179 ? 0.641 18.020 -30.080 1.00 55.59 179 LEU A O 1
ATOM 1408 N N . LEU A 1 180 ? -1.463 17.819 -29.309 1.00 60.00 180 LEU A N 1
ATOM 1409 C CA . LEU A 1 180 ? -2.113 17.767 -30.618 1.00 60.00 180 LEU A CA 1
ATOM 1410 C C . LEU A 1 180 ? -1.982 19.096 -31.371 1.00 60.00 180 LEU A C 1
ATOM 1412 O O . LEU A 1 180 ? -1.759 19.076 -32.576 1.00 60.00 180 LEU A O 1
ATOM 1416 N N . LEU A 1 181 ? -2.054 20.239 -30.684 1.00 55.03 181 LEU A N 1
ATOM 1417 C CA . LEU A 1 181 ? -1.858 21.568 -31.269 1.00 55.03 181 LEU A CA 1
ATOM 1418 C C . LEU A 1 181 ? -0.403 21.809 -31.675 1.00 55.03 181 LEU A C 1
ATOM 1420 O O . LEU A 1 181 ? -0.172 22.372 -32.738 1.00 55.03 181 LEU A O 1
ATOM 1424 N N . VAL A 1 182 ? 0.578 21.352 -30.893 1.00 64.06 182 VAL A N 1
ATOM 1425 C CA . VAL A 1 182 ? 2.004 21.409 -31.260 1.00 64.06 182 VAL A CA 1
ATOM 1426 C C . VAL A 1 182 ? 2.292 20.482 -32.442 1.00 64.06 182 VAL A C 1
ATOM 1428 O O . VAL A 1 182 ? 2.972 20.886 -33.384 1.00 64.06 182 VAL A O 1
ATOM 1431 N N . ALA A 1 183 ? 1.729 19.270 -32.448 1.00 58.88 183 ALA A N 1
ATOM 1432 C CA . ALA A 1 183 ? 1.836 18.347 -33.575 1.00 58.88 183 ALA A CA 1
ATOM 1433 C C . ALA A 1 183 ? 1.169 18.913 -34.841 1.00 58.88 183 ALA A C 1
ATOM 1435 O O . ALA A 1 183 ? 1.741 18.835 -35.927 1.00 58.88 183 ALA A O 1
ATOM 1436 N N . LEU A 1 184 ? -0.003 19.541 -34.704 1.00 61.91 184 LEU A N 1
ATOM 1437 C CA . LEU A 1 184 ? -0.715 20.206 -35.793 1.00 61.91 184 LEU A CA 1
ATOM 1438 C C . LEU A 1 184 ? 0.043 21.442 -36.289 1.00 61.91 184 LEU A C 1
ATOM 1440 O O . LEU A 1 184 ? 0.185 21.609 -37.493 1.00 61.91 184 LEU A O 1
ATOM 1444 N N . ALA A 1 185 ? 0.587 22.273 -35.399 1.00 62.00 185 ALA A N 1
ATOM 1445 C CA . ALA A 1 185 ? 1.417 23.420 -35.760 1.00 62.00 185 ALA A CA 1
ATOM 1446 C C . ALA A 1 185 ? 2.693 22.978 -36.493 1.00 62.00 185 ALA A C 1
ATOM 1448 O O . ALA A 1 185 ? 3.041 23.567 -37.513 1.00 62.00 185 ALA A O 1
ATOM 1449 N N . GLY A 1 186 ? 3.336 21.894 -36.045 1.00 58.91 186 GLY A N 1
ATOM 1450 C CA . GLY A 1 186 ? 4.464 21.273 -36.741 1.00 58.91 186 GLY A CA 1
ATOM 1451 C C . GLY A 1 186 ? 4.083 20.728 -38.122 1.00 58.91 186 GLY A C 1
ATOM 1452 O O . GLY A 1 186 ? 4.814 20.939 -39.090 1.00 58.91 186 GLY A O 1
ATOM 1453 N N . LEU A 1 187 ? 2.911 20.094 -38.245 1.00 67.19 187 LEU A N 1
ATOM 1454 C CA . LEU A 1 187 ? 2.377 19.583 -39.512 1.00 67.19 187 LEU A CA 1
ATOM 1455 C C . LEU A 1 187 ? 2.021 20.715 -40.491 1.00 67.19 187 LEU A C 1
ATOM 1457 O O . LEU A 1 187 ? 2.298 20.610 -41.687 1.00 67.19 187 LEU A O 1
ATOM 1461 N N . LEU A 1 188 ? 1.414 21.797 -39.995 1.00 65.56 188 LEU A N 1
ATOM 1462 C CA . LEU A 1 188 ? 1.042 22.976 -40.778 1.00 65.56 188 LEU A CA 1
ATOM 1463 C C . LEU A 1 188 ? 2.275 23.773 -41.207 1.00 65.56 188 LEU A C 1
ATOM 1465 O O . LEU A 1 188 ? 2.366 24.148 -42.373 1.00 65.56 188 LEU A O 1
ATOM 1469 N N . TRP A 1 189 ? 3.255 23.955 -40.319 1.00 71.81 189 TRP A N 1
ATOM 1470 C CA . TRP A 1 189 ? 4.562 24.524 -40.648 1.00 71.81 189 TRP A CA 1
ATOM 1471 C C . TRP A 1 189 ? 5.253 23.711 -41.750 1.00 71.81 189 TRP A C 1
ATOM 1473 O O . TRP A 1 189 ? 5.600 24.259 -42.797 1.00 71.81 189 TRP A O 1
ATOM 1483 N N . TRP A 1 190 ? 5.323 22.386 -41.594 1.00 59.62 190 TRP A N 1
ATOM 1484 C CA . TRP A 1 190 ? 5.879 21.476 -42.598 1.00 59.62 190 TRP A CA 1
ATOM 1485 C C . TRP A 1 190 ? 5.138 21.529 -43.947 1.00 59.62 190 TRP A C 1
ATOM 1487 O O . TRP A 1 190 ? 5.780 21.569 -44.997 1.00 59.62 190 TRP A O 1
ATOM 1497 N N . ARG A 1 191 ? 3.797 21.595 -43.953 1.00 65.69 191 ARG A N 1
ATOM 1498 C CA . ARG A 1 191 ? 3.000 21.772 -45.184 1.00 65.69 191 ARG A CA 1
ATOM 1499 C C . ARG A 1 191 ? 3.228 23.140 -45.830 1.00 65.69 191 ARG A C 1
ATOM 1501 O O . ARG A 1 191 ? 3.419 23.208 -47.041 1.00 65.69 191 ARG A O 1
ATOM 1508 N N . SER A 1 192 ? 3.267 24.211 -45.039 1.00 60.41 192 SER A N 1
ATOM 1509 C CA . SER A 1 192 ? 3.511 25.578 -45.521 1.00 60.41 192 SER A CA 1
ATOM 1510 C C . SER A 1 192 ? 4.903 25.770 -46.126 1.00 60.41 192 SER A C 1
ATOM 1512 O O . SER A 1 192 ? 5.096 26.666 -46.940 1.00 60.41 192 SER A O 1
ATOM 1514 N N . HIS A 1 193 ? 5.870 24.923 -45.766 1.00 46.31 193 HIS A N 1
ATOM 1515 C CA . HIS A 1 193 ? 7.211 24.916 -46.355 1.00 46.31 193 HIS A CA 1
ATOM 1516 C C . HIS A 1 193 ? 7.354 23.947 -47.539 1.00 46.31 193 HIS A C 1
ATOM 1518 O O . HIS A 1 193 ? 8.339 24.024 -48.262 1.00 46.31 193 HIS A O 1
ATOM 1524 N N . ARG A 1 194 ? 6.357 23.086 -47.798 1.00 55.16 194 ARG A N 1
ATOM 1525 C CA . ARG A 1 194 ? 6.274 22.263 -49.020 1.00 55.16 194 ARG A CA 1
ATOM 1526 C C . ARG A 1 194 ? 5.411 22.867 -50.130 1.00 55.16 194 ARG A C 1
ATOM 1528 O O . ARG A 1 194 ? 5.523 22.429 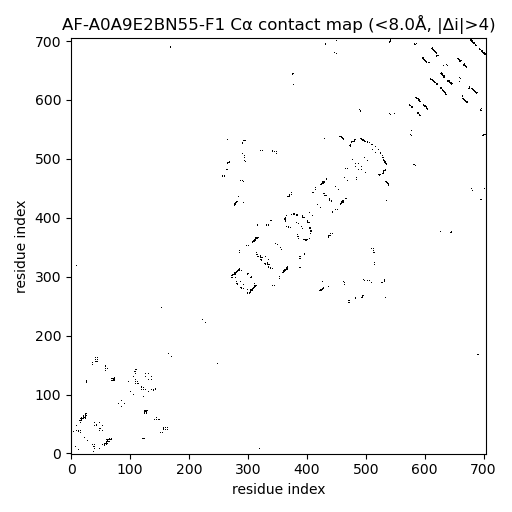-51.267 1.00 55.16 194 ARG A O 1
ATOM 1535 N N . LEU A 1 195 ? 4.549 23.834 -49.807 1.00 44.44 195 LEU A N 1
ATOM 1536 C CA . LEU A 1 195 ? 3.616 24.469 -50.751 1.00 44.44 195 LEU A CA 1
ATOM 1537 C C . LEU A 1 195 ? 4.062 25.858 -51.236 1.00 44.44 195 LEU A C 1
ATOM 1539 O O . LEU A 1 195 ? 3.318 26.508 -51.964 1.00 44.44 195 LEU A O 1
ATOM 1543 N N . ARG A 1 196 ? 5.260 26.327 -50.866 1.00 41.78 196 ARG A N 1
ATOM 1544 C CA . ARG A 1 196 ? 5.844 27.515 -51.504 1.00 41.78 196 ARG A CA 1
ATOM 1545 C C . ARG A 1 196 ? 6.310 27.121 -52.914 1.00 41.78 196 ARG A C 1
ATOM 1547 O O . ARG A 1 196 ? 7.128 26.206 -53.011 1.00 41.78 196 ARG A O 1
ATOM 1554 N N . PRO A 1 197 ? 5.800 27.749 -53.992 1.00 44.41 197 PRO A N 1
ATOM 1555 C CA . PRO A 1 197 ? 6.311 27.508 -55.337 1.00 44.41 197 PRO A CA 1
ATOM 1556 C C . PRO A 1 197 ? 7.802 27.846 -55.376 1.00 44.41 197 PRO A C 1
ATOM 1558 O O . PRO A 1 197 ? 8.228 28.810 -54.737 1.00 44.41 197 PRO A O 1
ATOM 1561 N N . ALA A 1 198 ? 8.586 27.047 -56.101 1.00 42.53 198 ALA A N 1
ATOM 1562 C CA . ALA A 1 198 ? 10.011 27.301 -56.283 1.00 42.53 198 ALA A CA 1
ATOM 1563 C C . ALA A 1 198 ? 10.227 28.728 -56.829 1.00 42.53 198 ALA A C 1
ATOM 1565 O O . ALA A 1 198 ? 9.538 29.106 -57.783 1.00 42.53 198 ALA A O 1
ATOM 1566 N N . PRO A 1 199 ? 11.149 29.529 -56.264 1.00 38.53 199 PRO A N 1
ATOM 1567 C CA . PRO A 1 199 ? 11.499 30.809 -56.857 1.00 38.53 199 PRO A CA 1
ATOM 1568 C C . PRO A 1 199 ? 12.162 30.573 -58.220 1.00 38.53 199 PRO A C 1
ATOM 1570 O O . PRO A 1 199 ? 12.957 29.644 -58.379 1.00 38.53 199 PRO A O 1
ATOM 1573 N N . SER A 1 200 ? 11.834 31.419 -59.197 1.00 39.53 200 SER A N 1
ATOM 1574 C CA . SER A 1 200 ? 12.476 31.450 -60.515 1.00 39.53 200 SER A CA 1
ATOM 1575 C C . SER A 1 200 ? 14.006 31.559 -60.393 1.00 39.53 200 SER A C 1
ATOM 1577 O O . SER A 1 200 ? 14.491 32.199 -59.457 1.00 39.53 200 SER A O 1
ATOM 1579 N N . PRO A 1 201 ? 14.780 30.977 -61.329 1.00 41.34 201 PRO A N 1
ATOM 1580 C CA . PRO A 1 201 ? 16.232 30.903 -61.225 1.00 41.34 201 PRO A CA 1
ATOM 1581 C C . PRO A 1 201 ? 16.855 32.291 -61.431 1.00 41.34 201 PRO A C 1
ATOM 1583 O O . PRO A 1 201 ? 17.064 32.741 -62.553 1.00 41.34 201 PRO A O 1
ATOM 1586 N N . GLY A 1 202 ? 17.141 32.971 -60.324 1.00 40.47 202 GLY A N 1
ATOM 1587 C CA . GLY A 1 202 ? 17.941 34.187 -60.248 1.00 40.47 202 GLY A CA 1
ATOM 1588 C C . GLY A 1 202 ? 19.008 34.017 -59.169 1.00 40.47 202 GLY A C 1
ATOM 1589 O O . GLY A 1 202 ? 18.739 33.416 -58.135 1.00 40.47 202 GLY A O 1
ATOM 1590 N N . LEU A 1 203 ? 20.217 34.493 -59.472 1.00 40.72 203 LEU A N 1
ATOM 1591 C CA . LEU A 1 203 ? 21.486 34.371 -58.733 1.00 40.72 203 LEU A CA 1
ATOM 1592 C C . LEU A 1 203 ? 21.365 34.286 -57.189 1.00 40.72 203 LEU A C 1
ATOM 1594 O O . LEU A 1 203 ? 20.587 35.034 -56.595 1.00 40.72 203 LEU A O 1
ATOM 1598 N N . PRO A 1 204 ? 22.169 33.435 -56.517 1.00 37.06 204 PRO A N 1
ATOM 1599 C CA . PRO A 1 204 ? 22.025 33.179 -55.086 1.00 37.06 204 PRO A CA 1
ATOM 1600 C C . PRO A 1 204 ? 22.402 34.410 -54.247 1.00 37.06 204 PRO A C 1
ATOM 1602 O O . PRO A 1 204 ? 23.532 34.891 -54.312 1.00 37.06 204 PRO A O 1
ATOM 1605 N N . GLN A 1 205 ? 21.466 34.888 -53.418 1.00 40.12 205 GLN A N 1
ATOM 1606 C CA . GLN A 1 205 ? 21.756 35.798 -52.307 1.00 40.12 205 GLN A CA 1
ATOM 1607 C C . GLN A 1 205 ? 22.246 35.002 -51.088 1.00 40.12 205 GLN A C 1
ATOM 1609 O O . GLN A 1 205 ? 21.699 33.955 -50.747 1.00 40.12 205 GLN A O 1
ATOM 1614 N N . GLU A 1 206 ? 23.265 35.533 -50.410 1.00 43.84 206 GLU A N 1
ATOM 1615 C CA . GLU A 1 206 ? 24.046 34.927 -49.316 1.00 43.84 206 GLU A CA 1
ATOM 1616 C C . GLU A 1 206 ? 23.278 34.595 -48.009 1.00 43.84 206 GLU A C 1
ATOM 1618 O O . GLU A 1 206 ? 23.898 34.326 -46.980 1.00 43.84 206 GLU A O 1
ATOM 1623 N N . GLY A 1 207 ? 21.943 34.581 -48.012 1.00 43.09 207 GLY A N 1
ATOM 1624 C CA . GLY A 1 207 ? 21.111 34.479 -46.804 1.00 43.09 207 GLY A CA 1
ATOM 1625 C C . GLY A 1 207 ? 20.628 33.079 -46.403 1.00 43.09 207 GLY A C 1
ATOM 1626 O O . GLY A 1 207 ? 20.165 32.912 -45.279 1.00 43.09 207 GLY A O 1
ATOM 1627 N N . GLU A 1 208 ? 20.743 32.061 -47.260 1.00 44.19 208 GLU A N 1
ATOM 1628 C CA . GLU A 1 208 ? 20.221 30.706 -46.989 1.00 44.19 208 GLU A CA 1
ATOM 1629 C C . GLU A 1 208 ? 21.329 29.643 -46.922 1.00 44.19 208 GLU A C 1
ATOM 1631 O O . GLU A 1 208 ? 21.254 28.582 -47.542 1.00 44.19 208 GLU A O 1
ATOM 1636 N N . ARG A 1 209 ? 22.382 29.888 -46.134 1.00 43.97 209 ARG A N 1
ATOM 1637 C CA . ARG A 1 209 ? 23.316 28.808 -45.776 1.00 43.97 209 ARG A CA 1
ATOM 1638 C C . ARG A 1 209 ? 22.614 27.853 -44.815 1.00 43.97 209 ARG A C 1
ATOM 1640 O O . ARG A 1 209 ? 22.526 28.106 -43.614 1.00 43.97 209 ARG A O 1
ATOM 1647 N N . GLY A 1 210 ? 22.093 26.751 -45.348 1.00 45.66 210 GLY A N 1
ATOM 1648 C CA . GLY A 1 210 ? 21.525 25.672 -44.546 1.00 45.66 210 GLY A CA 1
ATOM 1649 C C . GLY A 1 210 ? 22.525 25.173 -43.496 1.00 45.66 210 GLY A C 1
ATOM 1650 O O . GLY A 1 210 ? 23.736 25.204 -43.708 1.00 45.66 210 GLY A O 1
ATOM 1651 N N . ILE A 1 211 ? 22.019 24.664 -42.368 1.00 38.84 211 ILE A N 1
ATOM 1652 C CA . ILE A 1 211 ? 22.810 24.120 -41.242 1.00 38.84 211 ILE A CA 1
ATOM 1653 C C . ILE A 1 211 ? 23.901 23.133 -41.713 1.00 38.84 211 ILE A C 1
ATOM 1655 O O . ILE A 1 211 ? 24.965 23.047 -41.106 1.00 38.84 211 ILE A O 1
ATOM 1659 N N . LEU A 1 212 ? 23.664 22.434 -42.827 1.00 37.47 212 LEU A N 1
ATOM 1660 C CA . LEU A 1 212 ? 24.615 21.522 -43.466 1.00 37.47 212 LEU A CA 1
ATOM 1661 C C . LEU A 1 212 ? 25.804 22.232 -44.137 1.00 37.47 212 LEU A C 1
ATOM 1663 O O . LEU A 1 212 ? 26.917 21.738 -44.036 1.00 37.47 212 LEU A O 1
ATOM 1667 N N . GLN A 1 213 ? 25.603 23.404 -44.739 1.00 42.09 213 GLN A N 1
ATOM 1668 C CA . GLN A 1 213 ? 26.658 24.191 -45.387 1.00 42.09 213 GLN A CA 1
ATOM 1669 C C . GLN A 1 213 ? 27.523 24.926 -44.352 1.00 42.09 213 GLN A C 1
ATOM 1671 O O . GLN A 1 213 ? 28.741 24.986 -44.477 1.00 42.09 213 GLN A O 1
ATOM 1676 N N . VAL A 1 214 ? 26.912 25.390 -43.254 1.00 43.50 214 VAL A N 1
ATOM 1677 C CA . VAL A 1 214 ? 27.636 25.899 -42.072 1.00 43.50 214 VAL A CA 1
ATOM 1678 C C . VAL A 1 214 ? 28.472 24.783 -41.425 1.00 43.50 214 VAL A C 1
ATOM 1680 O O . VAL A 1 214 ? 29.602 25.020 -40.997 1.00 43.50 214 VAL A O 1
ATOM 1683 N N . ALA A 1 215 ? 27.950 23.551 -41.403 1.00 39.38 215 ALA A N 1
ATOM 1684 C CA . ALA A 1 215 ? 28.671 22.354 -40.973 1.00 39.38 215 ALA A CA 1
ATOM 1685 C C . ALA A 1 215 ? 29.682 21.818 -42.011 1.00 39.38 215 ALA A C 1
ATOM 1687 O O . ALA A 1 215 ? 30.525 21.006 -41.654 1.00 39.38 215 ALA A O 1
ATOM 1688 N N . GLU A 1 216 ? 29.666 22.263 -43.265 1.00 43.41 216 GLU A N 1
ATOM 1689 C CA . GLU A 1 216 ? 30.758 22.009 -44.216 1.00 43.41 216 GLU A CA 1
ATOM 1690 C C . GLU A 1 216 ? 31.863 23.063 -44.069 1.00 43.41 216 GLU A C 1
ATOM 1692 O O . GLU A 1 216 ? 33.036 22.711 -43.919 1.00 43.41 216 GLU A O 1
ATOM 1697 N N . ASP A 1 217 ? 31.505 24.349 -44.002 1.00 41.88 217 ASP A N 1
ATOM 1698 C CA . ASP A 1 217 ? 32.445 25.477 -43.897 1.00 41.88 217 ASP A CA 1
ATOM 1699 C C . ASP A 1 217 ? 33.243 25.469 -42.579 1.00 41.88 217 ASP A C 1
ATOM 1701 O O . ASP A 1 217 ? 34.446 25.749 -42.568 1.00 41.88 217 ASP A O 1
ATOM 1705 N N . LEU A 1 218 ? 32.626 25.072 -41.458 1.00 42.22 218 LEU A N 1
ATOM 1706 C CA . LEU A 1 218 ? 33.323 24.878 -40.173 1.00 42.22 218 LEU A CA 1
ATOM 1707 C C . LEU A 1 218 ? 34.375 23.747 -40.219 1.00 42.22 218 LEU A C 1
ATOM 1709 O O . LEU A 1 218 ? 35.280 23.684 -39.371 1.00 42.22 218 LEU A O 1
ATOM 1713 N N . PHE A 1 219 ? 34.275 22.830 -41.185 1.00 41.97 219 PHE A N 1
ATOM 1714 C CA . PHE A 1 219 ? 35.034 21.578 -41.203 1.00 41.97 219 PHE A CA 1
ATOM 1715 C C . PHE A 1 219 ? 35.973 21.413 -42.408 1.00 41.97 219 PHE A C 1
ATOM 1717 O O . PHE A 1 219 ? 36.861 20.556 -42.313 1.00 41.97 219 PHE A O 1
ATOM 1724 N N . ARG A 1 220 ? 35.847 22.254 -43.450 1.00 43.66 220 ARG A N 1
ATOM 1725 C CA . ARG A 1 220 ? 36.706 22.305 -44.654 1.00 43.66 220 ARG A CA 1
ATOM 1726 C C . ARG A 1 220 ? 38.045 23.033 -44.496 1.00 43.66 220 ARG A C 1
ATOM 1728 O O . ARG A 1 220 ? 38.897 22.884 -45.362 1.00 43.66 220 ARG A O 1
ATOM 1735 N N . ARG A 1 221 ? 38.278 23.811 -43.430 1.00 41.22 221 ARG A N 1
ATOM 1736 C CA . ARG A 1 221 ? 39.593 24.457 -43.236 1.00 41.22 221 ARG A CA 1
ATOM 1737 C C . ARG A 1 221 ? 40.652 23.423 -42.844 1.00 41.22 221 ARG A C 1
ATOM 1739 O O . ARG A 1 221 ? 40.546 22.795 -41.787 1.00 41.22 221 ARG A O 1
ATOM 1746 N N . GLU A 1 222 ? 41.663 23.262 -43.699 1.00 48.19 222 GLU A N 1
ATOM 1747 C CA . GLU A 1 222 ? 42.909 22.563 -43.382 1.00 48.19 222 GLU A CA 1
ATOM 1748 C C . GLU A 1 222 ? 43.594 23.272 -42.210 1.00 48.19 222 GLU A C 1
ATOM 1750 O O . GLU A 1 222 ? 44.211 24.328 -42.331 1.00 48.19 222 GLU A O 1
ATOM 1755 N N . ASP A 1 223 ? 43.402 22.711 -41.024 1.00 45.28 223 ASP A N 1
ATOM 1756 C CA . ASP A 1 223 ? 43.804 23.320 -39.768 1.00 45.28 223 ASP A CA 1
ATOM 1757 C C . ASP A 1 223 ? 45.160 22.762 -39.315 1.00 45.28 223 ASP A C 1
ATOM 1759 O O . ASP A 1 223 ? 45.304 21.564 -39.057 1.00 45.28 223 ASP A O 1
ATOM 1763 N N . GLY A 1 224 ? 46.147 23.648 -39.147 1.00 48.66 224 GLY A N 1
ATOM 1764 C CA . GLY A 1 224 ? 47.470 23.308 -38.620 1.00 48.66 224 GLY A CA 1
ATOM 1765 C C . GLY A 1 224 ? 47.461 22.638 -37.226 1.00 48.66 224 GLY A C 1
ATOM 1766 O O . GLY A 1 224 ? 46.462 22.630 -36.498 1.00 48.66 224 GLY A O 1
ATOM 1767 N N . PRO A 1 225 ? 48.603 22.088 -36.771 1.00 47.94 225 PRO A N 1
ATOM 1768 C CA . PRO A 1 225 ? 48.690 21.251 -35.564 1.00 47.94 225 PRO A CA 1
ATOM 1769 C C . PRO A 1 225 ? 48.196 21.924 -34.265 1.00 47.94 225 PRO A C 1
ATOM 1771 O O . PRO A 1 225 ? 47.740 21.238 -33.343 1.00 47.94 225 PRO A O 1
ATOM 1774 N N . ARG A 1 226 ? 48.215 23.264 -34.189 1.00 43.38 226 ARG A N 1
ATOM 1775 C CA . ARG A 1 226 ? 47.672 24.041 -33.056 1.00 43.38 226 ARG A CA 1
ATOM 1776 C C . ARG A 1 226 ? 46.136 24.051 -33.010 1.00 43.38 226 ARG A C 1
ATOM 1778 O O . ARG A 1 226 ? 45.568 23.888 -31.929 1.00 43.38 226 ARG A O 1
ATOM 1785 N N . THR A 1 227 ? 45.451 24.172 -34.146 1.00 43.94 227 THR A N 1
ATOM 1786 C CA . THR A 1 227 ? 43.980 24.124 -34.244 1.00 43.94 227 THR A CA 1
ATOM 1787 C C . THR A 1 227 ? 43.447 22.700 -34.064 1.00 43.94 227 THR A C 1
ATOM 1789 O O . THR A 1 227 ? 42.430 22.518 -33.392 1.00 43.94 227 THR A O 1
ATOM 1792 N N . ARG A 1 228 ? 44.194 21.672 -34.501 1.00 44.47 228 ARG A N 1
ATOM 1793 C CA . ARG A 1 228 ? 43.900 20.251 -34.218 1.00 44.47 228 ARG A CA 1
ATOM 1794 C C . ARG A 1 228 ? 43.908 19.928 -32.716 1.00 44.47 228 ARG A C 1
ATOM 1796 O O . ARG A 1 228 ? 42.967 19.304 -32.231 1.00 44.47 228 ARG A O 1
ATOM 1803 N N . ARG A 1 229 ? 44.905 20.407 -31.953 1.00 46.91 229 ARG A N 1
ATOM 1804 C CA . ARG A 1 229 ? 44.941 20.264 -30.477 1.00 46.91 229 ARG A CA 1
ATOM 1805 C C . ARG A 1 229 ? 43.800 21.017 -29.784 1.00 46.91 229 ARG A C 1
ATOM 1807 O O . ARG A 1 229 ? 43.269 20.530 -28.789 1.00 46.91 229 ARG A O 1
ATOM 1814 N N . ARG A 1 230 ? 43.394 22.178 -30.311 1.00 43.00 230 ARG A N 1
ATOM 1815 C CA . ARG A 1 230 ? 42.265 22.965 -29.786 1.00 43.00 230 ARG A CA 1
ATOM 1816 C C . ARG A 1 230 ? 40.919 22.270 -30.042 1.00 43.00 230 ARG A C 1
ATOM 1818 O O . ARG A 1 230 ? 40.108 22.207 -29.127 1.00 43.00 230 ARG A O 1
ATOM 1825 N N . ARG A 1 231 ? 40.712 21.679 -31.228 1.00 45.72 231 ARG A N 1
ATOM 1826 C CA . ARG A 1 231 ? 39.529 20.853 -31.550 1.00 45.72 231 ARG A CA 1
ATOM 1827 C C . ARG A 1 231 ? 39.479 19.566 -30.721 1.00 45.72 231 ARG A C 1
ATOM 1829 O O . ARG A 1 231 ? 38.420 19.258 -30.196 1.00 45.72 231 ARG A O 1
ATOM 1836 N N . LEU A 1 232 ? 40.604 18.865 -30.537 1.00 46.06 232 LEU A N 1
ATOM 1837 C CA . LEU A 1 232 ? 40.699 17.707 -29.631 1.00 46.06 232 LEU A CA 1
ATOM 1838 C C . LEU A 1 232 ? 40.346 18.087 -28.188 1.00 46.06 232 LEU A C 1
ATOM 1840 O O . LEU A 1 232 ? 39.567 17.383 -27.562 1.00 46.06 232 LEU A O 1
ATOM 1844 N N . ARG A 1 233 ? 40.827 19.236 -27.690 1.00 45.56 233 ARG A N 1
ATOM 1845 C CA . ARG A 1 233 ? 40.423 19.766 -26.376 1.00 45.56 233 ARG A CA 1
ATOM 1846 C C . ARG A 1 233 ? 38.920 20.037 -26.293 1.00 45.56 233 ARG A C 1
ATOM 1848 O O . ARG A 1 233 ? 38.296 19.569 -25.352 1.00 45.56 233 ARG A O 1
ATOM 1855 N N . TRP A 1 234 ? 38.325 20.736 -27.261 1.00 43.03 234 TRP A N 1
ATOM 1856 C CA . TRP A 1 234 ? 36.877 20.998 -27.268 1.00 43.03 234 TRP A CA 1
ATOM 1857 C C . TRP A 1 234 ? 36.036 19.726 -27.422 1.00 43.03 234 TRP A C 1
ATOM 1859 O O . TRP A 1 234 ? 34.975 19.615 -26.822 1.00 43.03 234 TRP A O 1
ATOM 1869 N N . PHE A 1 235 ? 36.534 18.743 -28.168 1.00 43.06 235 PHE A N 1
ATOM 1870 C CA . PHE A 1 235 ? 35.912 17.433 -28.330 1.00 43.06 235 PHE A CA 1
ATOM 1871 C C . PHE A 1 235 ? 35.963 16.606 -27.035 1.00 43.06 235 PHE A C 1
ATOM 1873 O O . PHE A 1 235 ? 34.951 16.041 -26.629 1.00 43.06 235 PHE A O 1
ATOM 1880 N N . SER A 1 236 ? 37.099 16.608 -26.327 1.00 44.62 236 SER A N 1
ATOM 1881 C CA . SER A 1 236 ? 37.209 16.051 -24.973 1.00 44.62 236 SER A CA 1
ATOM 1882 C C . SER A 1 236 ? 36.300 16.778 -23.980 1.00 44.62 236 SER A C 1
ATOM 1884 O O . SER A 1 236 ? 35.684 16.123 -23.150 1.00 44.62 236 SER A O 1
ATOM 1886 N N . ILE A 1 237 ? 36.166 18.106 -24.086 1.00 48.59 237 ILE A N 1
ATOM 1887 C CA . ILE A 1 237 ? 35.252 18.911 -23.257 1.00 48.59 237 ILE A CA 1
ATOM 1888 C C . ILE A 1 237 ? 33.789 18.552 -23.544 1.00 48.59 237 ILE A C 1
ATOM 1890 O O . ILE A 1 237 ? 33.011 18.443 -22.607 1.00 48.59 237 ILE A O 1
ATOM 1894 N N . LEU A 1 238 ? 33.410 18.319 -24.803 1.00 43.75 238 LEU A N 1
ATOM 1895 C CA . LEU A 1 238 ? 32.052 17.919 -25.182 1.00 43.75 238 LEU A CA 1
ATOM 1896 C C . LEU A 1 238 ? 31.719 16.495 -24.705 1.00 43.75 238 LEU A C 1
ATOM 1898 O O . LEU A 1 238 ? 30.638 16.270 -24.168 1.00 43.75 238 LEU A O 1
ATOM 1902 N N . LEU A 1 239 ? 32.650 15.544 -24.853 1.00 44.91 239 LEU A N 1
ATOM 1903 C CA . LEU A 1 239 ? 32.513 14.187 -24.306 1.00 44.91 239 LEU A CA 1
ATOM 1904 C C . LEU A 1 239 ? 32.420 14.203 -22.778 1.00 44.91 239 LEU A C 1
ATOM 1906 O O . LEU A 1 239 ? 31.587 13.501 -22.208 1.00 44.91 239 LEU A O 1
ATOM 1910 N N . LEU A 1 240 ? 33.230 15.038 -22.123 1.00 48.12 240 LEU A N 1
ATOM 1911 C CA . LEU A 1 240 ? 33.165 15.252 -20.683 1.00 48.12 240 LEU A CA 1
ATOM 1912 C C . LEU A 1 240 ? 31.832 15.900 -20.289 1.00 48.12 240 LEU A C 1
ATOM 1914 O O . LEU A 1 240 ? 31.224 15.446 -19.336 1.00 48.12 240 LEU A O 1
ATOM 1918 N N . ALA A 1 241 ? 31.333 16.889 -21.033 1.00 45.81 241 ALA A N 1
ATOM 1919 C CA . ALA A 1 241 ? 30.046 17.539 -20.781 1.00 45.81 241 ALA A CA 1
ATOM 1920 C C . ALA A 1 241 ? 28.858 16.577 -20.956 1.00 45.81 241 ALA A C 1
ATOM 1922 O O . ALA A 1 241 ? 27.925 16.610 -20.161 1.00 45.81 241 ALA A O 1
ATOM 1923 N N . LEU A 1 242 ? 28.906 15.681 -21.947 1.00 45.91 242 LEU A N 1
ATOM 1924 C CA . LEU A 1 242 ? 27.901 14.633 -22.149 1.00 45.91 242 LEU A CA 1
ATOM 1925 C C . LEU A 1 242 ? 27.957 13.573 -21.037 1.00 45.91 242 LEU A C 1
ATOM 1927 O O . LEU A 1 242 ? 26.916 13.239 -20.479 1.00 45.91 242 LEU A O 1
ATOM 1931 N N . ALA A 1 243 ? 29.146 13.111 -20.636 1.00 47.34 243 ALA A N 1
ATOM 1932 C CA . ALA A 1 243 ? 29.303 12.210 -19.488 1.00 47.34 243 ALA A CA 1
ATOM 1933 C C . ALA A 1 243 ? 28.858 12.874 -18.169 1.00 47.34 243 ALA A C 1
ATOM 1935 O O . ALA A 1 243 ? 28.143 12.265 -17.369 1.00 47.34 243 ALA A O 1
ATOM 1936 N N . LEU A 1 244 ? 29.203 14.153 -17.984 1.00 43.22 244 LEU A N 1
ATOM 1937 C CA . LEU A 1 244 ? 28.757 15.002 -16.882 1.00 43.22 244 LEU A CA 1
ATOM 1938 C C . LEU A 1 244 ? 27.259 15.293 -16.935 1.00 43.22 244 LEU A C 1
ATOM 1940 O O . LEU A 1 244 ? 26.705 15.554 -15.885 1.00 43.22 244 LEU A O 1
ATOM 1944 N N . SER A 1 245 ? 26.575 15.213 -18.079 1.00 42.50 245 SER A N 1
ATOM 1945 C CA . SER A 1 245 ? 25.117 15.418 -18.142 1.00 42.50 245 SER A CA 1
ATOM 1946 C C . SER A 1 245 ? 24.316 14.247 -17.555 1.00 42.50 245 SER A C 1
ATOM 1948 O O . SER A 1 245 ? 23.218 14.445 -17.043 1.00 42.50 245 SER A O 1
ATOM 1950 N N . SER A 1 246 ? 24.899 13.043 -17.541 1.00 41.75 246 SER A N 1
ATOM 1951 C CA . SER A 1 246 ? 24.366 11.848 -16.864 1.00 41.75 246 SER A CA 1
ATOM 1952 C C . SER A 1 246 ? 24.721 11.773 -15.368 1.00 41.75 246 SER A C 1
ATOM 1954 O O . SER A 1 246 ? 24.074 11.041 -14.616 1.00 41.75 246 SER A O 1
ATOM 1956 N N . ILE A 1 247 ? 25.718 12.544 -14.914 1.00 48.56 247 ILE A N 1
ATOM 1957 C CA . ILE A 1 247 ? 26.153 12.583 -13.510 1.00 48.56 247 ILE A CA 1
ATOM 1958 C C . ILE A 1 247 ? 25.091 13.201 -12.582 1.00 48.56 247 ILE A C 1
ATOM 1960 O O . ILE A 1 247 ? 24.856 12.600 -11.546 1.00 48.56 247 ILE A O 1
ATOM 1964 N N . PRO A 1 248 ? 24.380 14.300 -12.909 1.00 42.06 248 PRO A N 1
ATOM 1965 C CA . PRO A 1 248 ? 23.284 14.826 -12.103 1.00 42.06 248 PRO A CA 1
ATOM 1966 C C . PRO A 1 248 ? 22.177 13.811 -11.846 1.00 42.06 248 PRO A C 1
ATOM 1968 O O . PRO A 1 248 ? 21.656 13.778 -10.742 1.00 42.06 248 PRO A O 1
ATOM 1971 N N . SER A 1 249 ? 21.838 12.955 -12.815 1.00 42.53 249 SER A N 1
ATOM 1972 C CA . SER A 1 249 ? 20.810 11.922 -12.634 1.00 42.53 249 SER A CA 1
ATOM 1973 C C . SER A 1 249 ? 21.278 10.812 -11.691 1.00 42.53 249 SER A C 1
ATOM 1975 O O . SER A 1 249 ? 20.557 10.454 -10.763 1.00 42.53 249 SER A O 1
ATOM 1977 N N . LEU A 1 250 ? 22.509 10.317 -11.868 1.00 45.59 250 LEU A N 1
ATOM 1978 C CA . LEU A 1 250 ? 23.105 9.314 -10.976 1.00 45.59 250 LEU A CA 1
ATOM 1979 C C . LEU A 1 250 ? 23.404 9.882 -9.579 1.00 45.59 250 LEU A C 1
ATOM 1981 O O . LEU A 1 250 ? 23.199 9.199 -8.581 1.00 45.59 250 LEU A O 1
ATOM 1985 N N . ALA A 1 251 ? 23.839 11.140 -9.494 1.00 46.72 251 ALA A N 1
ATOM 1986 C CA . ALA A 1 251 ? 24.102 11.853 -8.250 1.00 46.72 251 ALA A CA 1
ATOM 1987 C C . ALA A 1 251 ? 22.805 12.201 -7.519 1.00 46.72 251 ALA A C 1
ATOM 1989 O O . ALA A 1 251 ? 22.757 12.057 -6.307 1.00 46.72 251 ALA A O 1
ATOM 1990 N N . TYR A 1 252 ? 21.742 12.593 -8.226 1.00 44.31 252 TYR A N 1
ATOM 1991 C CA . TYR A 1 252 ? 20.419 12.808 -7.641 1.00 44.31 252 TYR A CA 1
ATOM 1992 C C . TYR A 1 252 ? 19.833 11.499 -7.107 1.00 44.31 252 TYR A C 1
ATOM 1994 O O . TYR A 1 252 ? 19.342 11.483 -5.985 1.00 44.31 252 TYR A O 1
ATOM 2002 N N . MET A 1 253 ? 19.966 10.388 -7.841 1.00 45.03 253 MET A N 1
ATOM 2003 C CA . MET A 1 253 ? 19.586 9.059 -7.344 1.00 45.03 253 MET A CA 1
ATOM 2004 C C . MET A 1 253 ? 20.398 8.651 -6.110 1.00 45.03 253 MET A C 1
ATOM 2006 O O . MET A 1 253 ? 19.824 8.260 -5.098 1.00 45.03 253 MET A O 1
ATOM 2010 N N . ALA A 1 254 ? 21.728 8.775 -6.156 1.00 48.41 254 ALA A N 1
ATOM 2011 C CA . ALA A 1 254 ? 22.590 8.455 -5.020 1.00 48.41 254 ALA A CA 1
ATOM 2012 C C . ALA A 1 254 ? 22.309 9.360 -3.808 1.00 48.41 254 ALA A C 1
ATOM 2014 O O . ALA A 1 254 ? 22.349 8.895 -2.671 1.00 48.41 254 ALA A O 1
ATOM 2015 N N . TRP A 1 255 ? 21.981 10.631 -4.048 1.00 48.00 255 TRP A N 1
ATOM 2016 C CA . TRP A 1 255 ? 21.614 11.612 -3.030 1.00 48.00 255 TRP A CA 1
ATOM 2017 C C . TRP A 1 255 ? 20.259 11.292 -2.396 1.00 48.00 255 TRP A C 1
ATOM 2019 O O . TRP A 1 255 ? 20.173 11.258 -1.173 1.00 48.00 255 TRP A O 1
ATOM 2029 N N . GLN A 1 256 ? 19.231 10.978 -3.190 1.00 45.19 256 GLN A N 1
ATOM 2030 C CA . GLN A 1 256 ? 17.923 10.532 -2.689 1.00 45.19 256 GLN A CA 1
ATOM 2031 C C . GLN A 1 256 ? 18.053 9.246 -1.863 1.00 45.19 256 GLN A C 1
ATOM 2033 O O . GLN A 1 256 ? 17.581 9.176 -0.726 1.00 45.19 256 GLN A O 1
ATOM 2038 N N . PHE A 1 257 ? 18.806 8.269 -2.373 1.00 50.25 257 PHE A N 1
ATOM 2039 C CA . PHE A 1 257 ? 19.091 7.022 -1.669 1.00 50.25 257 PHE A CA 1
ATOM 2040 C C . PHE A 1 257 ? 19.847 7.258 -0.349 1.00 50.25 257 PHE A C 1
ATOM 2042 O O . PHE A 1 257 ? 19.470 6.710 0.690 1.00 50.25 257 PHE A O 1
ATOM 2049 N N . GLN A 1 258 ? 20.882 8.110 -0.342 1.00 51.75 258 GLN A N 1
ATOM 2050 C CA . GLN A 1 258 ? 21.623 8.467 0.876 1.00 51.75 258 GLN A CA 1
ATOM 2051 C C . GLN A 1 258 ? 20.771 9.233 1.890 1.00 51.75 258 GLN A C 1
ATOM 2053 O O . GLN A 1 258 ? 20.921 9.006 3.089 1.00 51.75 258 GLN A O 1
ATOM 2058 N N . LEU A 1 259 ? 19.894 10.130 1.445 1.00 50.22 259 LEU A N 1
ATOM 2059 C CA . LEU A 1 259 ? 19.039 10.917 2.331 1.00 50.22 259 LEU A CA 1
ATOM 2060 C C . LEU A 1 259 ? 17.974 10.056 3.012 1.00 50.22 259 LEU A C 1
ATOM 2062 O O . LEU A 1 259 ? 17.801 10.170 4.224 1.00 50.22 259 LEU A O 1
ATOM 2066 N N . ASN A 1 260 ? 17.329 9.151 2.273 1.00 47.75 260 ASN A N 1
ATOM 2067 C CA . ASN A 1 260 ? 16.342 8.229 2.842 1.00 47.75 260 ASN A CA 1
ATOM 2068 C C . ASN A 1 260 ? 16.987 7.161 3.742 1.00 47.75 260 ASN A C 1
ATOM 2070 O O . ASN A 1 260 ? 16.305 6.570 4.573 1.00 47.75 260 ASN A O 1
ATOM 2074 N N . SER A 1 261 ? 18.299 6.926 3.618 1.00 52.81 261 SER A N 1
ATOM 2075 C CA . SER A 1 261 ? 19.072 6.046 4.515 1.00 52.81 261 SER A CA 1
ATOM 2076 C C . SER A 1 261 ? 19.469 6.711 5.843 1.00 52.81 261 SER A C 1
ATOM 2078 O O . SER A 1 261 ? 20.036 6.046 6.703 1.00 52.81 261 SER A O 1
ATOM 2080 N N . ARG A 1 262 ? 19.275 8.030 5.987 1.00 56.50 262 ARG A N 1
ATOM 2081 C CA . ARG A 1 262 ? 19.764 8.838 7.124 1.00 56.50 262 ARG A CA 1
ATOM 2082 C C . ARG A 1 262 ? 18.642 9.444 7.969 1.00 56.50 262 ARG A C 1
ATOM 2084 O O . ARG A 1 262 ? 18.913 10.337 8.772 1.00 56.50 262 ARG A O 1
ATOM 2091 N N . VAL A 1 263 ? 17.393 9.017 7.778 1.00 65.44 263 VAL A N 1
ATOM 2092 C CA . VAL A 1 263 ? 16.291 9.509 8.613 1.00 65.44 263 VAL A CA 1
ATOM 2093 C C . VAL A 1 263 ? 16.475 8.963 10.034 1.00 65.44 263 VAL A C 1
ATOM 2095 O O . VAL A 1 263 ? 16.612 7.748 10.183 1.00 65.44 263 VAL A O 1
ATOM 2098 N N . PRO A 1 264 ? 16.518 9.825 11.069 1.00 76.12 264 PRO A N 1
ATOM 2099 C CA . PRO A 1 264 ? 16.694 9.378 12.443 1.00 76.12 264 PRO A CA 1
ATOM 2100 C C . PRO A 1 264 ? 15.573 8.432 12.868 1.00 76.12 264 PRO A C 1
ATOM 2102 O O . PRO A 1 264 ? 14.402 8.653 12.554 1.00 76.12 264 PRO A O 1
ATOM 2105 N N . VAL A 1 265 ? 15.943 7.400 13.619 1.00 84.00 265 VAL A N 1
ATOM 2106 C CA . VAL A 1 265 ? 14.987 6.536 14.312 1.00 84.00 265 VAL A CA 1
ATOM 2107 C C . VAL A 1 265 ? 14.241 7.378 15.349 1.00 84.00 265 VAL A C 1
ATOM 2109 O O . VAL A 1 265 ? 14.881 8.195 16.023 1.00 84.00 265 VAL A O 1
ATOM 2112 N N . PRO A 1 266 ? 12.917 7.212 15.502 1.00 82.19 266 PRO A N 1
ATOM 2113 C CA . PRO A 1 266 ? 12.180 7.907 16.546 1.00 82.19 266 PRO A CA 1
ATOM 2114 C C . PRO A 1 266 ? 12.773 7.614 17.929 1.00 82.19 266 PRO A C 1
ATOM 2116 O O . PRO A 1 266 ? 12.963 6.456 18.292 1.00 82.19 266 PRO A O 1
ATOM 2119 N N . SER A 1 267 ? 13.066 8.660 18.705 1.00 78.38 267 SER A N 1
ATOM 2120 C CA . SER A 1 267 ? 13.632 8.519 20.054 1.00 78.38 267 SER A CA 1
ATOM 2121 C C . SER A 1 267 ? 12.586 8.159 21.109 1.00 78.38 267 SER A C 1
ATOM 2123 O O . SER A 1 267 ? 12.947 7.703 22.190 1.00 78.38 267 SER A O 1
ATOM 2125 N N . ALA A 1 268 ? 11.301 8.401 20.828 1.00 82.75 268 ALA A N 1
ATOM 2126 C CA . ALA A 1 268 ? 10.218 8.044 21.732 1.00 82.75 268 ALA A CA 1
ATOM 2127 C C . ALA A 1 268 ? 9.955 6.525 21.661 1.00 82.75 268 ALA A C 1
ATOM 2129 O O . ALA A 1 268 ? 9.791 5.990 20.557 1.00 82.75 268 ALA A O 1
ATOM 2130 N N . PRO A 1 269 ? 9.911 5.820 22.803 1.00 88.44 269 PRO A N 1
ATOM 2131 C CA . PRO A 1 269 ? 9.624 4.393 22.816 1.00 88.44 269 PRO A CA 1
ATOM 2132 C C . PRO A 1 269 ? 8.149 4.128 22.498 1.00 88.44 269 PRO A C 1
ATOM 2134 O O . PRO A 1 269 ? 7.269 4.925 22.831 1.00 88.44 269 PRO A O 1
ATOM 2137 N N . PHE A 1 270 ? 7.879 2.991 21.860 1.00 91.81 270 PHE A N 1
ATOM 2138 C CA . PHE A 1 270 ? 6.528 2.436 21.816 1.00 91.81 270 PHE A CA 1
ATOM 2139 C C . PHE A 1 270 ? 6.063 2.074 23.242 1.00 91.81 270 PHE A C 1
ATOM 2141 O O . PHE A 1 270 ? 6.907 1.675 24.050 1.00 91.81 270 PHE A O 1
ATOM 2148 N N . PRO A 1 271 ? 4.765 2.227 23.577 1.00 88.88 271 PRO A N 1
ATOM 2149 C CA . PRO A 1 271 ? 4.252 1.888 24.904 1.00 88.88 271 PRO A CA 1
ATOM 2150 C C . PRO A 1 271 ? 4.542 0.442 25.311 1.00 88.88 271 PRO A C 1
ATOM 2152 O O . PRO A 1 271 ? 4.613 -0.447 24.464 1.00 88.88 271 PRO A O 1
ATOM 2155 N N . GLU A 1 272 ? 4.704 0.206 26.612 1.00 89.81 272 GLU A N 1
ATOM 2156 C CA . GLU A 1 272 ? 4.919 -1.145 27.126 1.00 89.81 272 GLU A CA 1
ATOM 2157 C C . GLU A 1 272 ? 3.694 -2.026 26.846 1.00 89.81 272 GLU A C 1
ATOM 2159 O O . GLU A 1 272 ? 2.544 -1.590 26.955 1.00 89.81 272 GLU A O 1
ATOM 2164 N N . VAL A 1 273 ? 3.964 -3.262 26.432 1.00 93.81 273 VAL A N 1
ATOM 2165 C CA . VAL A 1 273 ? 2.949 -4.247 26.071 1.00 93.81 273 VAL A CA 1
ATOM 2166 C C . VAL A 1 273 ? 2.849 -5.271 27.193 1.00 93.81 273 VAL A C 1
ATOM 2168 O O . VAL A 1 273 ? 3.862 -5.826 27.611 1.00 93.81 273 VAL A O 1
ATOM 2171 N N . ASP A 1 274 ? 1.629 -5.540 27.648 1.00 94.12 274 ASP A N 1
ATOM 2172 C CA . ASP A 1 274 ? 1.329 -6.479 28.729 1.00 94.12 274 ASP A CA 1
ATOM 2173 C C . ASP A 1 274 ? 0.126 -7.384 28.385 1.00 94.12 274 ASP A C 1
ATOM 2175 O O . ASP A 1 274 ? -0.466 -7.293 27.305 1.00 94.12 274 ASP A O 1
ATOM 2179 N N . ALA A 1 275 ? -0.256 -8.263 29.314 1.00 96.50 275 ALA A N 1
ATOM 2180 C CA . ALA A 1 275 ? -1.349 -9.219 29.134 1.00 96.50 275 ALA A CA 1
ATOM 2181 C C . ALA A 1 275 ? -2.745 -8.583 28.951 1.00 96.50 275 ALA A C 1
ATOM 2183 O O . ALA A 1 275 ? -3.678 -9.266 28.528 1.00 96.50 275 ALA A O 1
ATOM 2184 N N . SER A 1 276 ? -2.922 -7.291 29.257 1.00 96.25 276 SER A N 1
ATOM 2185 C CA . SER A 1 276 ? -4.188 -6.572 29.049 1.00 96.25 276 SER A CA 1
ATOM 2186 C C . SER A 1 276 ? -4.412 -6.160 27.589 1.00 96.25 276 SER A C 1
ATOM 2188 O O . SER A 1 276 ? -5.523 -5.772 27.205 1.00 96.25 276 SER A O 1
ATOM 2190 N N . TRP A 1 277 ? -3.381 -6.267 26.747 1.00 97.31 277 TRP A N 1
ATOM 2191 C CA . TRP A 1 277 ? -3.484 -5.936 25.334 1.00 97.31 277 TRP A CA 1
ATOM 2192 C C . TRP A 1 277 ? -4.377 -6.935 24.589 1.00 97.31 277 TRP A C 1
ATOM 2194 O O . TRP A 1 277 ? -4.110 -8.135 24.511 1.00 97.31 277 TRP A O 1
ATOM 2204 N N . ARG A 1 278 ? -5.438 -6.403 23.983 1.00 98.38 278 ARG A N 1
ATOM 2205 C CA . ARG A 1 278 ? -6.279 -7.039 22.969 1.00 98.38 278 ARG A CA 1
ATOM 2206 C C . ARG A 1 278 ? -6.051 -6.267 21.680 1.00 98.38 278 ARG A C 1
ATOM 2208 O O . ARG A 1 278 ? -6.781 -5.326 21.372 1.00 98.38 278 ARG A O 1
ATOM 2215 N N . LEU A 1 279 ? -4.976 -6.608 20.980 1.00 98.69 279 LEU A N 1
ATOM 2216 C CA . LEU A 1 279 ? -4.538 -5.896 19.789 1.00 98.69 279 LEU A CA 1
ATOM 2217 C C . LEU A 1 279 ? -5.380 -6.309 18.580 1.00 98.69 279 LEU A C 1
ATOM 2219 O O . LEU A 1 279 ? -5.452 -7.497 18.269 1.00 98.69 279 LEU A O 1
ATOM 2223 N N . LEU A 1 280 ? -5.972 -5.342 17.881 1.00 98.75 280 LEU A N 1
ATOM 2224 C CA . LEU A 1 280 ? -6.530 -5.540 16.542 1.00 98.75 280 LEU A CA 1
ATOM 2225 C C . LEU A 1 280 ? -5.559 -4.981 15.497 1.00 98.75 280 LEU A C 1
ATOM 2227 O O . LEU A 1 280 ? -5.259 -3.790 15.517 1.00 98.75 280 LEU A O 1
ATOM 2231 N N . VAL A 1 281 ? -5.095 -5.812 14.566 1.00 98.81 281 VAL A N 1
ATOM 2232 C CA . VAL A 1 281 ? -4.277 -5.385 13.421 1.00 98.81 281 VAL A CA 1
ATOM 2233 C C . VAL A 1 281 ? -5.162 -5.306 12.185 1.00 98.81 281 VAL A C 1
ATOM 2235 O O . VAL A 1 281 ? -5.674 -6.322 11.725 1.00 98.81 281 VAL A O 1
ATOM 2238 N N . LEU A 1 282 ? -5.339 -4.108 11.637 1.00 98.62 282 LEU A N 1
ATOM 2239 C CA . LEU A 1 282 ? -6.101 -3.864 10.419 1.00 98.62 282 LEU A CA 1
ATOM 2240 C C . LEU A 1 282 ? -5.151 -3.702 9.224 1.00 98.62 282 LEU A C 1
ATOM 2242 O O . LEU A 1 282 ? -4.344 -2.769 9.173 1.00 98.62 282 LEU A O 1
ATOM 2246 N N . ALA A 1 283 ? -5.263 -4.611 8.261 1.00 98.62 283 ALA A N 1
ATOM 2247 C CA . ALA A 1 283 ? -4.415 -4.725 7.082 1.00 98.62 283 ALA A CA 1
ATOM 2248 C C . ALA A 1 283 ? -5.238 -4.558 5.791 1.00 98.62 283 ALA A C 1
ATOM 2250 O O . ALA A 1 283 ? -6.197 -5.303 5.576 1.00 98.62 283 ALA A O 1
ATOM 2251 N N . PRO A 1 284 ? -4.914 -3.591 4.918 1.00 98.25 284 PRO A N 1
ATOM 2252 C CA . PRO A 1 284 ? -5.602 -3.413 3.642 1.00 98.25 284 PRO A CA 1
ATOM 2253 C C . PRO A 1 284 ? -5.455 -4.631 2.734 1.00 98.25 284 PRO A C 1
ATOM 2255 O O . PRO A 1 284 ? -6.451 -5.086 2.165 1.00 98.25 284 PRO A O 1
ATOM 2258 N N . HIS A 1 285 ? -4.248 -5.189 2.621 1.00 98.50 285 HIS A N 1
ATOM 2259 C CA . HIS A 1 285 ? -3.955 -6.339 1.771 1.00 98.50 285 HIS A CA 1
ATOM 2260 C C . HIS A 1 285 ? -3.254 -7.467 2.541 1.00 98.50 285 HIS A C 1
ATOM 2262 O O . HIS A 1 285 ? -2.705 -7.231 3.615 1.00 98.50 285 HIS A O 1
ATOM 2268 N N . PRO A 1 286 ? -3.270 -8.701 1.995 1.00 98.56 286 PRO A N 1
ATOM 2269 C CA . PRO A 1 286 ? -2.538 -9.823 2.575 1.00 98.56 286 PRO A CA 1
ATOM 2270 C C . PRO A 1 286 ? -1.022 -9.649 2.382 1.00 98.56 286 PRO A C 1
ATOM 2272 O O . PRO A 1 286 ? -0.528 -9.909 1.278 1.00 98.56 286 PRO A O 1
ATOM 2275 N N . ASP A 1 287 ? -0.341 -9.205 3.440 1.00 98.19 287 ASP A N 1
ATOM 2276 C CA . ASP A 1 287 ? 1.095 -8.911 3.632 1.00 98.19 287 ASP A CA 1
ATOM 2277 C C . ASP A 1 287 ? 1.273 -7.753 4.623 1.00 98.19 287 ASP A C 1
ATOM 2279 O O . ASP A 1 287 ? 2.145 -7.809 5.499 1.00 98.19 287 ASP A O 1
ATOM 2283 N N . ASP A 1 288 ? 0.414 -6.738 4.527 1.00 98.62 288 ASP A N 1
ATOM 2284 C CA . ASP A 1 288 ? 0.459 -5.519 5.338 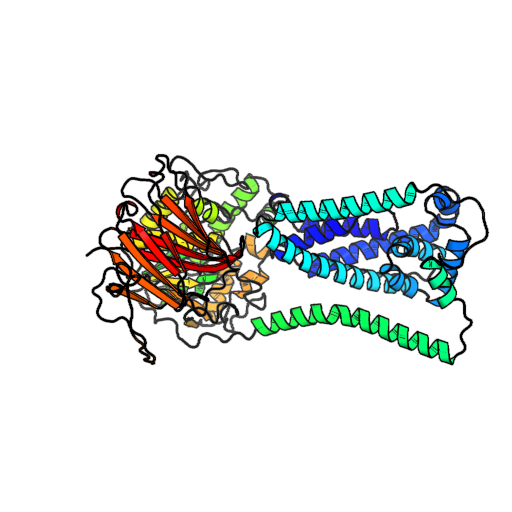1.00 98.62 288 ASP A CA 1
ATOM 2285 C C . ASP A 1 288 ? 0.414 -5.792 6.853 1.00 98.62 288 ASP A C 1
ATOM 2287 O O . ASP A 1 288 ? 1.072 -5.090 7.624 1.00 98.62 288 ASP A O 1
ATOM 2291 N N . GLU A 1 289 ? -0.293 -6.838 7.297 1.00 98.56 289 GLU A N 1
ATOM 2292 C CA . GLU A 1 289 ? -0.376 -7.236 8.706 1.00 98.56 289 GLU A CA 1
ATOM 2293 C C . GLU A 1 289 ? 0.993 -7.610 9.285 1.00 98.56 289 GLU A C 1
ATOM 2295 O O . GLU A 1 289 ? 1.315 -7.256 10.421 1.00 98.56 289 GLU A O 1
ATOM 2300 N N . VAL A 1 290 ? 1.832 -8.283 8.491 1.00 98.62 290 VAL A N 1
ATOM 2301 C CA . VAL A 1 290 ? 3.182 -8.677 8.903 1.00 98.62 290 VAL A CA 1
ATOM 2302 C C . VAL A 1 290 ? 4.169 -7.545 8.649 1.00 98.62 290 VAL A C 1
ATOM 2304 O O . VAL A 1 290 ? 5.027 -7.304 9.500 1.00 98.62 290 VAL A O 1
ATOM 2307 N N . LEU A 1 291 ? 4.065 -6.827 7.524 1.00 98.12 291 LEU A N 1
ATOM 2308 C CA . LEU A 1 291 ? 4.958 -5.700 7.222 1.00 98.12 291 LEU A CA 1
ATOM 2309 C C . LEU A 1 291 ? 4.852 -4.603 8.286 1.00 98.12 291 LEU A C 1
ATOM 2311 O O . LEU A 1 291 ? 5.883 -4.146 8.792 1.00 98.12 291 LEU A O 1
ATOM 2315 N N . GLY A 1 292 ? 3.622 -4.223 8.637 1.00 96.75 292 GLY A N 1
ATOM 2316 C CA . GLY A 1 292 ? 3.326 -3.144 9.572 1.00 96.75 292 GLY A CA 1
ATOM 2317 C C . GLY A 1 292 ? 3.447 -3.536 11.044 1.00 96.75 292 GLY A C 1
ATOM 2318 O O . GLY A 1 292 ? 3.905 -2.714 11.833 1.00 96.75 292 GLY A O 1
ATOM 2319 N N . ALA A 1 293 ? 3.057 -4.762 11.418 1.00 98.31 293 ALA A N 1
ATOM 2320 C CA . ALA A 1 293 ? 2.872 -5.133 12.827 1.00 98.31 293 ALA A CA 1
ATOM 2321 C C . ALA A 1 293 ? 3.392 -6.530 13.218 1.00 98.31 293 ALA A C 1
ATOM 2323 O O . ALA A 1 293 ? 3.087 -7.012 14.310 1.00 98.31 293 ALA A O 1
ATOM 2324 N N . GLY A 1 294 ? 4.160 -7.215 12.364 1.00 98.31 294 GLY A N 1
ATOM 2325 C CA . GLY A 1 294 ? 4.641 -8.577 12.627 1.00 98.31 294 GLY A CA 1
ATOM 2326 C C . GLY A 1 294 ? 5.449 -8.734 13.923 1.00 98.31 294 GLY A C 1
ATOM 2327 O O . GLY A 1 294 ? 5.377 -9.771 14.580 1.00 98.31 294 GLY A O 1
ATOM 2328 N N . GLY A 1 295 ? 6.217 -7.722 14.314 1.00 98.12 295 GLY A N 1
ATOM 2329 C CA . GLY A 1 295 ? 6.959 -7.674 15.572 1.00 98.12 295 GLY A CA 1
ATOM 2330 C C . GLY A 1 295 ? 6.064 -7.364 16.771 1.00 98.12 295 GLY A C 1
ATOM 2331 O O . GLY A 1 295 ? 6.131 -8.057 17.785 1.00 98.12 295 GLY A O 1
ATOM 2332 N N . LEU A 1 296 ? 5.175 -6.378 16.648 1.00 98.56 296 LEU A N 1
ATOM 2333 C CA . LEU A 1 296 ? 4.202 -6.033 17.682 1.00 98.56 296 LEU A CA 1
ATOM 2334 C C . LEU A 1 296 ? 3.264 -7.201 18.016 1.00 98.56 296 LEU A C 1
ATOM 2336 O O . LEU A 1 296 ? 3.029 -7.467 19.193 1.00 98.56 296 LEU A O 1
ATOM 2340 N N . MET A 1 297 ? 2.797 -7.952 17.014 1.00 98.75 297 MET A N 1
ATOM 2341 C CA . MET A 1 297 ? 2.006 -9.167 17.242 1.00 98.75 297 MET A CA 1
ATOM 2342 C C . MET A 1 297 ? 2.768 -10.187 18.096 1.00 98.75 297 MET A C 1
ATOM 2344 O O . MET A 1 297 ? 2.218 -10.704 19.067 1.00 98.75 297 MET A O 1
ATOM 2348 N N . GLN A 1 298 ? 4.048 -10.433 17.787 1.00 98.44 298 GLN A N 1
ATOM 2349 C CA . GLN A 1 298 ? 4.893 -11.340 18.572 1.00 98.44 298 GLN A CA 1
ATOM 2350 C C . GLN A 1 298 ? 5.040 -10.867 20.023 1.00 98.44 298 GLN A C 1
ATOM 2352 O O . GLN A 1 298 ? 4.953 -11.683 20.938 1.00 98.44 298 GLN A O 1
ATOM 2357 N N . LYS A 1 299 ? 5.211 -9.559 20.244 1.00 98.38 299 LYS A N 1
ATOM 2358 C CA . LYS A 1 299 ? 5.344 -8.987 21.591 1.00 98.38 299 LYS A CA 1
ATOM 2359 C C . LYS A 1 299 ? 4.066 -9.077 22.409 1.00 98.38 299 LYS A C 1
ATOM 2361 O O . LYS A 1 299 ? 4.134 -9.468 23.569 1.00 98.38 299 LYS A O 1
ATOM 2366 N N . VAL A 1 300 ? 2.912 -8.773 21.813 1.00 98.62 300 VAL A N 1
ATOM 2367 C CA . VAL A 1 300 ? 1.612 -8.909 22.490 1.00 98.62 300 VAL A CA 1
ATOM 2368 C C . VAL A 1 300 ? 1.368 -10.356 22.902 1.00 98.62 300 VAL A C 1
ATOM 2370 O O . VAL A 1 300 ? 1.046 -10.608 24.059 1.00 98.62 300 VAL A O 1
ATOM 2373 N N . LEU A 1 301 ? 1.591 -11.314 21.997 1.00 98.25 301 LEU A N 1
ATOM 2374 C CA . LEU A 1 301 ? 1.442 -12.737 22.314 1.00 98.25 301 LEU A CA 1
ATOM 2375 C C . LEU A 1 301 ? 2.444 -13.193 23.385 1.00 98.25 301 LEU A C 1
ATOM 2377 O O . LEU A 1 301 ? 2.069 -13.902 24.317 1.00 98.25 301 LEU A O 1
ATOM 2381 N N . GLY A 1 302 ? 3.705 -12.760 23.289 1.00 97.81 302 GLY A N 1
ATOM 2382 C CA . GLY A 1 302 ? 4.752 -13.082 24.263 1.00 97.81 302 GLY A CA 1
ATOM 2383 C C . GLY A 1 302 ? 4.487 -12.524 25.664 1.00 97.81 302 GLY A C 1
ATOM 2384 O O . GLY A 1 302 ? 4.870 -13.150 26.649 1.00 97.81 302 GLY A O 1
ATOM 2385 N N . ALA A 1 303 ? 3.787 -11.391 25.762 1.00 97.88 303 ALA A N 1
ATOM 2386 C CA . ALA A 1 303 ? 3.363 -10.786 27.023 1.00 97.88 303 ALA A CA 1
ATOM 2387 C C . ALA A 1 303 ? 2.081 -11.412 27.615 1.00 97.88 303 ALA A C 1
ATOM 2389 O O . ALA A 1 303 ? 1.619 -10.979 28.669 1.00 97.88 303 ALA A O 1
ATOM 2390 N N . GLY A 1 304 ? 1.493 -12.417 26.954 1.00 97.81 304 GLY A N 1
ATOM 2391 C CA . GLY A 1 304 ? 0.237 -13.052 27.369 1.00 97.81 304 GLY A CA 1
ATOM 2392 C C . GLY A 1 304 ? -1.026 -12.298 26.938 1.00 97.81 304 GLY A C 1
ATOM 2393 O O . GLY A 1 304 ? -2.118 -12.638 27.391 1.00 97.81 304 GLY A O 1
ATOM 2394 N N . GLY A 1 305 ? -0.889 -11.285 26.079 1.00 98.25 305 GLY A N 1
ATOM 2395 C CA . GLY A 1 305 ? -2.007 -10.589 25.455 1.00 98.25 305 GLY A CA 1
ATOM 2396 C C . GLY A 1 305 ? -2.629 -11.392 24.310 1.00 98.25 305 GLY A C 1
ATOM 2397 O O . GLY A 1 305 ? -2.219 -12.507 23.981 1.00 98.25 305 GLY A O 1
ATOM 2398 N N . SER A 1 306 ? -3.630 -10.803 23.662 1.00 98.50 306 SER A N 1
ATOM 2399 C CA . SER A 1 306 ? -4.323 -11.395 22.513 1.00 98.50 306 SER A CA 1
ATOM 2400 C C . SER A 1 306 ? -4.202 -10.512 21.277 1.00 98.50 306 SER A C 1
ATOM 2402 O O . SER A 1 306 ? -4.156 -9.284 21.367 1.00 98.50 306 SER A O 1
ATOM 2404 N N . VAL A 1 307 ? -4.142 -11.156 20.113 1.00 98.81 307 VAL A N 1
ATOM 2405 C CA . VAL A 1 307 ? -4.067 -10.502 18.804 1.00 98.81 307 VAL A CA 1
ATOM 2406 C C . VAL A 1 307 ? -5.197 -11.025 17.926 1.00 98.81 307 VAL A C 1
ATOM 2408 O O . VAL A 1 307 ? -5.449 -12.232 17.915 1.00 98.81 307 VAL A O 1
ATOM 2411 N N . HIS A 1 308 ? -5.829 -10.127 17.173 1.00 98.88 308 HIS A N 1
ATOM 2412 C CA . HIS A 1 308 ? -6.735 -10.448 16.074 1.00 98.88 308 HIS A CA 1
ATOM 2413 C C . HIS A 1 308 ? -6.350 -9.641 14.837 1.00 98.88 308 HIS A C 1
ATOM 2415 O O . HIS A 1 308 ? -6.117 -8.437 14.925 1.00 98.88 308 HIS A O 1
ATOM 2421 N N . VAL A 1 309 ? -6.276 -10.294 13.684 1.00 98.88 309 VAL A N 1
ATOM 2422 C CA . VAL A 1 309 ? -5.906 -9.681 12.405 1.00 98.88 309 VAL A CA 1
ATOM 2423 C C . VAL A 1 309 ? -7.144 -9.560 11.526 1.00 98.88 309 VAL A C 1
ATOM 2425 O O . VAL A 1 309 ? -7.926 -10.497 11.403 1.00 98.88 309 VAL A O 1
ATOM 2428 N N . VAL A 1 310 ? -7.312 -8.419 10.869 1.00 98.81 310 VAL A N 1
ATOM 2429 C CA . VAL A 1 310 ? -8.348 -8.202 9.858 1.00 98.81 310 VAL A CA 1
ATOM 2430 C C . VAL A 1 310 ? -7.681 -7.816 8.557 1.00 98.81 310 VAL A C 1
ATOM 2432 O O . VAL A 1 310 ? -7.043 -6.770 8.483 1.00 98.81 310 VAL A O 1
ATOM 2435 N N . VAL A 1 311 ? -7.872 -8.633 7.525 1.00 98.81 311 VAL A N 1
ATOM 2436 C CA . VAL A 1 311 ? -7.393 -8.341 6.173 1.00 98.81 311 VAL A CA 1
ATOM 2437 C C . VAL A 1 311 ? -8.582 -7.924 5.311 1.00 98.81 311 VAL A C 1
ATOM 2439 O O . VAL A 1 311 ? -9.519 -8.701 5.092 1.00 98.81 311 VAL A O 1
ATOM 2442 N N . VAL A 1 312 ? -8.579 -6.672 4.853 1.00 98.75 312 VAL A N 1
ATOM 2443 C CA . VAL A 1 312 ? -9.750 -6.046 4.222 1.00 98.75 312 VAL A CA 1
ATOM 2444 C C . VAL A 1 312 ? -9.953 -6.558 2.799 1.00 98.75 312 VAL A C 1
ATOM 2446 O O . VAL A 1 312 ? -11.060 -6.965 2.439 1.00 98.75 312 VAL A O 1
ATOM 2449 N N . THR A 1 313 ? -8.897 -6.575 1.986 1.00 98.62 313 THR A N 1
ATOM 2450 C CA . THR A 1 313 ? -8.966 -7.039 0.597 1.00 98.62 313 THR A CA 1
ATOM 2451 C C . THR A 1 313 ? -8.383 -8.433 0.413 1.00 98.62 313 THR A C 1
ATOM 2453 O O . THR A 1 313 ? -7.589 -8.913 1.215 1.00 98.62 313 THR A O 1
ATOM 2456 N N . ALA A 1 314 ? -8.729 -9.085 -0.697 1.00 97.38 314 ALA A N 1
ATOM 2457 C CA . ALA A 1 314 ? -8.065 -10.326 -1.099 1.00 97.38 314 ALA A CA 1
ATOM 2458 C C . ALA A 1 314 ? -6.713 -10.099 -1.810 1.00 97.38 314 ALA A C 1
ATOM 2460 O O . ALA A 1 314 ? -6.029 -11.066 -2.138 1.00 97.38 314 ALA A O 1
ATOM 2461 N N . GLY A 1 315 ? -6.320 -8.850 -2.098 1.00 96.44 315 GLY A N 1
ATOM 2462 C CA . GLY A 1 315 ? -5.088 -8.562 -2.843 1.00 96.44 315 GLY A CA 1
ATOM 2463 C C . GLY A 1 315 ? -5.102 -9.057 -4.300 1.00 96.44 315 GLY A C 1
ATOM 2464 O O . GLY A 1 315 ? -4.062 -9.458 -4.835 1.00 96.44 315 GLY A O 1
ATOM 2465 N N . ASP A 1 316 ? -6.283 -9.094 -4.920 1.00 95.62 316 ASP A N 1
ATOM 2466 C CA . ASP A 1 316 ? -6.583 -9.807 -6.163 1.00 95.62 316 ASP A CA 1
ATOM 2467 C C . ASP A 1 316 ? -6.365 -9.006 -7.454 1.00 95.62 316 ASP A C 1
ATOM 2469 O O . ASP A 1 316 ? -6.518 -9.561 -8.538 1.00 95.62 316 ASP A O 1
ATOM 2473 N N . SER A 1 317 ? -5.952 -7.738 -7.380 1.00 91.19 317 SER A N 1
ATOM 2474 C CA . SER A 1 317 ? -5.873 -6.820 -8.528 1.00 91.19 317 SER A CA 1
ATOM 2475 C C . SER A 1 317 ? -4.432 -6.482 -8.938 1.00 91.19 317 SER A C 1
ATOM 2477 O O . SER A 1 317 ? -4.176 -5.529 -9.697 1.00 91.19 317 SER A O 1
ATOM 2479 N N . PHE A 1 318 ? -3.451 -7.276 -8.492 1.00 85.00 318 PHE A N 1
ATOM 2480 C CA . PHE A 1 318 ? -2.046 -7.086 -8.847 1.00 85.00 318 PHE A CA 1
ATOM 2481 C C . PHE A 1 318 ? -1.604 -7.925 -10.058 1.00 85.00 318 PHE A C 1
ATOM 2483 O O . PHE A 1 318 ? -1.149 -9.064 -9.953 1.00 85.00 318 PHE A O 1
ATOM 2490 N N . ALA A 1 319 ? -1.674 -7.310 -11.245 1.00 76.12 319 ALA A N 1
ATOM 2491 C CA . ALA A 1 319 ? -1.412 -7.959 -12.535 1.00 76.12 319 ALA A CA 1
ATOM 2492 C C . ALA A 1 319 ? -0.066 -8.697 -12.633 1.00 76.12 319 ALA A C 1
ATOM 2494 O O . ALA A 1 319 ? -0.008 -9.771 -13.230 1.00 76.12 319 ALA A O 1
ATOM 2495 N N . ARG A 1 320 ? 1.015 -8.158 -12.046 1.00 72.38 320 ARG A N 1
ATOM 2496 C CA . ARG A 1 320 ? 2.328 -8.826 -12.065 1.00 72.38 320 ARG A CA 1
ATOM 2497 C C . ARG A 1 320 ? 2.292 -10.119 -11.256 1.00 72.38 320 ARG A C 1
ATOM 2499 O O . ARG A 1 320 ? 2.672 -11.152 -11.795 1.00 72.38 320 ARG A O 1
ATOM 2506 N N . ALA A 1 321 ? 1.815 -10.085 -10.013 1.00 73.94 321 ALA A N 1
ATOM 2507 C CA . ALA A 1 321 ? 1.724 -11.288 -9.186 1.00 73.94 321 ALA A CA 1
ATOM 2508 C C . ALA A 1 321 ? 0.817 -12.347 -9.836 1.00 73.94 321 ALA A C 1
ATOM 2510 O O . ALA A 1 321 ? 1.209 -13.506 -9.946 1.00 73.94 321 ALA A O 1
ATOM 2511 N N . ALA A 1 322 ? -0.333 -11.934 -10.384 1.00 73.88 322 ALA A N 1
ATOM 2512 C CA . ALA A 1 322 ? -1.247 -12.834 -11.088 1.00 73.88 322 ALA A CA 1
ATOM 2513 C C . ALA A 1 322 ? -0.600 -13.469 -12.334 1.00 73.88 322 ALA A C 1
ATOM 2515 O O . ALA A 1 322 ? -0.770 -14.663 -12.575 1.00 73.88 322 ALA A O 1
ATOM 2516 N N . PHE A 1 323 ? 0.193 -12.708 -13.099 1.00 75.06 323 PHE A N 1
ATOM 2517 C CA . PHE A 1 323 ? 0.959 -13.237 -14.232 1.00 75.06 323 PHE A CA 1
ATOM 2518 C C . PHE A 1 323 ? 1.970 -14.305 -13.798 1.00 75.06 323 PHE A C 1
ATOM 2520 O O . PHE A 1 323 ? 2.027 -15.371 -14.406 1.00 75.06 323 PHE A O 1
ATOM 2527 N N . TYR A 1 324 ? 2.758 -14.047 -12.749 1.00 73.25 324 TYR A N 1
ATOM 2528 C CA . TYR A 1 324 ? 3.765 -15.003 -12.270 1.00 73.25 324 TYR A CA 1
ATOM 2529 C C . TYR A 1 324 ? 3.155 -16.250 -11.636 1.00 73.25 324 TYR A C 1
ATOM 2531 O O . TYR A 1 324 ? 3.752 -17.324 -11.726 1.00 73.25 324 TYR A O 1
ATOM 2539 N N . LEU A 1 325 ? 1.990 -16.114 -11.004 1.00 81.62 325 LEU A N 1
ATOM 2540 C CA . LEU A 1 325 ? 1.242 -17.243 -10.470 1.00 81.62 325 LEU A CA 1
ATOM 2541 C C . LEU A 1 325 ? 0.667 -18.108 -11.601 1.00 81.62 325 LEU A C 1
ATOM 2543 O O . LEU A 1 325 ? 0.783 -19.328 -11.559 1.00 81.62 325 LEU A O 1
ATOM 2547 N N . ALA A 1 326 ? 0.085 -17.484 -12.629 1.00 80.94 326 ALA A N 1
ATOM 2548 C CA . ALA A 1 326 ? -0.571 -18.188 -13.732 1.00 80.94 326 ALA A CA 1
ATOM 2549 C C . ALA A 1 326 ? 0.380 -18.638 -14.860 1.00 80.94 326 ALA A C 1
ATOM 2551 O O . ALA A 1 326 ? -0.017 -19.443 -15.702 1.00 80.94 326 ALA A O 1
ATOM 2552 N N . GLY A 1 327 ? 1.592 -18.077 -14.942 1.00 75.31 327 GLY A N 1
ATOM 2553 C CA . GLY A 1 327 ? 2.544 -18.294 -16.041 1.00 75.31 327 GLY A CA 1
ATOM 2554 C C . GLY A 1 327 ? 2.120 -17.683 -17.386 1.00 75.31 327 GLY A C 1
ATOM 2555 O O . GLY A 1 327 ? 2.728 -17.967 -18.415 1.00 75.31 327 GLY A O 1
ATOM 2556 N N . LYS A 1 328 ? 1.063 -16.865 -17.401 1.00 68.19 328 LYS A N 1
ATOM 2557 C CA . LYS A 1 328 ? 0.470 -16.244 -18.597 1.00 68.19 328 LYS A CA 1
ATOM 2558 C C . LYS A 1 328 ? -0.261 -14.957 -18.228 1.00 68.19 328 LYS A C 1
ATOM 2560 O O . LYS A 1 328 ? -0.512 -14.703 -17.053 1.00 68.19 328 LYS A O 1
ATOM 2565 N N . VAL A 1 329 ? -0.632 -14.152 -19.231 1.00 72.62 329 VAL A N 1
ATOM 2566 C CA . VAL A 1 329 ? -1.450 -12.942 -19.018 1.00 72.62 329 VAL A CA 1
ATOM 2567 C C . VAL A 1 329 ? -2.728 -13.323 -18.257 1.00 72.62 329 VAL A C 1
ATOM 2569 O O . VAL A 1 329 ? -3.471 -14.187 -18.735 1.00 72.62 329 VAL A O 1
ATOM 2572 N N . PRO A 1 330 ? -2.978 -12.743 -17.069 1.00 76.50 330 PRO A N 1
ATOM 2573 C CA . PRO A 1 330 ? -4.087 -13.167 -16.230 1.00 76.50 330 PRO A CA 1
ATOM 2574 C C . PRO A 1 330 ? -5.420 -12.687 -16.814 1.00 76.50 330 PRO A C 1
ATOM 2576 O O . PRO A 1 330 ? -5.614 -11.505 -17.087 1.00 76.50 330 PRO A O 1
ATOM 2579 N N . GLY A 1 331 ? -6.358 -13.618 -16.990 1.00 78.06 331 GLY A N 1
ATOM 2580 C CA . GLY A 1 331 ? -7.781 -13.294 -17.113 1.00 78.06 331 GLY A CA 1
ATOM 2581 C C . GLY A 1 331 ? -8.438 -13.189 -15.732 1.00 78.06 331 GLY A C 1
ATOM 2582 O O . GLY A 1 331 ? -7.771 -13.350 -14.713 1.00 78.06 331 GLY A O 1
ATOM 2583 N N . ARG A 1 332 ? -9.767 -13.021 -15.684 1.00 93.12 332 ARG A N 1
ATOM 2584 C CA . ARG A 1 332 ? -10.542 -12.936 -14.424 1.00 93.12 332 ARG A CA 1
ATOM 2585 C C . ARG A 1 332 ? -10.223 -14.064 -13.436 1.00 93.12 332 ARG A C 1
ATOM 2587 O O . ARG A 1 332 ? -9.980 -13.808 -12.266 1.00 93.12 332 ARG A O 1
ATOM 2594 N N . GLN A 1 333 ? -10.151 -15.300 -13.933 1.00 95.38 333 GLN A N 1
ATOM 2595 C CA . GLN A 1 333 ? -9.807 -16.473 -13.121 1.00 95.38 333 GLN A CA 1
ATOM 2596 C C . GLN A 1 333 ? -8.379 -16.417 -12.557 1.00 95.38 333 GLN A C 1
ATOM 2598 O O . GLN A 1 333 ? -8.142 -16.896 -11.458 1.00 95.38 333 GLN A O 1
ATOM 2603 N N . GLY A 1 334 ? -7.429 -15.806 -13.273 1.00 91.75 334 GLY A N 1
ATOM 2604 C CA . GLY A 1 334 ? -6.061 -15.628 -12.775 1.00 91.75 334 GLY A CA 1
ATOM 2605 C C . GLY A 1 334 ? -5.987 -14.641 -11.608 1.00 91.75 334 GLY A C 1
ATOM 2606 O O . GLY A 1 334 ? -5.239 -14.871 -10.664 1.00 91.75 334 GLY A O 1
ATOM 2607 N N . TYR A 1 335 ? -6.795 -13.580 -11.645 1.00 94.06 335 TYR A N 1
ATOM 2608 C CA . TYR A 1 335 ? -6.921 -12.628 -10.539 1.00 94.06 335 TYR A CA 1
ATOM 2609 C C . TYR A 1 335 ? -7.616 -13.247 -9.318 1.00 94.06 335 TYR A C 1
ATOM 2611 O O . TYR A 1 335 ? -7.117 -13.116 -8.206 1.00 94.06 335 TYR A O 1
ATOM 2619 N N . LEU A 1 336 ? -8.690 -14.019 -9.522 1.00 97.69 336 LEU A N 1
ATOM 2620 C CA . LEU A 1 336 ? -9.326 -14.786 -8.441 1.00 97.69 336 LEU A CA 1
ATOM 2621 C C . LEU A 1 336 ? -8.368 -15.809 -7.817 1.00 97.69 336 LEU A C 1
ATOM 2623 O O . LEU A 1 336 ? -8.304 -15.934 -6.598 1.00 97.69 336 LEU A O 1
ATOM 2627 N N . ALA A 1 337 ? -7.593 -16.518 -8.641 1.00 97.62 337 ALA A N 1
ATOM 2628 C CA . ALA A 1 337 ? -6.583 -17.451 -8.154 1.00 97.62 337 ALA A CA 1
ATOM 2629 C C . ALA A 1 337 ? -5.490 -16.737 -7.342 1.00 97.62 337 ALA A C 1
ATOM 2631 O O . ALA A 1 337 ? -5.049 -17.271 -6.327 1.00 97.62 337 ALA A O 1
ATOM 2632 N N . LEU A 1 338 ? -5.085 -15.525 -7.749 1.00 97.75 338 LEU A N 1
ATOM 2633 C CA . LEU A 1 338 ? -4.176 -14.696 -6.958 1.00 97.75 338 LEU A CA 1
ATOM 2634 C C . LEU A 1 338 ? -4.789 -14.337 -5.602 1.00 97.75 338 LEU A C 1
ATOM 2636 O O . LEU A 1 338 ? -4.123 -14.527 -4.590 1.00 97.75 338 LEU A O 1
ATOM 2640 N N . GLY A 1 339 ? -6.037 -13.862 -5.573 1.00 98.06 339 GLY A N 1
ATOM 2641 C CA . GLY A 1 339 ? -6.714 -13.511 -4.324 1.00 98.06 339 GLY A CA 1
ATOM 2642 C C . GLY A 1 339 ? -6.815 -14.694 -3.360 1.00 98.06 339 GLY A C 1
ATOM 2643 O O . GLY A 1 339 ? -6.418 -14.595 -2.202 1.00 98.06 339 GLY A O 1
ATOM 2644 N N . ALA A 1 340 ? -7.244 -15.857 -3.861 1.00 98.38 340 ALA A N 1
ATOM 2645 C CA . ALA A 1 340 ? -7.308 -17.087 -3.072 1.00 98.38 340 ALA A CA 1
ATOM 2646 C C . ALA A 1 340 ? -5.927 -17.506 -2.536 1.00 98.38 340 ALA A C 1
ATOM 2648 O O . ALA A 1 340 ? -5.799 -17.863 -1.366 1.00 98.38 340 ALA A O 1
ATOM 2649 N N . ARG A 1 341 ? -4.878 -17.409 -3.369 1.00 98.12 341 ARG A N 1
ATOM 2650 C CA . ARG A 1 341 ? -3.499 -17.692 -2.956 1.00 98.12 341 ARG A CA 1
ATOM 2651 C C . ARG A 1 341 ? -3.031 -16.743 -1.854 1.00 98.12 341 ARG A C 1
ATOM 2653 O O . ARG A 1 341 ? -2.444 -17.205 -0.887 1.00 98.12 341 ARG A O 1
ATOM 2660 N N . ARG A 1 342 ? -3.280 -15.441 -1.984 1.00 98.38 342 ARG A N 1
ATOM 2661 C CA . ARG A 1 342 ? -2.829 -14.439 -1.008 1.00 98.38 342 ARG A CA 1
ATOM 2662 C C . ARG A 1 342 ? -3.545 -14.551 0.338 1.00 98.38 342 ARG A C 1
ATOM 2664 O O . ARG A 1 342 ? -2.901 -14.369 1.365 1.00 98.38 342 ARG A O 1
ATOM 2671 N N . ILE A 1 343 ? -4.832 -14.908 0.345 1.00 98.44 343 ILE A N 1
ATOM 2672 C CA . ILE A 1 343 ? -5.568 -15.234 1.580 1.00 98.44 343 ILE A CA 1
ATOM 2673 C C . ILE A 1 343 ? -4.873 -16.385 2.320 1.00 98.44 343 ILE A C 1
ATOM 2675 O O . ILE A 1 343 ? -4.611 -16.284 3.516 1.00 98.44 343 ILE A O 1
ATOM 2679 N N . GLN A 1 344 ? -4.519 -17.454 1.599 1.00 98.31 344 GLN A N 1
ATOM 2680 C CA . GLN A 1 344 ? -3.792 -18.582 2.181 1.00 98.31 344 GLN A CA 1
ATOM 2681 C C . GLN A 1 344 ? -2.404 -18.169 2.698 1.00 98.31 344 GLN A C 1
ATOM 2683 O O . GLN A 1 344 ? -2.040 -18.536 3.809 1.00 98.31 344 GLN A O 1
ATOM 2688 N N . GLU A 1 345 ? -1.647 -17.384 1.928 1.00 98.56 345 GLU A N 1
ATOM 2689 C CA . GLU A 1 345 ? -0.308 -16.920 2.327 1.00 98.56 345 GLU A CA 1
ATOM 2690 C C . GLU A 1 345 ? -0.337 -16.074 3.609 1.00 98.56 345 GLU A C 1
ATOM 2692 O O . GLU A 1 345 ? 0.519 -16.245 4.471 1.00 98.56 345 GLU A O 1
ATOM 2697 N N . SER A 1 346 ? -1.336 -15.202 3.763 1.00 98.56 346 SER A N 1
ATOM 2698 C CA . SER A 1 346 ? -1.520 -14.406 4.982 1.00 98.56 346 SER A CA 1
ATOM 2699 C C . SER A 1 346 ? -1.882 -15.270 6.187 1.00 98.56 346 SER A C 1
ATOM 2701 O O . SER A 1 346 ? -1.281 -15.110 7.249 1.00 98.56 346 SER A O 1
ATOM 2703 N N . LEU A 1 347 ? -2.775 -16.253 6.015 1.00 98.38 347 LEU A N 1
ATOM 2704 C CA . LEU A 1 347 ? -3.083 -17.229 7.062 1.00 98.38 347 LEU A CA 1
ATOM 2705 C C . LEU A 1 347 ? -1.819 -17.985 7.508 1.00 98.38 347 LEU A C 1
ATOM 2707 O O . LEU A 1 347 ? -1.526 -18.033 8.701 1.00 98.38 347 LEU A O 1
ATOM 2711 N N . GLU A 1 348 ? -1.041 -18.514 6.562 1.00 98.62 348 GLU A N 1
ATOM 2712 C CA . GLU A 1 348 ? 0.217 -19.219 6.845 1.00 98.62 348 GLU A CA 1
ATOM 2713 C C . GLU A 1 348 ? 1.229 -18.312 7.570 1.00 98.62 348 GLU A C 1
ATOM 2715 O O . GLU A 1 348 ? 1.872 -18.735 8.536 1.00 98.62 348 GLU A O 1
ATOM 2720 N N . ALA A 1 349 ? 1.345 -17.048 7.149 1.00 98.75 349 ALA A N 1
ATOM 2721 C CA . ALA A 1 349 ? 2.272 -16.085 7.730 1.00 98.75 349 ALA A CA 1
ATOM 2722 C C . ALA A 1 349 ? 1.929 -15.718 9.180 1.00 98.75 349 ALA A C 1
ATOM 2724 O O . ALA A 1 349 ? 2.811 -15.748 10.042 1.00 98.75 349 ALA A O 1
ATOM 2725 N N . VAL A 1 350 ? 0.663 -15.418 9.486 1.00 98.44 350 VAL A N 1
ATOM 2726 C CA . VAL A 1 350 ? 0.264 -15.092 10.866 1.00 98.44 350 VAL A CA 1
ATOM 2727 C C . VAL A 1 350 ? 0.281 -16.323 11.773 1.00 98.44 350 VAL A C 1
ATOM 2729 O O . VAL A 1 350 ? 0.645 -16.210 12.945 1.00 98.44 350 VAL A O 1
ATOM 2732 N N . GLN A 1 351 ? -0.017 -17.515 11.240 1.00 98.50 351 GLN A N 1
ATOM 2733 C CA . GLN A 1 351 ? 0.120 -18.770 11.985 1.00 98.50 351 GLN A CA 1
ATOM 2734 C C . GLN A 1 351 ? 1.568 -19.031 12.394 1.00 98.50 351 GLN A C 1
ATOM 2736 O O . GLN A 1 351 ? 1.832 -19.406 13.537 1.00 98.50 351 GLN A O 1
ATOM 2741 N N . TYR A 1 352 ? 2.524 -18.761 11.503 1.00 98.62 352 TYR A N 1
ATOM 2742 C CA . TYR A 1 352 ? 3.948 -18.852 11.824 1.00 98.62 352 TYR A CA 1
ATOM 2743 C C . TYR A 1 352 ? 4.369 -17.892 12.959 1.00 98.62 352 TYR A C 1
ATOM 2745 O O . TYR A 1 352 ? 5.256 -18.201 13.768 1.00 98.62 352 TYR A O 1
ATOM 2753 N N . LEU A 1 353 ? 3.713 -16.733 13.064 1.00 98.25 353 LEU A N 1
ATOM 2754 C CA . LEU A 1 353 ? 3.925 -15.774 14.153 1.00 98.25 353 LEU A CA 1
ATOM 2755 C C . LEU A 1 353 ? 3.184 -16.135 15.453 1.00 98.25 353 LEU A C 1
ATOM 2757 O O . LEU A 1 353 ? 3.409 -15.476 16.465 1.00 98.25 353 LEU A O 1
ATOM 2761 N N . GLY A 1 354 ? 2.389 -17.210 15.465 1.00 97.56 354 GLY A N 1
ATOM 2762 C CA . GLY A 1 354 ? 1.752 -17.761 16.666 1.00 97.56 354 GLY A CA 1
ATOM 2763 C C . GLY A 1 354 ? 0.244 -17.532 16.774 1.00 97.56 354 GLY A C 1
ATOM 2764 O O . GLY A 1 354 ? -0.328 -17.851 17.813 1.00 97.56 354 GLY A O 1
ATOM 2765 N N . LEU A 1 355 ? -0.410 -16.997 15.738 1.00 98.25 355 LEU A N 1
ATOM 2766 C CA . LEU A 1 355 ? -1.864 -16.829 15.721 1.00 98.25 355 LEU A CA 1
ATOM 2767 C C . LEU A 1 355 ? -2.573 -18.125 15.298 1.00 98.25 355 LEU A C 1
ATOM 2769 O O . LEU A 1 355 ? -2.043 -18.946 14.552 1.00 98.25 355 LEU A O 1
ATOM 2773 N N . THR A 1 356 ? -3.813 -18.298 15.742 1.00 97.25 356 THR A N 1
ATOM 2774 C CA . THR A 1 356 ? -4.701 -19.373 15.271 1.00 97.25 356 THR A CA 1
ATOM 2775 C C . THR A 1 356 ? -5.566 -18.907 14.090 1.00 97.25 356 THR A C 1
ATOM 2777 O O . THR A 1 356 ? -5.768 -17.703 13.922 1.00 97.25 356 THR A O 1
ATOM 2780 N N . PRO A 1 357 ? -6.141 -19.818 13.276 1.00 95.88 357 PRO A N 1
ATOM 2781 C CA . PRO A 1 357 ? -7.062 -19.440 12.196 1.00 95.88 357 PRO A CA 1
ATOM 2782 C C . PRO A 1 357 ? -8.279 -18.621 12.645 1.00 95.88 357 PRO A C 1
ATOM 2784 O O . PRO A 1 357 ? -8.852 -17.894 11.845 1.00 95.88 357 PRO A O 1
ATOM 2787 N N . GLN A 1 358 ? -8.685 -18.734 13.912 1.00 96.00 358 GLN A N 1
ATOM 2788 C CA . GLN A 1 358 ? -9.796 -17.971 14.489 1.00 96.00 358 GLN A CA 1
ATOM 2789 C C . GLN A 1 358 ? -9.412 -16.516 14.789 1.00 96.00 358 GLN A C 1
ATOM 2791 O O . GLN A 1 358 ? -10.288 -15.669 14.916 1.00 96.00 358 GLN A O 1
ATOM 2796 N N . GLN A 1 359 ? -8.114 -16.223 14.881 1.00 98.06 359 GLN A N 1
ATOM 2797 C CA . GLN A 1 359 ? -7.572 -14.895 15.173 1.00 98.06 359 GLN A CA 1
ATOM 2798 C C . GLN A 1 359 ? -7.263 -14.086 13.909 1.00 98.06 359 GLN A C 1
ATOM 2800 O O . GLN A 1 359 ? -6.560 -13.079 13.972 1.00 98.06 359 GLN A O 1
ATOM 2805 N N . ILE A 1 360 ? -7.755 -14.523 12.750 1.00 98.44 360 ILE A N 1
ATOM 2806 C CA . ILE A 1 360 ? -7.657 -13.779 11.499 1.00 98.44 360 ILE A CA 1
ATOM 2807 C C . ILE A 1 360 ? -9.003 -13.781 10.776 1.00 98.44 360 ILE A C 1
ATOM 2809 O O . ILE A 1 360 ? -9.652 -14.811 10.609 1.00 98.44 360 ILE A O 1
ATOM 2813 N N . THR A 1 361 ? -9.440 -12.605 10.336 1.00 98.62 361 THR A N 1
ATOM 2814 C CA . THR A 1 361 ? -10.678 -12.412 9.581 1.00 98.62 361 THR A CA 1
ATOM 2815 C C . THR A 1 361 ? -10.372 -11.785 8.231 1.00 98.62 361 THR A C 1
ATOM 2817 O O . THR A 1 361 ? -9.826 -10.688 8.146 1.00 98.62 361 THR A O 1
ATOM 2820 N N . PHE A 1 362 ? -10.779 -12.463 7.161 1.00 98.69 362 PHE A N 1
ATOM 2821 C CA . PHE A 1 362 ? -10.715 -11.934 5.802 1.00 98.69 362 PHE A CA 1
ATOM 2822 C C . PHE A 1 362 ? -12.070 -11.338 5.415 1.00 98.69 362 PHE A C 1
ATOM 2824 O O . PHE A 1 362 ? -13.080 -12.044 5.435 1.00 98.69 362 PHE A O 1
ATOM 2831 N N . LEU A 1 363 ? -12.094 -10.062 5.021 1.00 98.56 363 LEU A N 1
ATOM 2832 C CA . LEU A 1 363 ? -13.316 -9.413 4.526 1.00 98.56 363 LEU A CA 1
ATOM 2833 C C . LEU A 1 363 ? -13.505 -9.615 3.011 1.00 98.56 363 LEU A C 1
ATOM 2835 O O . LEU A 1 363 ? -14.631 -9.602 2.520 1.00 98.56 363 LEU A O 1
ATOM 2839 N N . GLY A 1 364 ? -12.417 -9.842 2.263 1.00 97.88 364 GLY A N 1
ATOM 2840 C CA . GLY A 1 364 ? -12.450 -10.239 0.847 1.00 97.88 364 GLY A CA 1
ATOM 2841 C C . GLY A 1 364 ? -12.922 -9.160 -0.135 1.00 97.88 364 GLY A C 1
ATOM 2842 O O . GLY A 1 364 ? -13.335 -9.486 -1.257 1.00 97.88 364 GLY A O 1
ATOM 2843 N N . PHE A 1 365 ? -12.879 -7.890 0.274 1.00 98.56 365 PHE A N 1
ATOM 2844 C CA . PHE A 1 365 ? -13.175 -6.745 -0.587 1.00 98.56 365 PHE A CA 1
ATOM 2845 C C . PHE A 1 365 ? -12.146 -6.620 -1.731 1.00 98.56 365 PHE A C 1
ATOM 2847 O O . PHE A 1 365 ? -11.085 -7.254 -1.692 1.00 98.56 365 PHE A O 1
ATOM 2854 N N . PRO A 1 366 ? -12.454 -5.865 -2.801 1.00 97.62 366 PRO A N 1
ATOM 2855 C CA . PRO A 1 366 ? -11.610 -5.850 -3.986 1.00 97.62 366 PRO A CA 1
ATOM 2856 C C . PRO A 1 366 ? -10.379 -4.961 -3.788 1.00 97.62 366 PRO A C 1
ATOM 2858 O O . PRO A 1 366 ? -10.504 -3.802 -3.390 1.00 97.62 366 PRO A O 1
ATOM 2861 N N . ASP A 1 367 ? -9.208 -5.487 -4.148 1.00 94.31 367 ASP A N 1
ATOM 2862 C CA . ASP A 1 367 ? -7.967 -4.710 -4.257 1.00 94.31 367 ASP A CA 1
ATOM 2863 C C . ASP A 1 367 ? -8.127 -3.642 -5.359 1.00 94.31 367 ASP A C 1
ATOM 2865 O O . ASP A 1 367 ? -8.730 -3.898 -6.411 1.00 94.31 367 ASP A O 1
ATOM 2869 N N . LYS A 1 368 ? -7.625 -2.431 -5.101 1.00 88.38 368 LYS A N 1
ATOM 2870 C CA . LYS A 1 368 ? -7.828 -1.163 -5.831 1.00 88.38 368 LYS A CA 1
ATOM 2871 C C . LYS A 1 368 ? -9.264 -0.650 -5.841 1.00 88.38 368 LYS A C 1
ATOM 2873 O O . LYS A 1 368 ? -9.604 0.221 -6.650 1.00 88.38 368 LYS A O 1
ATOM 2878 N N . GLY A 1 369 ? -10.120 -1.207 -4.989 1.00 87.88 369 GLY A N 1
ATOM 2879 C CA . GLY A 1 369 ? -11.537 -0.883 -4.930 1.00 87.88 369 GLY A CA 1
ATOM 2880 C C . GLY A 1 369 ? -11.973 -0.147 -3.668 1.00 87.88 369 GLY A C 1
ATOM 2881 O O . GLY A 1 369 ? -13.057 0.432 -3.692 1.00 87.88 369 GLY A O 1
ATOM 2882 N N . LEU A 1 370 ? -11.169 -0.100 -2.598 1.00 90.38 370 LEU A N 1
ATOM 2883 C CA . LEU A 1 370 ? -11.624 0.457 -1.320 1.00 90.38 370 LEU A CA 1
ATOM 2884 C C . LEU A 1 370 ? -11.831 1.969 -1.385 1.00 90.38 370 LEU A C 1
ATOM 2886 O O . LEU A 1 370 ? -12.855 2.452 -0.912 1.00 90.38 370 LEU A O 1
ATOM 2890 N N . GLU A 1 371 ? -10.915 2.723 -2.004 1.00 81.12 371 GLU A N 1
ATOM 2891 C CA . GLU A 1 371 ? -11.098 4.176 -2.172 1.00 81.12 371 GLU A CA 1
ATOM 2892 C C . GLU A 1 371 ? -12.316 4.503 -3.059 1.00 81.12 371 GLU A C 1
ATOM 2894 O O . GLU A 1 371 ? -13.153 5.300 -2.635 1.00 81.12 371 GLU A O 1
ATOM 2899 N N . PRO A 1 372 ? -12.513 3.876 -4.239 1.00 79.19 372 PRO A N 1
ATOM 2900 C CA . PRO A 1 372 ? -13.762 4.016 -4.980 1.00 79.19 372 PRO A CA 1
ATOM 2901 C C . PRO A 1 372 ? -15.004 3.703 -4.142 1.00 79.19 372 PRO A C 1
ATOM 2903 O O . PRO A 1 372 ? -15.958 4.481 -4.181 1.00 79.19 372 PRO A O 1
ATOM 2906 N N . ILE A 1 373 ? -14.995 2.602 -3.379 1.00 83.56 373 ILE A N 1
ATOM 2907 C CA . ILE A 1 373 ? -16.118 2.201 -2.523 1.00 83.56 373 ILE A CA 1
ATOM 2908 C C . ILE A 1 373 ? -16.410 3.281 -1.478 1.00 83.56 373 ILE A C 1
ATOM 2910 O O . ILE A 1 373 ? -17.545 3.753 -1.400 1.00 83.56 373 ILE A O 1
ATOM 2914 N N . TRP A 1 374 ? -15.380 3.723 -0.755 1.00 78.19 374 TRP A N 1
ATOM 2915 C CA . TRP A 1 374 ? -15.449 4.793 0.239 1.00 78.19 374 TRP A CA 1
ATOM 2916 C C . TRP A 1 374 ? -15.979 6.110 -0.341 1.00 78.19 374 TRP A C 1
ATOM 2918 O O . TRP A 1 374 ? -16.729 6.831 0.309 1.00 78.19 374 TRP A O 1
ATOM 2928 N N . LEU A 1 375 ? -15.603 6.459 -1.570 1.00 67.06 375 LEU A N 1
ATOM 2929 C CA . LEU A 1 375 ? -15.989 7.743 -2.152 1.00 67.06 375 LEU A CA 1
ATOM 2930 C C . LEU A 1 375 ? -17.366 7.725 -2.815 1.00 67.06 375 LEU A C 1
ATOM 2932 O O . LEU A 1 375 ? -18.011 8.774 -2.875 1.00 67.06 375 LEU A O 1
ATOM 2936 N N . HIS A 1 376 ? -17.809 6.579 -3.340 1.00 68.62 376 HIS A N 1
ATOM 2937 C CA . HIS A 1 376 ? -18.904 6.559 -4.316 1.00 68.62 376 HIS A CA 1
ATOM 2938 C C . HIS A 1 376 ? -19.950 5.451 -4.136 1.00 68.62 376 HIS A C 1
ATOM 2940 O O . HIS A 1 376 ? -21.031 5.576 -4.712 1.00 68.62 376 HIS A O 1
ATOM 2946 N N . TYR A 1 377 ? -19.692 4.389 -3.365 1.00 75.25 377 TYR A N 1
ATOM 2947 C CA . TYR A 1 377 ? -20.581 3.216 -3.301 1.00 75.25 377 TYR A CA 1
ATOM 2948 C C . TYR A 1 377 ? -21.210 3.044 -1.923 1.00 75.25 377 TYR A C 1
ATOM 2950 O O . TYR A 1 377 ? -21.093 1.993 -1.304 1.00 75.25 377 TYR A O 1
ATOM 2958 N N . TRP A 1 378 ? -21.897 4.080 -1.446 1.00 73.75 378 TRP A N 1
ATOM 2959 C CA . TRP A 1 378 ? -22.606 4.047 -0.162 1.00 73.75 378 TRP A CA 1
ATOM 2960 C C . TRP A 1 378 ? -24.093 3.686 -0.251 1.00 73.75 378 TRP A C 1
ATOM 2962 O O . TRP A 1 378 ? -24.729 3.444 0.770 1.00 73.75 378 TRP A O 1
ATOM 2972 N N . ASP A 1 379 ? -24.641 3.617 -1.464 1.00 71.62 379 ASP A N 1
ATOM 2973 C CA . ASP A 1 379 ? -25.989 3.112 -1.723 1.00 71.62 379 ASP A CA 1
ATOM 2974 C C . ASP A 1 379 ? -25.997 1.575 -1.574 1.00 71.62 379 ASP A C 1
ATOM 2976 O O . ASP A 1 379 ? -25.323 0.899 -2.358 1.00 71.62 379 ASP A O 1
ATOM 2980 N N . PRO A 1 380 ? -26.751 0.990 -0.618 1.00 76.31 380 PRO A N 1
ATOM 2981 C CA . PRO A 1 380 ? -26.796 -0.460 -0.423 1.00 76.31 380 PRO A CA 1
ATOM 2982 C C . PRO A 1 380 ? -27.230 -1.243 -1.671 1.00 76.31 380 PRO A C 1
ATOM 2984 O O . PRO A 1 380 ? -26.865 -2.410 -1.814 1.00 76.31 380 PRO A O 1
ATOM 2987 N N . ALA A 1 381 ? -27.978 -0.614 -2.586 1.00 80.19 381 ALA A N 1
ATOM 2988 C CA . ALA A 1 381 ? -28.425 -1.227 -3.834 1.00 80.19 381 ALA A CA 1
ATOM 2989 C C . ALA A 1 381 ? -27.360 -1.205 -4.947 1.00 80.19 381 ALA A C 1
ATOM 2991 O O . ALA A 1 381 ? -27.546 -1.847 -5.983 1.00 80.19 381 ALA A O 1
ATOM 2992 N N . LYS A 1 382 ? -26.244 -0.483 -4.765 1.00 86.50 382 LYS A N 1
ATOM 2993 C CA . LYS A 1 382 ? -25.171 -0.352 -5.760 1.00 86.50 382 LYS A CA 1
ATOM 2994 C C . LYS A 1 382 ? -23.864 -0.912 -5.226 1.00 86.50 382 LYS A C 1
ATOM 2996 O O . LYS A 1 382 ? -23.287 -0.388 -4.280 1.00 86.50 382 LYS A O 1
ATOM 3001 N N . ALA A 1 383 ? -23.354 -1.935 -5.897 1.00 94.00 383 ALA A N 1
ATOM 3002 C CA . ALA A 1 383 ? -22.047 -2.500 -5.604 1.00 94.00 383 ALA A CA 1
ATOM 3003 C C . ALA A 1 383 ? -20.995 -2.049 -6.627 1.00 94.00 383 ALA A C 1
ATOM 3005 O O . ALA A 1 383 ? -21.267 -1.923 -7.824 1.00 94.00 383 ALA A O 1
ATOM 3006 N N . TYR A 1 384 ? -19.779 -1.810 -6.144 1.00 94.75 384 TYR A N 1
ATOM 3007 C CA . TYR A 1 384 ? -18.602 -1.581 -6.964 1.00 94.75 384 TYR A CA 1
ATOM 3008 C C . TYR A 1 384 ? -18.234 -2.860 -7.701 1.00 94.75 384 TYR A C 1
ATOM 3010 O O . TYR A 1 384 ? -18.051 -3.915 -7.099 1.00 94.75 384 TYR A O 1
ATOM 3018 N N . ARG A 1 385 ? -18.070 -2.763 -9.018 1.00 96.19 385 ARG A N 1
ATOM 3019 C CA . ARG A 1 385 ? -17.643 -3.892 -9.838 1.00 96.19 385 ARG A CA 1
ATOM 3020 C C . ARG A 1 385 ? -16.136 -3.845 -10.058 1.00 96.19 385 ARG A C 1
ATOM 3022 O O . ARG A 1 385 ? -15.651 -2.964 -10.766 1.00 96.19 385 ARG A O 1
ATOM 3029 N N . ASN A 1 386 ? -15.411 -4.820 -9.511 1.00 92.56 386 ASN A N 1
ATOM 3030 C CA . ASN A 1 386 ? -13.967 -4.933 -9.693 1.00 92.56 386 ASN A CA 1
ATOM 3031 C C . ASN A 1 386 ? -13.651 -5.166 -11.189 1.00 92.56 386 ASN A C 1
ATOM 3033 O O . ASN A 1 386 ? -14.114 -6.157 -11.765 1.00 92.56 386 ASN A O 1
ATOM 3037 N N . PRO A 1 387 ? -12.874 -4.285 -11.850 1.00 89.31 387 PRO A N 1
ATOM 3038 C CA . PRO A 1 387 ? -12.569 -4.415 -13.274 1.00 89.31 387 PRO A CA 1
ATOM 3039 C C . PRO A 1 387 ? -11.659 -5.611 -13.602 1.00 89.31 387 PRO A C 1
ATOM 3041 O O . PRO A 1 387 ? -11.679 -6.086 -14.738 1.00 89.31 387 PRO A O 1
ATOM 3044 N N . PHE A 1 388 ? -10.891 -6.117 -12.633 1.00 89.69 388 PHE A N 1
ATOM 3045 C CA . PHE A 1 388 ? -9.958 -7.232 -12.801 1.00 89.69 388 PHE A CA 1
ATOM 3046 C C . PHE A 1 388 ? -10.661 -8.587 -12.676 1.00 89.69 388 PHE A C 1
ATOM 3048 O O . PHE A 1 388 ? -10.578 -9.419 -13.583 1.00 89.69 388 PHE A O 1
ATOM 3055 N N . THR A 1 389 ? -11.407 -8.806 -11.590 1.00 92.81 389 THR A N 1
ATOM 3056 C CA . THR A 1 389 ? -12.127 -10.073 -11.358 1.00 92.81 389 THR A CA 1
ATOM 3057 C C . THR A 1 389 ? -13.494 -10.105 -12.042 1.00 92.81 389 THR A C 1
ATOM 3059 O O . THR A 1 389 ? -13.977 -11.169 -12.424 1.00 92.81 389 THR A O 1
ATOM 3062 N N . GLY A 1 390 ? -14.114 -8.944 -12.267 1.00 93.00 390 GLY A N 1
ATOM 3063 C CA . GLY A 1 390 ? -15.456 -8.807 -12.835 1.00 93.00 390 GLY A CA 1
ATOM 3064 C C . GLY A 1 390 ? -16.598 -9.010 -11.835 1.00 93.00 390 GLY A C 1
ATOM 3065 O O . GLY A 1 390 ? -17.757 -8.981 -12.268 1.00 93.00 390 GLY A O 1
ATOM 3066 N N . TYR A 1 391 ? -16.282 -9.212 -10.553 1.00 97.62 391 TYR A N 1
ATOM 3067 C CA . TYR A 1 391 ? -17.239 -9.421 -9.466 1.00 97.62 391 TYR A CA 1
ATOM 3068 C C . TYR A 1 391 ? -17.620 -8.108 -8.784 1.00 97.62 391 TYR A C 1
ATOM 3070 O O . TYR A 1 391 ? -16.837 -7.160 -8.742 1.00 97.62 391 TYR A O 1
ATOM 3078 N N . ASP A 1 392 ? -18.832 -8.078 -8.242 1.00 98.00 392 ASP A N 1
ATOM 3079 C CA . ASP A 1 392 ? -19.395 -6.987 -7.442 1.00 98.00 392 ASP A CA 1
ATOM 3080 C C . ASP A 1 392 ? -19.650 -7.394 -5.979 1.00 98.00 392 ASP A C 1
ATOM 3082 O O . ASP A 1 392 ? -20.317 -6.695 -5.220 1.00 98.00 392 ASP A O 1
ATOM 3086 N N . ARG A 1 393 ? -19.143 -8.564 -5.592 1.00 98.44 393 ARG A N 1
ATOM 3087 C CA . ARG A 1 393 ? -19.305 -9.186 -4.281 1.00 98.44 393 ARG A CA 1
ATOM 3088 C C . ARG A 1 393 ? -18.156 -10.139 -4.014 1.00 98.44 393 ARG A C 1
ATOM 3090 O O . ARG A 1 393 ? -17.558 -10.631 -4.969 1.00 98.44 393 ARG A O 1
ATOM 3097 N N . VAL A 1 394 ? -17.914 -10.451 -2.744 1.00 98.56 394 VAL A N 1
ATOM 3098 C CA . VAL A 1 394 ? -16.847 -11.359 -2.298 1.00 98.56 394 VAL A CA 1
ATOM 3099 C C . VAL A 1 394 ? -17.005 -12.738 -2.967 1.00 98.56 394 VAL A C 1
ATOM 3101 O O . VAL A 1 394 ? -17.986 -13.434 -2.684 1.00 98.56 394 VAL A O 1
ATOM 3104 N N . PRO A 1 395 ? -16.070 -13.160 -3.843 1.00 98.12 395 PRO A N 1
ATOM 3105 C CA . PRO A 1 395 ? -16.157 -14.434 -4.561 1.00 98.12 395 PRO A CA 1
ATOM 3106 C C . PRO A 1 395 ? -15.463 -15.598 -3.837 1.00 98.12 395 PRO A C 1
ATOM 3108 O O . PRO A 1 395 ? -15.574 -16.742 -4.276 1.00 98.12 395 PRO A O 1
ATOM 3111 N N . TYR A 1 396 ? -14.715 -15.309 -2.773 1.00 98.19 396 TYR A N 1
ATOM 3112 C CA . TYR A 1 396 ? -13.831 -16.256 -2.096 1.00 98.19 396 TYR A CA 1
ATOM 3113 C C . TYR A 1 396 ? -14.588 -17.156 -1.126 1.00 98.19 396 TYR A C 1
ATOM 3115 O O . TYR A 1 396 ? -15.618 -16.765 -0.581 1.00 98.19 396 TYR A O 1
ATOM 3123 N N . ASP A 1 397 ? -14.064 -18.358 -0.897 1.00 96.69 397 ASP A N 1
ATOM 3124 C CA . ASP A 1 397 ? -14.624 -19.305 0.067 1.00 96.69 397 ASP A CA 1
ATOM 3125 C C . ASP A 1 397 ? -14.172 -18.973 1.493 1.00 96.69 397 ASP A C 1
ATOM 3127 O O . ASP A 1 397 ? -13.367 -19.658 2.110 1.00 96.69 397 ASP A O 1
ATOM 3131 N N . ILE A 1 398 ? -14.655 -17.831 1.970 1.00 96.75 398 ILE A N 1
ATOM 3132 C CA . ILE A 1 398 ? -14.405 -17.267 3.296 1.00 96.75 398 ILE A CA 1
ATOM 3133 C C . ILE A 1 398 ? -15.753 -16.876 3.917 1.00 96.75 398 ILE A C 1
ATOM 3135 O O . ILE A 1 398 ? -16.733 -16.737 3.179 1.00 96.75 398 ILE A O 1
ATOM 3139 N N . PRO A 1 399 ? -15.842 -16.631 5.235 1.00 96.81 399 PRO A N 1
ATOM 3140 C CA . PRO A 1 399 ? -17.109 -16.271 5.879 1.00 96.81 399 PRO A CA 1
ATOM 3141 C C . PRO A 1 399 ? -17.843 -15.085 5.227 1.00 96.81 399 PRO A C 1
ATOM 3143 O O . PRO A 1 399 ? -19.068 -15.066 5.185 1.00 96.81 399 PRO A O 1
ATOM 3146 N N . ALA A 1 400 ? -17.107 -14.130 4.647 1.00 96.88 400 ALA A N 1
ATOM 3147 C CA . ALA A 1 400 ? -17.668 -12.966 3.961 1.00 96.88 400 ALA A CA 1
ATOM 3148 C C . ALA A 1 400 ? -18.219 -13.244 2.540 1.00 96.88 400 ALA A C 1
ATOM 3150 O O . ALA A 1 400 ? -18.643 -12.304 1.863 1.00 96.88 400 ALA A O 1
ATOM 3151 N N . LYS A 1 401 ? -18.219 -14.489 2.044 1.00 98.19 401 LYS A N 1
ATOM 3152 C CA . LYS A 1 401 ? -18.663 -14.842 0.681 1.00 98.19 401 LYS A CA 1
ATOM 3153 C C . LYS A 1 401 ? -20.048 -14.283 0.350 1.00 98.19 401 LYS A C 1
ATOM 3155 O O . LYS A 1 401 ? -20.995 -14.409 1.117 1.00 98.19 401 LYS A O 1
ATOM 3160 N N . GLY A 1 402 ? -20.179 -13.691 -0.836 1.00 98.12 402 GLY A N 1
ATOM 3161 C CA . GLY A 1 402 ? -21.432 -13.105 -1.316 1.00 98.12 402 GLY A CA 1
ATOM 3162 C C . GLY A 1 402 ? -21.725 -11.692 -0.800 1.00 98.12 402 GLY A C 1
ATOM 3163 O O . GLY A 1 402 ? -22.650 -11.064 -1.320 1.00 98.12 402 GLY A O 1
ATOM 3164 N N . THR A 1 403 ? -20.927 -11.166 0.135 1.00 98.19 403 THR A N 1
ATOM 3165 C CA . THR A 1 403 ? -21.042 -9.784 0.627 1.00 98.19 403 THR A CA 1
ATOM 3166 C C . THR A 1 403 ? -20.821 -8.790 -0.521 1.00 98.19 403 THR A C 1
ATOM 3168 O O . THR A 1 403 ? -19.812 -8.910 -1.221 1.00 98.19 403 THR A O 1
ATOM 3171 N N . PRO A 1 404 ? -21.736 -7.831 -0.763 1.00 98.00 404 PRO A N 1
ATOM 3172 C CA . PRO A 1 404 ? -21.609 -6.875 -1.859 1.00 98.00 404 PRO A CA 1
ATOM 3173 C C . PRO A 1 404 ? -20.467 -5.885 -1.613 1.00 98.00 404 PRO A C 1
ATOM 3175 O O . PRO A 1 404 ? -20.208 -5.469 -0.487 1.00 98.00 404 PRO A O 1
ATOM 3178 N N . TYR A 1 405 ? -19.810 -5.459 -2.686 1.00 98.06 405 TYR A N 1
ATOM 3179 C CA . TYR A 1 405 ? -18.727 -4.478 -2.646 1.00 98.06 405 TYR A CA 1
ATOM 3180 C C . TYR A 1 405 ? -19.266 -3.049 -2.526 1.00 98.06 405 TYR A C 1
ATOM 3182 O O . TYR A 1 405 ? -19.215 -2.267 -3.470 1.00 98.06 405 TYR A O 1
ATOM 3190 N N . ASN A 1 406 ? -19.814 -2.703 -1.365 1.00 91.81 406 ASN A N 1
ATOM 3191 C CA . ASN A 1 406 ? -20.280 -1.355 -1.055 1.00 91.81 406 ASN A CA 1
ATOM 3192 C C . ASN A 1 406 ? -19.867 -0.931 0.363 1.00 91.81 406 ASN A C 1
ATOM 3194 O O . ASN A 1 406 ? -19.470 -1.753 1.189 1.00 91.81 406 ASN A O 1
ATOM 3198 N N . GLY A 1 407 ? -19.923 0.374 0.618 1.00 85.06 407 GLY A N 1
ATOM 3199 C CA . GLY A 1 407 ? -19.523 0.987 1.880 1.00 85.06 407 GLY A CA 1
ATOM 3200 C C . GLY A 1 407 ? -20.282 0.428 3.085 1.00 85.06 407 GLY A C 1
ATOM 3201 O O . GLY A 1 407 ? -19.617 0.009 4.028 1.00 85.06 407 GLY A O 1
ATOM 3202 N N . PRO A 1 408 ? -21.631 0.325 3.060 1.00 81.62 408 PRO A N 1
ATOM 3203 C CA . PRO A 1 408 ? -22.405 -0.198 4.183 1.00 81.62 408 PRO A CA 1
ATOM 3204 C C . PRO A 1 408 ? -22.022 -1.628 4.561 1.00 81.62 408 PRO A C 1
ATOM 3206 O O . PRO A 1 408 ? -21.945 -1.949 5.743 1.00 81.62 408 PRO A O 1
ATOM 3209 N N . ALA A 1 409 ? -21.757 -2.489 3.576 1.00 92.75 409 ALA A N 1
ATOM 3210 C CA . ALA A 1 409 ? -21.341 -3.858 3.842 1.00 92.75 409 ALA A CA 1
ATOM 3211 C C . ALA A 1 409 ? -19.946 -3.929 4.477 1.00 92.75 409 ALA A C 1
ATOM 3213 O O . ALA A 1 409 ? -19.751 -4.716 5.401 1.00 92.75 409 ALA A O 1
ATOM 3214 N N . LEU A 1 410 ? -18.995 -3.102 4.023 1.00 95.69 410 LEU A N 1
ATOM 3215 C CA . LEU A 1 410 ? -17.647 -3.051 4.601 1.00 95.69 410 LEU A CA 1
ATOM 3216 C C . LEU A 1 410 ? -17.683 -2.501 6.029 1.00 95.69 410 LEU A C 1
ATOM 3218 O O . LEU A 1 410 ? -17.161 -3.136 6.941 1.00 95.69 410 LEU A O 1
ATOM 3222 N N . ALA A 1 411 ? -18.358 -1.367 6.218 1.00 86.06 411 ALA A N 1
ATOM 3223 C CA . ALA A 1 411 ? -18.618 -0.744 7.512 1.00 86.06 411 ALA A CA 1
ATOM 3224 C C . ALA A 1 411 ? -19.197 -1.746 8.519 1.00 86.06 411 ALA A C 1
ATOM 3226 O O . ALA A 1 411 ? -18.624 -1.956 9.583 1.00 86.06 411 ALA A O 1
ATOM 3227 N N . LYS A 1 412 ? -20.280 -2.435 8.142 1.00 87.88 412 LYS A N 1
ATOM 3228 C CA . LYS A 1 412 ? -20.928 -3.443 8.987 1.00 87.88 412 LYS A CA 1
ATOM 3229 C C . LYS A 1 412 ? -20.019 -4.634 9.295 1.00 87.88 412 LYS A C 1
ATOM 3231 O O . LYS A 1 412 ? -20.072 -5.180 10.392 1.00 87.88 412 LYS A O 1
ATOM 3236 N N . ALA A 1 413 ? -19.200 -5.066 8.336 1.00 96.31 413 ALA A N 1
ATOM 3237 C CA . ALA A 1 413 ? -18.261 -6.159 8.565 1.00 96.31 413 ALA A CA 1
ATOM 3238 C C . ALA A 1 413 ? -17.161 -5.757 9.562 1.00 96.31 413 ALA A C 1
ATOM 3240 O O . ALA A 1 413 ? -16.817 -6.544 10.441 1.00 96.31 413 ALA A O 1
ATOM 3241 N N . LEU A 1 414 ? -16.650 -4.525 9.468 1.00 95.81 414 LEU A N 1
ATOM 3242 C CA . LEU A 1 414 ? -15.673 -3.992 10.417 1.00 95.81 414 LEU A CA 1
ATOM 3243 C C . LEU A 1 414 ? -16.288 -3.773 11.807 1.00 95.81 414 LEU A C 1
ATOM 3245 O O . LEU A 1 414 ? -15.669 -4.124 12.809 1.00 95.81 414 LEU A O 1
ATOM 3249 N N . GLU A 1 415 ? -17.517 -3.255 11.865 1.00 93.06 415 GLU A N 1
ATOM 3250 C CA . GLU A 1 415 ? -18.296 -3.092 13.097 1.00 93.06 415 GLU A CA 1
ATOM 3251 C C . GLU A 1 415 ? -18.472 -4.433 13.817 1.00 93.06 415 GLU A C 1
ATOM 3253 O O . GLU A 1 415 ? -18.197 -4.531 15.012 1.00 93.06 415 GLU A O 1
ATOM 3258 N N . ALA A 1 416 ? -18.857 -5.484 13.085 1.00 95.88 416 ALA A N 1
ATOM 3259 C CA . ALA A 1 416 ? -19.025 -6.823 13.638 1.00 95.88 416 ALA A CA 1
ATOM 3260 C C . ALA A 1 416 ? -17.732 -7.339 14.288 1.00 95.88 416 ALA A C 1
ATOM 3262 O O . ALA A 1 416 ? -17.771 -7.796 15.429 1.00 95.88 416 ALA A O 1
ATOM 3263 N N . VAL A 1 417 ? -16.585 -7.194 13.612 1.00 97.44 417 VAL A N 1
ATOM 3264 C CA . VAL A 1 417 ? -15.290 -7.610 14.174 1.00 97.44 417 VAL A CA 1
ATOM 3265 C C . VAL A 1 417 ? -14.932 -6.799 15.419 1.00 97.44 417 VAL A C 1
ATOM 3267 O O . VAL A 1 417 ? -14.484 -7.366 16.415 1.00 97.44 417 VAL A O 1
ATOM 3270 N N . LEU A 1 418 ? -15.137 -5.479 15.394 1.00 96.25 418 LEU A N 1
ATOM 3271 C CA . LEU A 1 418 ? -14.855 -4.611 16.539 1.00 96.25 418 LEU A CA 1
ATOM 3272 C C . LEU A 1 418 ? -15.714 -4.984 17.752 1.00 96.25 418 LEU A C 1
ATOM 3274 O O . LEU A 1 418 ? -15.180 -5.128 18.851 1.00 96.25 418 LEU A O 1
ATOM 3278 N N . LEU A 1 419 ? -17.018 -5.185 17.555 1.00 96.75 419 LEU A N 1
ATOM 3279 C CA . LEU A 1 419 ? -17.959 -5.557 18.611 1.00 96.75 419 LEU A CA 1
ATOM 3280 C C . LEU A 1 419 ? -17.691 -6.951 19.190 1.00 96.75 419 LEU A C 1
ATOM 3282 O O . LEU A 1 419 ? -17.843 -7.137 20.401 1.00 96.75 419 LEU A O 1
ATOM 3286 N N . GLU A 1 420 ? -17.299 -7.905 18.343 1.00 96.94 420 GLU A N 1
ATOM 3287 C CA . GLU A 1 420 ? -16.957 -9.272 18.741 1.00 96.94 420 GLU A CA 1
ATOM 3288 C C . GLU A 1 420 ? -15.634 -9.314 19.513 1.00 96.94 420 GLU A C 1
ATOM 3290 O O . GLU A 1 420 ? -15.564 -9.868 20.611 1.00 96.94 420 GLU A O 1
ATOM 3295 N N . TYR A 1 421 ? -14.586 -8.687 18.974 1.00 98.19 421 TYR A N 1
ATOM 3296 C CA . TYR A 1 421 ? -13.246 -8.776 19.544 1.00 98.19 421 TYR A CA 1
ATOM 3297 C C . TYR A 1 421 ? -13.005 -7.796 20.700 1.00 98.19 421 TYR A C 1
ATOM 3299 O O . TYR A 1 421 ? -12.247 -8.121 21.615 1.00 98.19 421 TYR A O 1
ATOM 3307 N N . ARG A 1 422 ? -13.647 -6.620 20.702 1.00 97.25 422 ARG A N 1
ATOM 3308 C CA . ARG A 1 422 ? -13.466 -5.546 21.702 1.00 97.25 422 ARG A CA 1
ATOM 3309 C C . ARG A 1 422 ? -11.983 -5.248 21.987 1.00 97.25 422 ARG A C 1
ATOM 3311 O O . ARG A 1 422 ? -11.481 -5.609 23.058 1.00 97.25 422 ARG A O 1
ATOM 3318 N N . PRO A 1 423 ? -11.253 -4.661 21.023 1.00 97.50 423 PRO A N 1
ATOM 3319 C CA . PRO A 1 423 ? -9.835 -4.375 21.190 1.00 97.50 423 PRO A CA 1
ATOM 3320 C C . PRO A 1 423 ? -9.572 -3.309 22.255 1.00 97.50 423 PRO A C 1
ATOM 3322 O O . PRO A 1 423 ? -10.377 -2.403 22.454 1.00 97.50 423 PRO A O 1
ATOM 3325 N N . THR A 1 424 ? -8.403 -3.390 22.889 1.00 95.62 424 THR A N 1
ATOM 3326 C CA . THR A 1 424 ? -7.872 -2.338 23.775 1.00 95.62 424 THR A CA 1
ATOM 3327 C C . THR A 1 424 ? -6.818 -1.476 23.082 1.00 95.62 424 THR A C 1
ATOM 3329 O O . THR A 1 424 ? -6.505 -0.395 23.566 1.00 95.62 424 THR A O 1
ATOM 3332 N N . ALA A 1 425 ? -6.309 -1.918 21.929 1.00 95.19 425 ALA A N 1
ATOM 3333 C CA . ALA A 1 425 ? -5.441 -1.150 21.045 1.00 95.19 425 ALA A CA 1
ATOM 3334 C C . ALA A 1 425 ? -5.660 -1.578 19.589 1.00 95.19 425 ALA A C 1
ATOM 3336 O O . ALA A 1 425 ? -5.935 -2.750 19.312 1.00 95.19 425 ALA A O 1
ATOM 3337 N N . ILE A 1 426 ? -5.518 -0.640 18.652 1.00 97.38 426 ILE A N 1
ATOM 3338 C CA . ILE A 1 426 ? -5.679 -0.901 17.217 1.00 97.38 426 ILE A CA 1
ATOM 3339 C C . ILE A 1 426 ? -4.419 -0.470 16.475 1.00 97.38 426 ILE A C 1
ATOM 3341 O O . ILE A 1 426 ? -3.857 0.588 16.743 1.00 97.38 426 ILE A O 1
ATOM 3345 N N . VAL A 1 427 ? -3.996 -1.276 15.509 1.00 97.56 427 VAL A N 1
ATOM 3346 C CA . VAL A 1 427 ? -2.950 -0.933 14.547 1.00 97.56 427 VAL A CA 1
ATOM 3347 C C . VAL A 1 427 ? -3.560 -0.861 13.155 1.00 97.56 427 VAL A C 1
ATOM 3349 O O . VAL A 1 427 ? -4.293 -1.763 12.760 1.00 97.56 427 VAL A O 1
ATOM 3352 N N . ALA A 1 428 ? -3.289 0.212 12.415 1.00 96.56 428 ALA A N 1
ATOM 3353 C CA . ALA A 1 428 ? -3.915 0.474 11.116 1.00 96.56 428 ALA A CA 1
ATOM 3354 C C . ALA A 1 428 ? -2.973 1.240 10.169 1.00 96.56 428 ALA A C 1
ATOM 3356 O O . ALA A 1 428 ? -1.978 1.799 10.628 1.00 96.56 428 ALA A O 1
ATOM 3357 N N . PRO A 1 429 ? -3.254 1.313 8.858 1.00 93.94 429 PRO A N 1
ATOM 3358 C CA . PRO A 1 429 ? -2.425 2.086 7.940 1.00 93.94 429 PRO A CA 1
ATOM 3359 C C . PRO A 1 429 ? -2.396 3.576 8.281 1.00 93.94 429 PRO A C 1
ATOM 3361 O O . PRO A 1 429 ? -3.358 4.140 8.802 1.00 93.94 429 PRO A O 1
ATOM 3364 N N . TYR A 1 430 ? -1.295 4.230 7.931 1.00 86.56 430 TYR A N 1
ATOM 3365 C CA . TYR A 1 430 ? -1.107 5.663 8.097 1.00 86.56 430 TYR A CA 1
ATOM 3366 C C . TYR A 1 430 ? -2.026 6.450 7.148 1.00 86.56 430 TYR A C 1
ATOM 3368 O O . TYR A 1 430 ? -2.110 6.119 5.963 1.00 86.56 430 TYR A O 1
ATOM 3376 N N . PRO A 1 431 ? -2.684 7.533 7.604 1.00 74.31 431 PRO A N 1
ATOM 3377 C CA . PRO A 1 431 ? -3.623 8.298 6.774 1.00 74.31 431 PRO A CA 1
ATOM 3378 C C . PRO A 1 431 ? -2.997 8.939 5.527 1.00 74.31 431 PRO A C 1
ATOM 3380 O O . PRO A 1 431 ? -3.703 9.210 4.551 1.00 74.31 431 PRO A O 1
ATOM 3383 N N . LEU A 1 432 ? -1.683 9.192 5.554 1.00 71.31 432 LEU A N 1
ATOM 3384 C CA . LEU A 1 432 ? -0.917 9.740 4.426 1.00 71.31 432 LEU A CA 1
ATOM 3385 C C . LEU A 1 432 ? -0.170 8.673 3.616 1.00 71.31 432 LEU A C 1
ATOM 3387 O O . LEU A 1 432 ? 0.674 9.032 2.799 1.00 71.31 432 LEU A O 1
ATOM 3391 N N . ASP A 1 433 ? -0.447 7.386 3.828 1.00 81.94 433 ASP A N 1
ATOM 3392 C CA . ASP A 1 433 ? 0.082 6.337 2.958 1.00 81.94 433 ASP A CA 1
ATOM 3393 C C . ASP A 1 433 ? -0.332 6.608 1.494 1.00 81.94 433 ASP A C 1
ATOM 3395 O O . ASP A 1 433 ? -1.451 7.049 1.206 1.00 81.94 433 ASP A O 1
ATOM 3399 N N . GLU A 1 434 ? 0.586 6.421 0.548 1.00 75.19 434 GLU A N 1
ATOM 3400 C CA . GLU A 1 434 ? 0.345 6.754 -0.858 1.00 75.19 434 GLU A CA 1
ATOM 3401 C C . GLU A 1 434 ? -0.620 5.778 -1.545 1.00 75.19 434 GLU A C 1
ATOM 3403 O O . GLU A 1 434 ? -1.162 6.103 -2.611 1.00 75.19 434 GLU A O 1
ATOM 3408 N N . HIS A 1 435 ? -0.867 4.607 -0.948 1.00 79.81 435 HIS A N 1
ATOM 3409 C CA . HIS A 1 435 ? -1.780 3.619 -1.500 1.00 79.81 435 HIS A CA 1
ATOM 3410 C C . HIS A 1 435 ? -3.248 3.972 -1.201 1.00 79.81 435 HIS A C 1
ATOM 3412 O O . HIS A 1 435 ? -3.643 4.077 -0.036 1.00 79.81 435 HIS A O 1
ATOM 3418 N N . PRO A 1 436 ? -4.112 4.103 -2.228 1.00 77.31 436 PRO A N 1
ATOM 3419 C CA . PRO A 1 436 ? -5.520 4.461 -2.047 1.00 77.31 436 PRO A CA 1
ATOM 3420 C C . PRO A 1 436 ? -6.274 3.575 -1.049 1.00 77.31 436 PRO A C 1
ATOM 3422 O O . PRO A 1 436 ? -6.983 4.090 -0.186 1.00 77.31 436 PRO A O 1
ATOM 3425 N N . ASP A 1 437 ? -6.078 2.257 -1.124 1.00 89.69 437 ASP A N 1
ATOM 3426 C CA . ASP A 1 437 ? -6.762 1.313 -0.234 1.00 89.69 437 ASP A CA 1
ATOM 3427 C C . ASP A 1 437 ? -6.278 1.388 1.220 1.00 89.69 437 ASP A C 1
ATOM 3429 O O . ASP A 1 437 ? -7.069 1.142 2.128 1.00 89.69 437 ASP A O 1
ATOM 3433 N N . HIS A 1 438 ? -5.026 1.799 1.464 1.00 91.44 438 HIS A N 1
ATOM 3434 C CA . HIS A 1 438 ? -4.511 2.002 2.824 1.00 91.44 438 HIS A CA 1
ATOM 3435 C C . HIS A 1 438 ? -5.252 3.155 3.484 1.00 91.44 438 HIS A C 1
ATOM 3437 O O . HIS A 1 438 ? -5.797 3.015 4.579 1.00 91.44 438 HIS A O 1
ATOM 3443 N N . ARG A 1 439 ? -5.361 4.273 2.762 1.00 81.88 439 ARG A N 1
ATOM 3444 C CA . ARG A 1 439 ? -6.086 5.442 3.255 1.00 81.88 439 ARG A CA 1
ATOM 3445 C C . ARG A 1 439 ? -7.570 5.152 3.457 1.00 81.88 439 ARG A C 1
ATOM 3447 O O . ARG A 1 439 ? -8.120 5.530 4.481 1.00 81.88 439 ARG A O 1
ATOM 3454 N N . ALA A 1 440 ? -8.208 4.465 2.509 1.00 80.12 440 ALA A N 1
ATOM 3455 C CA . ALA A 1 440 ? -9.620 4.111 2.625 1.00 80.12 440 ALA A CA 1
ATOM 3456 C C . ALA A 1 440 ? -9.881 3.163 3.806 1.00 80.12 440 ALA A C 1
ATOM 3458 O O . ALA A 1 440 ? -10.863 3.332 4.519 1.00 80.12 440 ALA A O 1
ATOM 3459 N N . THR A 1 441 ? -8.985 2.203 4.053 1.00 92.94 441 THR A N 1
ATOM 3460 C CA . THR A 1 441 ? -9.055 1.311 5.222 1.00 92.94 441 THR A CA 1
ATOM 3461 C C . THR A 1 441 ? -9.018 2.101 6.530 1.00 92.94 441 THR A C 1
ATOM 3463 O O . THR A 1 441 ? -9.837 1.861 7.417 1.00 92.94 441 THR A O 1
ATOM 3466 N N . TYR A 1 442 ? -8.114 3.079 6.634 1.00 86.06 442 TYR A N 1
ATOM 3467 C CA . TYR A 1 442 ? -8.053 3.980 7.784 1.00 86.06 442 TYR A CA 1
ATOM 3468 C C . TYR A 1 442 ? -9.330 4.829 7.930 1.00 86.06 442 TYR A C 1
ATOM 3470 O O . TYR A 1 442 ? -9.868 4.945 9.030 1.00 86.06 442 TYR A O 1
ATOM 3478 N N . ASP A 1 443 ? -9.860 5.363 6.825 1.00 76.75 443 ASP A N 1
ATOM 3479 C CA . ASP A 1 443 ? -11.102 6.148 6.820 1.00 76.75 443 ASP A CA 1
ATOM 3480 C C . ASP A 1 443 ? -12.309 5.315 7.317 1.00 76.75 443 ASP A C 1
ATOM 3482 O O . ASP A 1 443 ? -13.083 5.781 8.158 1.00 76.75 443 ASP A O 1
ATOM 3486 N N . PHE A 1 444 ? -12.441 4.058 6.867 1.00 83.19 444 PHE A N 1
ATOM 3487 C CA . PHE A 1 444 ? -13.477 3.129 7.341 1.00 83.19 444 PHE A CA 1
ATOM 3488 C C . PHE A 1 444 ? -13.335 2.790 8.828 1.00 83.19 444 PHE A C 1
ATOM 3490 O O . PHE A 1 444 ? -14.343 2.723 9.536 1.00 83.19 444 PHE A O 1
ATOM 3497 N N . LEU A 1 445 ? -12.106 2.600 9.319 1.00 87.00 445 LEU A N 1
ATOM 3498 C CA . LEU A 1 445 ? -11.848 2.360 10.739 1.00 87.00 445 LEU A CA 1
ATOM 3499 C C . LEU A 1 445 ? -12.301 3.536 11.597 1.00 87.00 445 LEU A C 1
ATOM 3501 O O . LEU A 1 445 ? -13.080 3.344 12.529 1.00 87.00 445 LEU A O 1
ATOM 3505 N N . LEU A 1 446 ? -11.834 4.743 11.273 1.00 75.81 446 LEU A N 1
ATOM 3506 C CA . LEU A 1 446 ? -12.183 5.942 12.028 1.00 75.81 446 LEU A CA 1
ATOM 3507 C C . LEU A 1 446 ? -13.692 6.163 12.070 1.00 75.81 446 LEU A C 1
ATOM 3509 O O . LEU A 1 446 ? -14.236 6.497 13.120 1.00 75.81 446 LEU A O 1
ATOM 3513 N N . TRP A 1 447 ? -14.368 5.947 10.942 1.00 73.06 447 TRP A N 1
ATOM 3514 C CA . TRP A 1 447 ? -15.818 6.037 10.888 1.00 73.06 447 TRP A CA 1
ATOM 3515 C C . TRP A 1 447 ? -16.491 5.017 11.809 1.00 73.06 447 TRP A C 1
ATOM 3517 O O . TRP A 1 447 ? -17.352 5.389 12.601 1.00 73.06 447 TRP A O 1
ATOM 3527 N N . THR A 1 448 ? -16.073 3.752 11.746 1.00 79.12 448 THR A N 1
ATOM 3528 C CA . THR A 1 448 ? -16.711 2.679 12.520 1.00 79.12 448 THR A CA 1
ATOM 3529 C C . THR A 1 448 ? -16.524 2.899 14.021 1.00 79.12 448 THR A C 1
ATOM 3531 O O . THR A 1 448 ? -17.466 2.759 14.792 1.00 79.12 448 THR A O 1
ATOM 3534 N N . LEU A 1 449 ? -15.331 3.327 14.447 1.00 77.75 449 LEU A N 1
ATOM 3535 C CA . LEU A 1 449 ? -15.077 3.691 15.844 1.00 77.75 449 LEU A CA 1
ATOM 3536 C C . LEU A 1 449 ? -15.934 4.879 16.287 1.00 77.75 449 LEU A C 1
ATOM 3538 O O . LEU A 1 449 ? -16.508 4.851 17.373 1.00 77.75 449 LEU A O 1
ATOM 3542 N N . ALA A 1 450 ? -16.070 5.901 15.442 1.00 67.44 450 ALA A N 1
ATOM 3543 C CA . ALA A 1 450 ? -16.928 7.042 15.733 1.00 67.44 450 ALA A CA 1
ATOM 3544 C C . ALA A 1 450 ? -18.403 6.638 15.870 1.00 67.44 450 ALA A C 1
ATOM 3546 O O . ALA A 1 450 ? -19.092 7.123 16.767 1.00 67.44 450 ALA A O 1
ATOM 3547 N N . ASP A 1 451 ? -18.886 5.738 15.012 1.00 67.06 451 ASP A N 1
ATOM 3548 C CA . ASP A 1 451 ? -20.261 5.235 15.044 1.00 67.06 451 ASP A CA 1
ATOM 3549 C C . ASP A 1 451 ? -20.534 4.355 16.274 1.00 67.06 451 ASP A C 1
ATOM 3551 O O . ASP A 1 451 ? -21.589 4.443 16.903 1.00 67.06 451 ASP A O 1
ATOM 3555 N N . LEU A 1 452 ? -19.528 3.613 16.732 1.00 73.94 452 LEU A N 1
ATOM 3556 C CA . LEU A 1 452 ? -19.584 2.887 17.999 1.00 73.94 452 LEU A CA 1
ATOM 3557 C C . LEU A 1 452 ? -19.433 3.799 19.232 1.00 73.94 452 LEU A C 1
ATOM 3559 O O . LEU A 1 452 ? -19.755 3.385 20.345 1.00 73.94 452 LEU A O 1
ATOM 3563 N N . GLY A 1 453 ? -18.977 5.045 19.058 1.00 68.00 453 GLY A N 1
ATOM 3564 C CA . GLY A 1 453 ? -18.606 5.931 20.167 1.00 68.00 453 GLY A CA 1
ATOM 3565 C C . GLY A 1 453 ? -17.350 5.459 20.907 1.00 68.00 453 GLY A C 1
ATOM 3566 O O . GLY A 1 453 ? -17.269 5.567 22.126 1.00 68.00 453 GLY A O 1
ATOM 3567 N N . TRP A 1 454 ? -16.406 4.852 20.187 1.00 75.56 454 TRP A N 1
ATOM 3568 C CA . TRP A 1 454 ? -15.160 4.287 20.708 1.00 75.56 454 TRP A CA 1
ATOM 3569 C C . TRP A 1 454 ? -13.974 5.204 20.393 1.00 75.56 454 TRP A C 1
ATOM 3571 O O . TRP A 1 454 ? -13.073 4.863 19.630 1.00 75.56 454 TRP A O 1
ATOM 3581 N N . ASP A 1 455 ? -13.979 6.394 20.980 1.00 65.19 455 ASP A N 1
ATOM 3582 C CA . ASP A 1 455 ? -12.910 7.398 20.879 1.00 65.19 455 ASP A CA 1
ATOM 3583 C C . ASP A 1 455 ? -11.752 7.186 21.872 1.00 65.19 455 ASP A C 1
ATOM 3585 O O . ASP A 1 455 ? -10.682 7.774 21.728 1.00 65.19 455 ASP A O 1
ATOM 3589 N N . HIS A 1 456 ? -11.943 6.308 22.854 1.00 73.06 456 HIS A N 1
ATOM 3590 C CA . HIS A 1 456 ? -10.974 5.990 23.902 1.00 73.06 456 HIS A CA 1
ATOM 3591 C C . HIS A 1 456 ? -9.903 4.966 23.486 1.00 73.06 456 HIS A C 1
ATOM 3593 O O . HIS A 1 456 ? -8.931 4.779 24.217 1.00 73.06 456 HIS A O 1
ATOM 3599 N N . ILE A 1 457 ? -10.074 4.274 22.353 1.00 79.69 457 ILE A N 1
ATOM 3600 C CA . ILE A 1 457 ? -9.157 3.205 21.937 1.00 79.69 457 ILE A CA 1
ATOM 3601 C C . ILE A 1 457 ? -7.932 3.820 21.239 1.00 79.69 457 ILE A C 1
ATOM 3603 O O . ILE A 1 457 ? -8.094 4.502 20.223 1.00 79.69 457 ILE A O 1
ATOM 3607 N N . PRO A 1 458 ? -6.699 3.579 21.725 1.00 84.62 458 PRO A N 1
ATOM 3608 C CA . PRO A 1 458 ? -5.493 4.072 21.073 1.00 84.62 458 PRO A CA 1
ATOM 3609 C C . PRO A 1 458 ? -5.287 3.411 19.704 1.00 84.62 458 PRO A C 1
ATOM 3611 O O . PRO A 1 458 ? -5.393 2.188 19.561 1.00 84.62 458 PRO A O 1
ATOM 3614 N N . ILE A 1 459 ? -4.944 4.229 18.702 1.00 86.00 459 ILE A N 1
ATOM 3615 C CA . ILE A 1 459 ? -4.649 3.780 17.339 1.00 86.00 459 ILE A CA 1
ATOM 3616 C C . ILE A 1 459 ? -3.171 4.039 17.034 1.00 86.00 459 ILE A C 1
ATOM 3618 O O . ILE A 1 459 ? -2.705 5.175 17.081 1.00 86.00 459 ILE A O 1
ATOM 3622 N N . TYR A 1 460 ? -2.428 3.002 16.664 1.00 92.12 460 TYR A N 1
ATOM 3623 C CA . TYR A 1 460 ? -1.033 3.093 16.236 1.00 92.12 460 TYR A CA 1
ATOM 3624 C C . TYR A 1 460 ? -0.949 2.876 14.732 1.00 92.12 460 TYR A C 1
ATOM 3626 O O . TYR A 1 460 ? -1.302 1.817 14.220 1.00 92.12 460 TYR A O 1
ATOM 3634 N N . THR A 1 461 ? -0.494 3.886 13.999 1.00 92.50 461 THR A N 1
ATOM 3635 C CA . THR A 1 461 ? -0.534 3.840 12.536 1.00 92.50 461 THR A CA 1
ATOM 3636 C C . THR A 1 461 ? 0.811 3.477 11.911 1.00 92.50 461 THR A C 1
ATOM 3638 O O . THR A 1 461 ? 1.837 4.021 12.320 1.00 92.50 461 THR A O 1
ATOM 3641 N N . TYR A 1 462 ? 0.818 2.572 10.927 1.00 95.25 462 TYR A N 1
ATOM 3642 C CA . TYR A 1 462 ? 2.017 2.129 10.198 1.00 95.25 462 TYR A CA 1
ATOM 3643 C C . TYR A 1 462 ? 2.003 2.602 8.741 1.00 95.25 462 TYR A C 1
ATOM 3645 O O . TYR A 1 462 ? 0.948 2.708 8.122 1.00 95.25 462 TYR A O 1
ATOM 3653 N N . VAL A 1 463 ? 3.175 2.868 8.165 1.00 91.62 463 VAL A N 1
ATOM 3654 C CA . VAL A 1 463 ? 3.313 3.216 6.739 1.00 91.62 463 VAL A CA 1
ATOM 3655 C C . VAL A 1 463 ? 3.840 2.010 5.981 1.00 91.62 463 VAL A C 1
ATOM 3657 O O . VAL A 1 463 ? 4.748 1.334 6.463 1.00 91.62 463 VAL A O 1
ATOM 3660 N N . VAL A 1 464 ? 3.313 1.784 4.781 1.00 92.25 464 VAL A N 1
ATOM 3661 C CA . VAL A 1 464 ? 3.836 0.798 3.833 1.00 92.25 464 VAL A CA 1
ATOM 3662 C C . VAL A 1 464 ? 4.300 1.494 2.556 1.00 92.25 464 VAL A C 1
ATOM 3664 O O . VAL A 1 464 ? 5.432 1.279 2.126 1.00 92.25 464 VAL A O 1
ATOM 3667 N N . HIS A 1 465 ? 3.493 2.386 1.975 1.00 84.06 465 HIS A N 1
ATOM 3668 C CA . HIS A 1 465 ? 3.834 3.043 0.713 1.00 84.06 465 HIS A CA 1
ATOM 3669 C C . HIS A 1 465 ? 4.106 4.538 0.890 1.00 84.06 465 HIS A C 1
ATOM 3671 O O . HIS A 1 465 ? 3.203 5.320 1.187 1.00 84.06 465 HIS A O 1
ATOM 3677 N N . HIS A 1 466 ? 5.358 4.943 0.653 1.00 79.12 466 HIS A N 1
ATOM 3678 C CA . HIS A 1 466 ? 5.722 6.351 0.506 1.00 79.12 466 HIS A CA 1
ATOM 3679 C C . HIS A 1 466 ? 7.013 6.520 -0.307 1.00 79.12 466 HIS A C 1
ATOM 3681 O O . HIS A 1 466 ? 8.117 6.280 0.189 1.00 79.12 466 HIS A O 1
ATOM 3687 N N . GLY A 1 467 ? 6.895 6.962 -1.559 1.00 68.94 467 GLY A N 1
ATOM 3688 C CA . GLY A 1 467 ? 8.044 7.214 -2.420 1.00 68.94 467 GLY A CA 1
ATOM 3689 C C . GLY A 1 467 ? 8.913 5.964 -2.606 1.00 68.94 467 GLY A C 1
ATOM 3690 O O . GLY A 1 467 ? 8.440 4.917 -3.036 1.00 68.94 467 GLY A O 1
ATOM 3691 N N . GLU A 1 468 ? 10.207 6.066 -2.284 1.00 67.38 468 GLU A N 1
ATOM 3692 C CA . GLU A 1 468 ? 11.151 4.931 -2.329 1.00 67.38 468 GLU A CA 1
ATOM 3693 C C . GLU A 1 468 ? 11.354 4.238 -0.968 1.00 67.38 468 GLU A C 1
ATOM 3695 O O . GLU A 1 468 ? 12.233 3.382 -0.839 1.00 67.38 468 GLU A O 1
ATOM 3700 N N . TRP A 1 469 ? 10.585 4.615 0.056 1.00 78.56 469 TRP A N 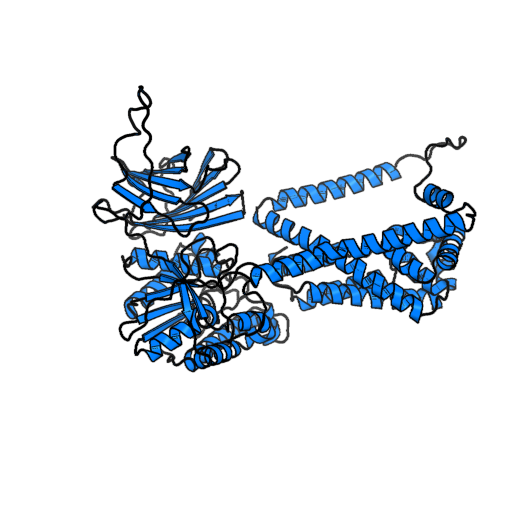1
ATOM 3701 C CA . TRP A 1 469 ? 10.689 4.046 1.397 1.00 78.56 469 TRP A CA 1
ATOM 3702 C C . TRP A 1 469 ? 10.044 2.637 1.465 1.00 78.56 469 TRP A C 1
ATOM 3704 O O . TRP A 1 469 ? 9.053 2.393 0.772 1.00 78.56 469 TRP A O 1
ATOM 3714 N N . PRO A 1 470 ? 10.573 1.697 2.278 1.00 76.31 470 PRO A N 1
ATOM 3715 C CA . PRO A 1 470 ? 11.823 1.771 3.037 1.00 76.31 470 PRO A CA 1
ATOM 3716 C C . PRO A 1 470 ? 13.049 1.881 2.126 1.00 76.31 470 PRO A C 1
ATOM 3718 O O . PRO A 1 470 ? 13.148 1.205 1.102 1.00 76.31 470 PRO A O 1
ATOM 3721 N N . SER A 1 471 ? 14.016 2.718 2.508 1.00 61.47 471 SER A N 1
ATOM 3722 C CA . SER A 1 471 ? 15.295 2.776 1.798 1.00 61.47 471 SER A CA 1
ATOM 3723 C C . SER A 1 471 ? 16.051 1.454 1.962 1.00 61.47 471 SER A C 1
ATOM 3725 O O . SER A 1 471 ? 15.940 0.789 2.994 1.00 61.47 471 SER A O 1
ATOM 3727 N N . ARG A 1 472 ? 16.834 1.074 0.940 1.00 66.31 472 ARG A N 1
ATOM 3728 C CA . ARG A 1 472 ? 17.566 -0.208 0.849 1.00 66.31 472 ARG A CA 1
ATOM 3729 C C . ARG A 1 472 ? 16.631 -1.422 0.824 1.00 66.31 472 ARG A C 1
ATOM 3731 O O . ARG A 1 472 ? 16.314 -2.008 1.857 1.00 66.31 472 ARG A O 1
ATOM 3738 N N . TRP A 1 473 ? 16.235 -1.820 -0.386 1.00 75.06 473 TRP A N 1
ATOM 3739 C CA . TRP A 1 473 ? 15.335 -2.948 -0.656 1.00 75.06 473 TRP A CA 1
ATOM 3740 C C . TRP A 1 473 ? 15.995 -4.313 -0.406 1.00 75.06 473 TRP A C 1
ATOM 3742 O O . TRP A 1 473 ? 16.248 -5.091 -1.325 1.00 75.06 473 TRP A O 1
ATOM 3752 N N . GLN A 1 474 ? 16.318 -4.575 0.853 1.00 75.31 474 GLN A N 1
ATOM 3753 C CA . GLN A 1 474 ? 16.839 -5.832 1.368 1.00 75.31 474 GLN A CA 1
ATOM 3754 C C . GLN A 1 474 ? 16.509 -5.938 2.858 1.00 75.31 474 GLN A C 1
ATOM 3756 O O . GLN A 1 474 ? 16.361 -4.914 3.530 1.00 75.31 474 GLN A O 1
ATOM 3761 N N . ALA A 1 475 ? 16.446 -7.164 3.376 1.00 81.38 475 ALA A N 1
ATOM 3762 C CA . ALA A 1 475 ? 16.368 -7.394 4.815 1.00 81.38 475 ALA A CA 1
ATOM 3763 C C . ALA A 1 475 ? 17.594 -6.813 5.523 1.00 81.38 475 ALA A C 1
ATOM 3765 O O . ALA A 1 475 ? 18.710 -6.910 5.009 1.00 81.38 475 ALA A O 1
ATOM 3766 N N . ASP A 1 476 ? 17.367 -6.215 6.687 1.00 82.00 476 ASP A N 1
ATOM 3767 C CA . ASP A 1 476 ? 18.431 -5.696 7.546 1.00 82.00 476 ASP A CA 1
ATOM 3768 C C . ASP A 1 476 ? 17.976 -5.738 9.018 1.00 82.00 476 ASP A C 1
ATOM 3770 O O . ASP A 1 476 ? 17.696 -4.690 9.602 1.00 82.00 476 ASP A O 1
ATOM 3774 N N . PRO A 1 477 ? 17.803 -6.939 9.611 1.00 83.56 477 PRO A N 1
ATOM 3775 C CA . PRO A 1 477 ? 17.272 -7.087 10.971 1.00 83.56 477 PRO A CA 1
ATOM 3776 C C . PRO A 1 477 ? 18.157 -6.466 12.058 1.00 83.56 477 PRO A C 1
ATOM 3778 O O . PRO A 1 477 ? 17.678 -6.253 13.166 1.00 83.56 477 PRO A O 1
ATOM 3781 N N . ASP A 1 478 ? 19.416 -6.158 11.741 1.00 78.31 478 ASP A N 1
ATOM 3782 C CA . ASP A 1 478 ? 20.373 -5.527 12.652 1.00 78.31 478 ASP A CA 1
ATOM 3783 C C . ASP A 1 478 ? 20.231 -4.000 12.701 1.00 78.31 478 ASP A C 1
ATOM 3785 O O . ASP A 1 478 ? 20.675 -3.363 13.658 1.00 78.31 478 ASP A O 1
ATOM 3789 N N . ASN A 1 479 ? 19.617 -3.389 11.680 1.00 84.19 479 ASN A N 1
ATOM 3790 C CA . ASN A 1 479 ? 19.500 -1.939 11.578 1.00 84.19 479 ASN A CA 1
ATOM 3791 C C . ASN A 1 479 ? 18.047 -1.465 11.735 1.00 84.19 479 ASN A C 1
ATOM 3793 O O . ASN A 1 479 ? 17.126 -2.027 11.132 1.00 84.19 479 ASN A O 1
ATOM 3797 N N . PRO A 1 480 ? 17.813 -0.400 12.519 1.00 89.62 480 PRO A N 1
ATOM 3798 C CA . PRO A 1 480 ? 16.486 0.165 12.682 1.00 89.62 480 PRO A CA 1
ATOM 3799 C C . PRO A 1 480 ? 16.063 0.996 11.462 1.00 89.62 480 PRO A C 1
ATOM 3801 O O . PRO A 1 480 ? 16.875 1.537 10.709 1.00 89.62 480 PRO A O 1
ATOM 3804 N N . LEU A 1 481 ? 14.756 1.126 11.300 1.00 88.06 481 LEU A N 1
ATOM 3805 C CA . LEU A 1 481 ? 14.060 1.923 10.312 1.00 88.06 481 LEU A CA 1
ATOM 3806 C C . LEU A 1 481 ? 13.519 3.205 10.955 1.00 88.06 481 LEU A C 1
ATOM 3808 O O . LEU A 1 481 ? 12.896 3.173 12.017 1.00 88.06 481 LEU A O 1
ATOM 3812 N N . GLY A 1 482 ? 13.754 4.339 10.296 1.00 89.38 482 GLY A N 1
ATOM 3813 C CA . GLY A 1 482 ? 13.077 5.605 10.581 1.00 89.38 482 GLY A CA 1
ATOM 3814 C C . GLY A 1 482 ? 11.870 5.821 9.657 1.00 89.38 482 GLY A C 1
ATOM 3815 O O . GLY A 1 482 ? 11.765 5.143 8.628 1.00 89.38 482 GLY A O 1
ATOM 3816 N N . PRO A 1 483 ? 10.964 6.761 9.983 1.00 87.56 483 PRO A N 1
ATOM 3817 C CA . PRO A 1 483 ? 9.827 7.098 9.124 1.00 87.56 483 PRO A CA 1
ATOM 3818 C C . PRO A 1 483 ? 10.264 7.639 7.757 1.00 87.56 483 PRO A C 1
ATOM 3820 O O . PRO A 1 483 ? 11.408 8.077 7.604 1.00 87.56 483 PRO A O 1
ATOM 3823 N N . PRO A 1 484 ? 9.371 7.663 6.749 1.00 82.75 484 PRO A N 1
ATOM 3824 C CA . PRO A 1 484 ? 9.629 8.394 5.513 1.00 82.75 484 PRO A CA 1
ATOM 3825 C C . PRO A 1 484 ? 10.019 9.842 5.819 1.00 82.75 484 PRO A C 1
ATOM 3827 O O . PRO A 1 484 ? 9.429 10.477 6.695 1.00 82.75 484 PRO A O 1
ATOM 3830 N N . ARG A 1 485 ? 11.019 10.380 5.116 1.00 77.56 485 ARG A N 1
ATOM 3831 C CA . ARG A 1 485 ? 11.642 11.672 5.448 1.00 77.56 485 ARG A CA 1
ATOM 3832 C C . ARG A 1 485 ? 10.634 12.821 5.481 1.00 77.56 485 ARG A C 1
ATOM 3834 O O . ARG A 1 485 ? 10.719 13.701 6.337 1.00 77.56 485 ARG A O 1
ATOM 3841 N N . GLU A 1 486 ? 9.705 12.813 4.537 1.00 70.81 486 GLU A N 1
ATOM 3842 C CA . GLU A 1 486 ? 8.636 13.790 4.387 1.00 70.81 486 GLU A CA 1
ATOM 3843 C C . GLU A 1 486 ? 7.658 13.721 5.567 1.00 70.81 486 GLU A C 1
ATOM 3845 O O . GLU A 1 486 ? 7.209 14.764 6.042 1.00 70.81 486 GLU A O 1
ATOM 3850 N N . LEU A 1 487 ? 7.399 12.518 6.097 1.00 74.19 487 LEU A N 1
ATOM 3851 C CA . LEU A 1 487 ? 6.518 12.298 7.250 1.00 74.19 487 LEU A CA 1
ATOM 3852 C C . LEU A 1 487 ? 7.230 12.408 8.594 1.00 74.19 487 LEU A C 1
ATOM 3854 O O . LEU A 1 487 ? 6.578 12.634 9.603 1.00 74.19 487 LEU A O 1
ATOM 3858 N N . ALA A 1 488 ? 8.560 12.317 8.639 1.00 73.88 488 ALA A N 1
ATOM 3859 C CA . ALA A 1 488 ? 9.331 12.426 9.879 1.00 73.88 488 ALA A CA 1
ATOM 3860 C C . ALA A 1 488 ? 9.095 13.758 10.622 1.00 73.88 488 ALA A C 1
ATOM 3862 O O . ALA A 1 488 ? 9.370 13.870 11.812 1.00 73.88 488 ALA A O 1
ATOM 3863 N N . ARG A 1 489 ? 8.603 14.784 9.913 1.00 65.75 489 ARG A N 1
ATOM 3864 C CA . ARG A 1 489 ? 8.253 16.110 10.453 1.00 65.75 489 ARG A CA 1
ATOM 3865 C C . ARG A 1 489 ? 6.774 16.247 10.829 1.00 65.75 489 ARG A C 1
ATOM 3867 O O . ARG A 1 489 ? 6.364 17.308 11.298 1.00 65.75 489 ARG A O 1
ATOM 3874 N N . ILE A 1 490 ? 5.978 15.222 10.551 1.00 58.97 490 ILE A N 1
ATOM 3875 C CA . ILE A 1 490 ? 4.523 15.220 10.614 1.00 58.97 490 ILE A CA 1
ATOM 3876 C C . ILE A 1 490 ? 4.112 14.116 11.594 1.00 58.97 490 ILE A C 1
ATOM 3878 O O . ILE A 1 490 ? 4.167 12.930 11.280 1.00 58.97 490 ILE A O 1
ATOM 3882 N N . GLY A 1 491 ? 3.709 14.526 12.795 1.00 61.12 491 GLY A N 1
ATOM 3883 C CA . GLY A 1 491 ? 3.216 13.635 13.841 1.00 61.12 491 GLY A CA 1
ATOM 3884 C C . GLY A 1 491 ? 4.294 13.100 14.786 1.00 61.12 491 GLY A C 1
ATOM 3885 O O . GLY A 1 491 ? 5.482 13.072 14.448 1.00 61.12 491 GLY A O 1
ATOM 3886 N N . PRO A 1 492 ? 3.891 12.690 16.001 1.00 72.81 492 PRO A N 1
ATOM 3887 C CA . PRO A 1 492 ? 4.761 11.914 16.862 1.00 72.81 492 PRO A CA 1
ATOM 3888 C C . PRO A 1 492 ? 5.053 10.572 16.189 1.00 72.81 492 PRO A C 1
ATOM 3890 O O . PRO A 1 492 ? 4.180 9.963 15.569 1.00 72.81 492 PRO A O 1
ATOM 3893 N N . TRP A 1 493 ? 6.285 10.110 16.334 1.00 83.25 493 TRP A N 1
ATOM 3894 C CA . TRP A 1 493 ? 6.698 8.780 15.920 1.00 83.25 493 TRP A CA 1
ATOM 3895 C C . TRP A 1 493 ? 7.239 8.055 17.138 1.00 83.25 493 TRP A C 1
ATOM 3897 O O . TRP A 1 493 ? 7.981 8.640 17.929 1.00 83.25 493 TRP A O 1
ATOM 3907 N N . VAL A 1 494 ? 6.872 6.790 17.271 1.00 88.62 494 VAL A N 1
ATOM 3908 C CA . VAL A 1 494 ? 7.374 5.891 18.304 1.00 88.62 494 VAL A CA 1
ATOM 3909 C C . VAL A 1 494 ? 8.056 4.698 17.653 1.00 88.62 494 VAL A C 1
ATOM 3911 O O . VAL A 1 494 ? 7.696 4.291 16.546 1.00 88.62 494 VAL A O 1
ATOM 3914 N N . SER A 1 495 ? 9.057 4.153 18.335 1.00 94.62 495 SER A N 1
ATOM 3915 C CA . SER A 1 495 ? 9.834 3.009 17.865 1.00 94.62 495 SER A CA 1
ATOM 3916 C C . SER A 1 495 ? 9.656 1.819 18.802 1.00 94.62 495 SER A C 1
ATOM 3918 O O . SER A 1 495 ? 9.890 1.930 20.006 1.00 94.62 495 SER A O 1
ATOM 3920 N N . LEU A 1 496 ? 9.280 0.673 18.239 1.00 96.62 496 LEU A N 1
ATOM 3921 C CA . LEU A 1 496 ? 9.183 -0.613 18.918 1.00 96.62 496 LEU A CA 1
ATOM 3922 C C . LEU A 1 496 ? 10.423 -1.456 18.585 1.00 96.62 496 LEU A C 1
ATOM 3924 O O . LEU A 1 496 ? 10.497 -1.989 17.477 1.00 96.62 496 LEU A O 1
ATOM 3928 N N . PRO A 1 497 ? 11.407 -1.585 19.489 1.00 96.44 497 PRO A N 1
ATOM 3929 C CA . PRO A 1 497 ? 12.602 -2.380 19.221 1.00 96.44 497 PRO A CA 1
ATOM 3930 C C . PRO A 1 497 ? 12.265 -3.872 19.122 1.00 96.44 497 PRO A C 1
ATOM 3932 O O . PRO A 1 497 ? 11.528 -4.402 19.953 1.00 96.44 497 PRO A O 1
ATOM 3935 N N . LEU A 1 498 ? 12.836 -4.558 18.136 1.00 96.56 498 LEU A N 1
ATOM 3936 C CA . LEU A 1 498 ? 12.741 -6.006 17.972 1.00 96.56 498 LEU A CA 1
ATOM 3937 C C . LEU A 1 498 ? 14.061 -6.661 18.380 1.00 96.56 498 LEU A C 1
ATOM 3939 O O . LEU A 1 498 ? 15.146 -6.166 18.085 1.00 96.56 498 LEU A O 1
ATOM 3943 N N . THR A 1 499 ? 13.968 -7.804 19.047 1.00 94.88 499 THR A N 1
ATOM 3944 C CA . THR A 1 499 ? 15.100 -8.720 19.198 1.00 94.88 499 THR A CA 1
ATOM 3945 C C . THR A 1 499 ? 15.448 -9.333 17.842 1.00 94.88 499 THR A C 1
ATOM 3947 O O . THR A 1 499 ? 14.600 -9.416 16.950 1.00 94.88 499 THR A O 1
ATOM 3950 N N . LEU A 1 500 ? 16.678 -9.836 17.694 1.00 91.81 500 LEU A N 1
ATOM 3951 C CA . LEU A 1 500 ? 17.091 -10.533 16.470 1.00 91.81 500 LEU A CA 1
ATOM 3952 C C . LEU A 1 500 ? 16.149 -11.696 16.133 1.00 91.81 500 LEU A C 1
ATOM 3954 O O . LEU A 1 500 ? 15.734 -11.831 14.988 1.00 91.81 500 LEU A O 1
ATOM 3958 N N . SER A 1 501 ? 15.726 -12.472 17.139 1.00 94.31 501 SER A N 1
ATOM 3959 C CA . SER A 1 501 ? 14.786 -13.580 16.939 1.00 94.31 501 SER A CA 1
ATOM 3960 C C . SER A 1 501 ? 13.421 -13.107 16.424 1.00 94.31 501 SER A C 1
ATOM 3962 O O . SER A 1 501 ? 12.900 -13.674 15.464 1.00 94.31 501 SER A O 1
ATOM 3964 N N . GLU A 1 502 ? 12.852 -12.041 16.999 1.00 96.44 502 GLU A N 1
ATOM 3965 C CA . GLU A 1 502 ? 11.584 -11.460 16.526 1.00 96.44 502 GLU A CA 1
ATOM 3966 C C . GLU A 1 502 ? 11.709 -10.918 15.091 1.00 96.44 502 GLU A C 1
ATOM 3968 O O . GLU A 1 502 ? 10.804 -11.112 14.271 1.00 96.44 502 GLU A O 1
ATOM 3973 N N . GLY A 1 503 ? 12.839 -10.275 14.772 1.00 95.12 503 GLY A N 1
ATOM 3974 C CA . GLY A 1 503 ? 13.153 -9.763 13.437 1.00 95.12 503 GLY A CA 1
ATOM 3975 C C . GLY A 1 503 ? 13.323 -10.871 12.391 1.00 95.12 503 GLY A C 1
ATOM 3976 O O . GLY A 1 503 ? 12.774 -10.775 11.291 1.00 95.12 503 GLY A O 1
ATOM 3977 N N . GLU A 1 504 ? 14.017 -11.958 12.730 1.00 95.06 504 GLU A N 1
ATOM 3978 C CA . GLU A 1 504 ? 14.184 -13.133 11.865 1.00 95.06 504 GLU A CA 1
ATOM 3979 C C . GLU A 1 504 ? 12.864 -13.873 11.635 1.00 95.06 504 GLU A C 1
ATOM 3981 O O . GLU A 1 504 ? 12.560 -14.271 10.506 1.00 95.06 504 GLU A O 1
ATOM 3986 N N . ARG A 1 505 ? 12.037 -14.019 12.677 1.00 97.50 505 ARG A N 1
ATOM 3987 C CA . ARG A 1 505 ? 10.696 -14.603 12.547 1.00 97.50 505 ARG A CA 1
ATOM 3988 C C . ARG A 1 505 ? 9.793 -13.743 11.672 1.00 97.50 505 ARG A C 1
ATOM 3990 O O . ARG A 1 505 ? 9.129 -14.288 10.791 1.00 97.50 505 ARG A O 1
ATOM 3997 N N . LYS A 1 506 ? 9.824 -12.416 11.841 1.00 97.94 506 LYS A N 1
ATOM 3998 C CA . LYS A 1 506 ? 9.127 -11.476 10.952 1.00 97.94 506 LYS A CA 1
ATOM 3999 C C . LYS A 1 506 ? 9.607 -11.630 9.507 1.00 97.94 506 LYS A C 1
ATOM 4001 O O . LYS A 1 506 ? 8.787 -11.750 8.604 1.00 97.94 506 LYS A O 1
ATOM 4006 N N . LEU A 1 507 ? 10.918 -11.696 9.271 1.00 97.00 507 LEU A N 1
ATOM 4007 C CA . LEU A 1 507 ? 11.479 -11.913 7.934 1.00 97.00 507 LEU A CA 1
ATOM 4008 C C . LEU A 1 507 ? 11.019 -13.238 7.313 1.00 97.00 507 LEU A C 1
ATOM 4010 O O . LEU A 1 507 ? 10.717 -13.286 6.120 1.00 97.00 507 LEU A O 1
ATOM 4014 N N . HIS A 1 508 ? 10.966 -14.314 8.100 1.00 98.12 508 HIS A N 1
ATOM 4015 C CA . HIS A 1 508 ? 10.448 -15.594 7.628 1.00 98.12 508 HIS A CA 1
ATOM 4016 C C . HIS A 1 508 ? 8.967 -15.489 7.251 1.00 98.12 508 HIS A C 1
ATOM 4018 O O . HIS A 1 508 ? 8.606 -15.901 6.151 1.00 98.12 508 HIS A O 1
ATOM 4024 N N . ALA A 1 509 ? 8.139 -14.864 8.094 1.00 98.56 509 ALA A N 1
ATOM 4025 C CA . ALA A 1 509 ? 6.731 -14.617 7.789 1.00 98.56 509 ALA A CA 1
ATOM 4026 C C . ALA A 1 509 ? 6.556 -13.798 6.496 1.00 98.56 509 ALA A C 1
ATOM 4028 O O . ALA A 1 509 ? 5.777 -14.180 5.629 1.00 98.56 509 ALA A O 1
ATOM 4029 N N . ILE A 1 510 ? 7.369 -12.753 6.282 1.00 98.25 510 ILE A N 1
ATOM 4030 C CA . ILE A 1 510 ? 7.386 -11.978 5.025 1.00 98.25 510 ILE A CA 1
ATOM 4031 C C . ILE A 1 510 ? 7.697 -12.868 3.808 1.00 98.25 510 ILE A C 1
ATOM 4033 O O . ILE A 1 510 ? 7.189 -12.640 2.713 1.00 98.25 510 ILE A O 1
ATOM 4037 N N . ARG A 1 511 ? 8.530 -13.901 3.953 1.00 97.81 511 ARG A N 1
ATOM 4038 C CA . ARG A 1 511 ? 8.878 -14.795 2.837 1.00 97.81 511 ARG A CA 1
ATOM 4039 C C . ARG A 1 511 ? 7.769 -15.787 2.478 1.00 97.81 511 ARG A C 1
ATOM 4041 O O . ARG A 1 511 ? 7.811 -16.328 1.371 1.00 97.81 511 ARG A O 1
ATOM 4048 N N . LEU A 1 512 ? 6.781 -15.994 3.353 1.00 98.19 512 LEU A N 1
ATOM 4049 C CA . LEU A 1 512 ? 5.632 -16.869 3.093 1.00 98.19 512 LEU A CA 1
ATOM 4050 C C . LEU A 1 512 ? 4.657 -16.277 2.060 1.00 98.19 512 LEU A C 1
ATOM 4052 O O . LEU A 1 512 ? 3.963 -17.032 1.383 1.00 98.19 512 LEU A O 1
ATOM 4056 N N . TYR A 1 513 ? 4.701 -14.963 1.802 1.00 97.56 513 TYR A N 1
ATOM 4057 C CA . TYR A 1 513 ? 3.980 -14.314 0.693 1.00 97.56 513 TYR A CA 1
ATOM 4058 C C . TYR A 1 513 ? 4.634 -14.601 -0.668 1.00 97.56 513 TYR A C 1
ATOM 4060 O O . TYR A 1 513 ? 5.106 -13.708 -1.381 1.00 97.56 513 TYR A O 1
ATOM 4068 N N . THR A 1 514 ? 4.710 -15.878 -1.048 1.00 95.25 514 THR A N 1
ATOM 4069 C CA . THR A 1 514 ? 5.450 -16.348 -2.228 1.00 95.25 514 THR A CA 1
ATOM 4070 C C . THR A 1 514 ? 4.973 -15.721 -3.540 1.00 95.25 514 THR A C 1
ATOM 4072 O O . THR A 1 514 ? 5.790 -15.478 -4.437 1.00 95.25 514 THR A O 1
ATOM 4075 N N . SER A 1 515 ? 3.677 -15.406 -3.647 1.00 90.75 515 SER A N 1
ATOM 4076 C CA . SER A 1 515 ? 3.087 -14.702 -4.787 1.00 90.75 515 SER A CA 1
ATOM 4077 C C . SER A 1 515 ? 3.681 -13.302 -4.970 1.00 90.75 515 SER A C 1
ATOM 4079 O O . SER A 1 515 ? 3.865 -12.854 -6.106 1.00 90.75 515 SER A O 1
ATOM 4081 N N . GLN A 1 516 ? 4.066 -12.650 -3.868 1.00 88.06 516 GLN A N 1
ATOM 4082 C CA . GLN A 1 516 ? 4.675 -11.323 -3.855 1.00 88.06 516 GLN A CA 1
ATOM 4083 C C . GLN A 1 516 ? 6.206 -11.376 -3.906 1.00 88.06 516 GLN A C 1
ATOM 4085 O O . GLN A 1 516 ? 6.835 -10.535 -4.556 1.00 88.06 516 GLN A O 1
ATOM 4090 N N . MET A 1 517 ? 6.835 -12.404 -3.322 1.00 84.88 517 MET A N 1
ATOM 4091 C CA . MET A 1 517 ? 8.296 -12.570 -3.339 1.00 84.88 517 MET A CA 1
ATOM 4092 C C . MET A 1 517 ? 8.881 -12.546 -4.754 1.00 84.88 517 MET A C 1
ATOM 4094 O O . MET A 1 517 ? 9.910 -11.914 -4.992 1.00 84.88 517 MET A O 1
ATOM 4098 N N . ARG A 1 518 ? 8.198 -13.168 -5.723 1.00 75.50 518 ARG A N 1
ATOM 4099 C CA . ARG A 1 518 ? 8.650 -13.215 -7.126 1.00 75.50 518 ARG A CA 1
ATOM 4100 C C . ARG A 1 518 ? 8.631 -11.862 -7.836 1.00 75.50 518 ARG A C 1
ATOM 4102 O O . ARG A 1 518 ? 9.297 -11.704 -8.856 1.00 75.50 518 ARG A O 1
ATOM 4109 N N . VAL A 1 519 ? 7.854 -10.901 -7.340 1.00 72.56 519 VAL A N 1
ATOM 4110 C CA . VAL A 1 519 ? 7.625 -9.612 -8.011 1.00 72.56 519 VAL A CA 1
ATOM 4111 C C . VAL A 1 519 ? 8.227 -8.430 -7.265 1.00 72.56 519 VAL A C 1
ATOM 4113 O O . VAL A 1 519 ? 8.664 -7.477 -7.914 1.00 72.56 519 VAL A O 1
ATOM 4116 N N . MET A 1 520 ? 8.270 -8.486 -5.936 1.00 79.12 520 MET A N 1
ATOM 4117 C CA . MET A 1 520 ? 8.723 -7.389 -5.081 1.00 79.12 520 MET A CA 1
ATOM 4118 C C . MET A 1 520 ? 9.440 -7.868 -3.808 1.00 79.12 520 MET A C 1
ATOM 4120 O O . MET A 1 520 ? 9.556 -7.108 -2.853 1.00 79.12 520 MET A O 1
ATOM 4124 N N . GLY A 1 521 ? 9.960 -9.101 -3.781 1.00 77.62 521 GLY A N 1
ATOM 4125 C CA . GLY A 1 521 ? 10.542 -9.692 -2.569 1.00 77.62 521 GLY A CA 1
ATOM 4126 C C . GLY A 1 521 ? 11.674 -8.881 -1.933 1.00 77.62 521 GLY A C 1
ATOM 4127 O O . GLY A 1 521 ? 11.781 -8.847 -0.713 1.00 77.62 521 GLY A O 1
ATOM 4128 N N . SER A 1 522 ? 12.497 -8.193 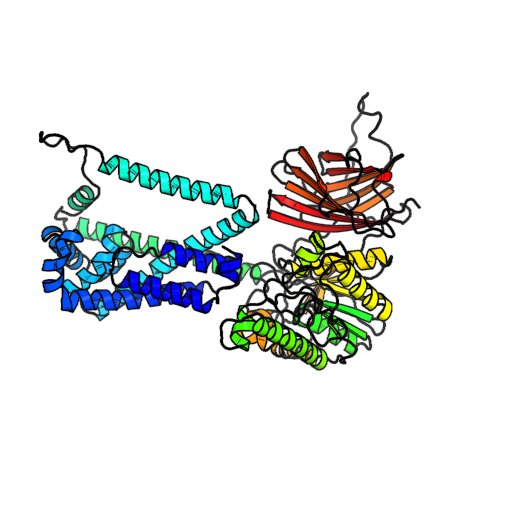-2.727 1.00 76.31 522 SER A N 1
ATOM 4129 C CA . SER A 1 522 ? 13.527 -7.275 -2.217 1.00 76.31 522 SER A CA 1
ATOM 4130 C C . SER A 1 522 ? 12.928 -6.108 -1.424 1.00 76.31 522 SER A C 1
ATOM 4132 O O . SER A 1 522 ? 13.421 -5.772 -0.352 1.00 76.31 522 SER A O 1
ATOM 4134 N N . TRP A 1 523 ? 11.844 -5.514 -1.927 1.00 85.19 523 TRP A N 1
ATOM 4135 C CA . TRP A 1 523 ? 11.164 -4.397 -1.272 1.00 85.19 523 TRP A CA 1
ATOM 4136 C C . TRP A 1 523 ? 10.400 -4.855 -0.024 1.00 85.19 523 TRP A C 1
ATOM 4138 O O . TRP A 1 523 ? 10.563 -4.256 1.031 1.00 85.19 523 TRP A O 1
ATOM 4148 N N . LEU A 1 524 ? 9.671 -5.974 -0.093 1.00 88.75 524 LEU A N 1
ATOM 4149 C CA . LEU A 1 524 ? 8.956 -6.524 1.069 1.00 88.75 524 LEU A CA 1
ATOM 4150 C C . LEU A 1 524 ? 9.901 -6.878 2.221 1.00 88.75 524 LEU A C 1
ATOM 4152 O O . LEU A 1 524 ? 9.646 -6.557 3.378 1.00 88.75 524 LEU A O 1
ATOM 4156 N N . GLN A 1 525 ? 11.044 -7.487 1.909 1.00 91.50 525 GLN A N 1
ATOM 4157 C CA . GLN A 1 525 ? 12.046 -7.814 2.921 1.00 91.50 525 GLN A CA 1
ATOM 4158 C C . GLN A 1 525 ? 12.672 -6.571 3.568 1.00 91.50 525 GLN A C 1
ATOM 4160 O O . GLN A 1 525 ? 13.225 -6.690 4.655 1.00 91.50 525 GLN A O 1
ATOM 4165 N N . ALA A 1 526 ? 12.555 -5.381 2.969 1.00 87.94 526 ALA A N 1
ATOM 4166 C CA . ALA A 1 526 ? 13.049 -4.136 3.559 1.00 87.94 526 ALA A CA 1
ATOM 4167 C C . ALA A 1 526 ? 12.324 -3.733 4.854 1.00 87.94 526 ALA A C 1
ATOM 4169 O O . ALA A 1 526 ? 12.838 -2.910 5.606 1.00 87.94 526 ALA A O 1
ATOM 4170 N N . PHE A 1 527 ? 11.164 -4.332 5.134 1.00 94.06 527 PHE A N 1
ATOM 4171 C CA . PHE A 1 527 ? 10.426 -4.160 6.387 1.00 94.06 527 PHE A CA 1
ATOM 4172 C C . PHE A 1 527 ? 10.924 -5.075 7.517 1.00 94.06 527 PHE A C 1
ATOM 4174 O O . PHE A 1 527 ? 10.495 -4.929 8.663 1.00 94.06 527 PHE A O 1
ATOM 4181 N N . ALA A 1 528 ? 11.835 -6.011 7.225 1.00 93.00 528 ALA A N 1
ATOM 4182 C CA . ALA A 1 528 ? 12.565 -6.753 8.245 1.00 93.00 528 ALA A CA 1
ATOM 4183 C C . ALA A 1 528 ? 13.745 -5.907 8.742 1.00 93.00 528 ALA A C 1
ATOM 4185 O O . ALA A 1 528 ? 14.783 -5.800 8.075 1.00 93.00 528 ALA A O 1
ATOM 4186 N N . ARG A 1 529 ? 13.532 -5.261 9.889 1.00 92.38 529 ARG A N 1
ATOM 4187 C CA . ARG A 1 529 ? 14.402 -4.257 10.515 1.00 92.38 529 ARG A CA 1
ATOM 4188 C C . ARG A 1 529 ? 14.483 -4.504 12.024 1.00 92.38 529 ARG A C 1
ATOM 4190 O O . ARG A 1 529 ? 13.660 -5.242 12.563 1.00 92.38 529 ARG A O 1
ATOM 4197 N N . ALA A 1 530 ? 15.435 -3.861 12.699 1.00 93.19 530 ALA A N 1
ATOM 4198 C CA . ALA A 1 530 ? 15.628 -3.979 14.153 1.00 93.19 530 ALA A CA 1
ATOM 4199 C C . ALA A 1 530 ? 14.508 -3.330 14.992 1.00 93.19 530 ALA A C 1
ATOM 4201 O O . ALA A 1 530 ? 14.535 -3.371 16.220 1.00 93.19 530 ALA A O 1
ATOM 4202 N N . ASN A 1 531 ? 13.538 -2.677 14.354 1.00 95.81 531 ASN A N 1
ATOM 4203 C CA . ASN A 1 531 ? 12.381 -2.074 14.997 1.00 95.81 531 ASN A CA 1
ATOM 4204 C C . ASN A 1 531 ? 11.172 -2.048 14.049 1.00 95.81 531 ASN A C 1
ATOM 4206 O O . ASN A 1 531 ? 11.293 -2.186 12.830 1.00 95.81 531 ASN A O 1
ATOM 4210 N N . GLU A 1 532 ? 10.009 -1.793 14.632 1.00 97.00 532 GLU A N 1
ATOM 4211 C CA . GLU A 1 532 ? 8.838 -1.272 13.932 1.00 97.00 532 GLU A CA 1
ATOM 4212 C C . GLU A 1 532 ? 8.600 0.172 14.361 1.00 97.00 532 GLU A C 1
ATOM 4214 O O . GLU A 1 532 ? 8.957 0.572 15.470 1.00 97.00 532 GLU A O 1
ATOM 4219 N N . ILE A 1 533 ? 8.013 0.968 13.476 1.00 94.50 533 ILE A N 1
ATOM 4220 C CA . ILE A 1 533 ? 7.690 2.362 13.761 1.00 94.50 533 ILE A CA 1
ATOM 4221 C C . ILE A 1 533 ? 6.199 2.585 13.613 1.00 94.50 533 ILE A C 1
ATOM 4223 O O . ILE A 1 533 ? 5.571 2.084 12.682 1.00 94.50 533 ILE A O 1
ATOM 4227 N N . PHE A 1 534 ? 5.659 3.392 14.516 1.00 93.31 534 PHE A N 1
ATOM 4228 C CA . PHE A 1 534 ? 4.254 3.756 14.500 1.00 93.31 534 PHE A CA 1
ATOM 4229 C C . PHE A 1 534 ? 4.100 5.245 14.759 1.00 93.31 534 PHE A C 1
ATOM 4231 O O . PHE A 1 534 ? 4.908 5.854 15.462 1.00 93.31 534 PHE A O 1
ATOM 4238 N N . SER A 1 535 ? 3.033 5.826 14.232 1.00 86.81 535 SER A N 1
ATOM 4239 C CA . SER A 1 535 ? 2.579 7.145 14.650 1.00 86.81 535 SER A CA 1
ATOM 4240 C C . SER A 1 535 ? 1.301 6.986 15.479 1.00 86.81 535 SER A C 1
ATOM 4242 O O . SER A 1 535 ? 0.299 6.484 14.954 1.00 86.81 535 SER A O 1
ATOM 4244 N N . PRO A 1 536 ? 1.322 7.319 16.784 1.00 80.44 536 PRO A N 1
ATOM 4245 C CA . PRO A 1 536 ? 0.140 7.219 17.619 1.00 80.44 536 PRO A CA 1
ATOM 4246 C C . PRO A 1 536 ? -0.860 8.310 17.233 1.00 80.44 536 PRO A C 1
ATOM 4248 O O . PRO A 1 536 ? -0.521 9.489 17.138 1.00 80.44 536 PRO A O 1
ATOM 4251 N N . MET A 1 537 ? -2.103 7.891 17.049 1.00 68.88 537 MET A N 1
ATOM 4252 C CA . MET A 1 537 ? -3.257 8.731 16.783 1.00 68.88 537 MET A CA 1
ATOM 4253 C C . MET A 1 537 ? -4.265 8.512 17.909 1.00 68.88 537 MET A C 1
ATOM 4255 O O . MET A 1 537 ? -4.624 7.375 18.218 1.00 68.88 537 MET A O 1
ATOM 4259 N N . MET A 1 538 ? -4.737 9.601 18.513 1.00 52.69 538 MET A N 1
ATOM 4260 C CA . MET A 1 538 ? -5.916 9.554 19.375 1.00 52.69 538 MET A CA 1
ATOM 4261 C C . MET A 1 538 ? -7.107 10.125 18.604 1.00 52.69 538 MET A C 1
ATOM 4263 O O . MET A 1 538 ? -6.993 11.239 18.079 1.00 52.69 538 MET A O 1
ATOM 4267 N N . PRO A 1 539 ? -8.243 9.409 18.532 1.00 46.19 539 PRO A N 1
ATOM 4268 C CA . PRO A 1 539 ? -9.505 10.021 18.149 1.00 46.19 539 PRO A CA 1
ATOM 4269 C C . PRO A 1 539 ? -9.772 11.237 19.049 1.00 46.19 539 PRO A C 1
ATOM 4271 O O . PRO A 1 539 ? -9.577 11.192 20.264 1.00 46.19 539 PRO A O 1
ATOM 4274 N N . VAL A 1 540 ? -10.160 12.362 18.454 1.00 41.06 540 VAL A N 1
ATOM 4275 C CA . VAL A 1 540 ? -10.460 13.581 19.209 1.00 41.06 540 VAL A CA 1
ATOM 4276 C C . VAL A 1 540 ? -11.932 13.540 19.604 1.00 41.06 540 VAL A C 1
ATOM 4278 O O . VAL A 1 540 ? -12.799 13.815 18.777 1.00 41.06 540 VAL A O 1
ATOM 4281 N N . ASP A 1 541 ? -12.207 13.206 20.864 1.00 38.62 541 ASP A N 1
ATOM 4282 C CA . ASP A 1 541 ? -13.519 13.442 21.470 1.00 38.62 541 ASP A CA 1
ATOM 4283 C C . ASP A 1 541 ? -13.717 14.949 21.687 1.00 38.62 541 ASP A C 1
ATOM 4285 O O . ASP A 1 541 ? -12.927 15.596 22.387 1.00 38.62 541 ASP A O 1
ATOM 4289 N N . ALA A 1 542 ? -14.752 15.508 21.059 1.00 38.19 542 ALA A N 1
ATOM 4290 C CA . ALA A 1 542 ? -15.130 16.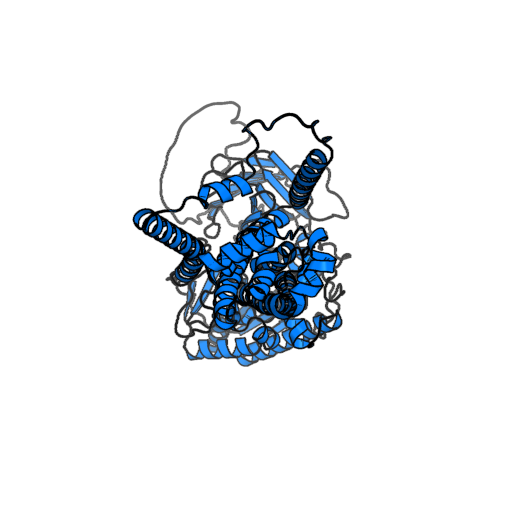908 21.193 1.00 38.19 542 ALA A CA 1
ATOM 4291 C C . ALA A 1 542 ? -16.401 17.126 22.035 1.00 38.19 542 ALA A C 1
ATOM 4293 O O . ALA A 1 542 ? -16.961 18.217 22.005 1.00 38.19 542 ALA A O 1
ATOM 4294 N N . SER A 1 543 ? -16.848 16.117 22.791 1.00 35.91 543 SER A N 1
ATOM 4295 C CA . SER A 1 543 ? -18.063 16.162 23.623 1.00 35.91 543 SER A CA 1
ATOM 4296 C C . SER A 1 543 ? -17.818 16.464 25.116 1.00 35.91 543 SER A C 1
ATOM 4298 O O . SER A 1 543 ? -18.743 16.428 25.922 1.00 35.91 543 SER A O 1
ATOM 4300 N N . GLY A 1 544 ? -16.578 16.785 25.516 1.00 35.28 544 GLY A N 1
ATOM 4301 C CA . GLY A 1 544 ? -16.214 17.062 26.915 1.00 35.28 544 GLY A CA 1
ATOM 4302 C C . GLY A 1 544 ? -16.243 18.551 27.316 1.00 35.28 544 GLY A C 1
ATOM 4303 O O . GLY A 1 544 ? -15.963 19.416 26.481 1.00 35.28 544 GLY A O 1
ATOM 4304 N N . PRO A 1 545 ? -16.508 18.884 28.601 1.00 30.83 545 PRO A N 1
ATOM 4305 C CA . PRO A 1 545 ? -16.494 20.263 29.092 1.00 30.83 545 PRO A CA 1
ATOM 4306 C C . PRO A 1 545 ? -15.121 20.937 28.911 1.00 30.83 545 PRO A C 1
ATOM 4308 O O . PRO A 1 545 ? -14.074 20.308 29.045 1.00 30.83 545 PRO A O 1
ATOM 4311 N N . ALA A 1 546 ? -15.148 22.244 28.626 1.00 32.75 546 ALA A N 1
ATOM 4312 C CA . ALA A 1 546 ? -14.051 23.086 28.125 1.00 32.75 546 ALA A CA 1
ATOM 4313 C C . ALA A 1 546 ? -12.816 23.268 29.044 1.00 32.75 546 ALA A C 1
ATOM 4315 O O . ALA A 1 546 ? -11.960 24.117 28.769 1.00 32.75 546 ALA A O 1
ATOM 4316 N N . GLU A 1 547 ? -12.683 22.503 30.126 1.00 32.44 547 GLU A N 1
ATOM 4317 C CA . GLU A 1 547 ? -11.532 22.601 31.019 1.00 32.44 547 GLU A CA 1
ATOM 4318 C C . GLU A 1 547 ? -10.323 21.839 30.451 1.00 32.44 547 GLU A C 1
ATOM 4320 O O . GLU A 1 547 ? -10.074 20.671 30.722 1.00 32.44 547 GLU A O 1
ATOM 4325 N N . THR A 1 548 ? -9.516 22.587 29.693 1.00 31.89 548 THR A N 1
ATOM 4326 C CA . THR A 1 548 ? -8.064 22.405 29.502 1.00 31.89 548 THR A CA 1
ATOM 4327 C C . THR A 1 548 ? -7.583 21.068 28.923 1.00 31.89 548 THR A C 1
ATOM 4329 O O . THR A 1 548 ? -7.157 20.160 29.629 1.00 31.89 548 THR A O 1
ATOM 4332 N N . ARG A 1 549 ? -7.424 21.029 27.594 1.00 31.56 549 ARG A N 1
ATOM 4333 C CA . ARG A 1 549 ? -6.348 20.252 26.953 1.00 31.56 549 ARG A CA 1
ATOM 4334 C C . ARG A 1 549 ? -5.346 21.228 26.332 1.00 31.56 549 ARG A C 1
ATOM 4336 O O . ARG A 1 549 ? -5.579 21.781 25.262 1.00 31.56 549 ARG A O 1
ATOM 4343 N N . SER A 1 550 ? -4.249 21.495 27.041 1.00 25.28 550 SER A N 1
ATOM 4344 C CA . SER A 1 550 ? -3.189 22.427 26.632 1.00 25.28 550 SER A CA 1
ATOM 4345 C C . SER A 1 550 ? -1.807 21.783 26.736 1.00 25.28 550 SER A C 1
ATOM 4347 O O . SER A 1 550 ? -1.412 21.370 27.821 1.00 25.28 550 SER A O 1
ATOM 4349 N N . PHE A 1 551 ? -1.037 21.817 25.645 1.00 23.92 551 PHE A N 1
ATOM 4350 C CA . PHE A 1 551 ? 0.428 21.878 25.697 1.00 23.92 551 PHE A CA 1
ATOM 4351 C C . PHE A 1 551 ? 0.863 23.276 25.211 1.00 23.92 551 PHE A C 1
ATOM 4353 O O . PHE A 1 551 ? 0.446 23.739 24.146 1.00 23.92 551 PHE A O 1
ATOM 4360 N N . THR A 1 552 ? 1.641 23.984 26.034 1.00 21.84 552 THR A N 1
ATOM 4361 C CA . THR A 1 552 ? 1.868 25.447 25.988 1.00 21.84 552 THR A CA 1
ATOM 4362 C C . THR A 1 552 ? 3.120 25.856 25.199 1.00 21.84 552 THR A C 1
ATOM 4364 O O . THR A 1 552 ? 4.133 25.173 25.293 1.00 21.84 552 THR A O 1
ATOM 4367 N N . LEU A 1 553 ? 3.086 27.023 24.519 1.00 20.30 553 LEU A N 1
ATOM 4368 C CA . LEU A 1 553 ? 4.075 28.116 24.701 1.00 20.30 553 LEU A CA 1
ATOM 4369 C C . LEU A 1 553 ? 3.669 29.469 24.048 1.00 20.30 553 LEU A C 1
ATOM 4371 O O . LEU A 1 553 ? 3.577 29.583 22.831 1.00 20.30 553 LEU A O 1
ATOM 4375 N N . LEU A 1 554 ? 3.437 30.445 24.948 1.00 22.62 554 LEU A N 1
ATOM 4376 C CA . LEU A 1 554 ? 3.623 31.920 24.992 1.00 22.62 554 LEU A CA 1
ATOM 4377 C C . LEU A 1 554 ? 3.295 32.883 23.820 1.00 22.62 554 LEU A C 1
ATOM 4379 O O . LEU A 1 554 ? 3.837 32.779 22.727 1.00 22.62 554 LEU A O 1
ATOM 4383 N N . GLY A 1 555 ? 2.590 33.981 24.171 1.00 20.92 555 GLY A N 1
ATOM 4384 C CA . GLY A 1 555 ? 2.810 35.331 23.607 1.00 20.92 555 GLY A CA 1
ATOM 4385 C C . GLY A 1 555 ? 1.557 36.184 23.327 1.00 20.92 555 GLY A C 1
ATOM 4386 O O . GLY A 1 555 ? 0.903 35.999 22.309 1.00 20.92 555 GLY A O 1
ATOM 4387 N N . GLN A 1 556 ? 1.250 37.148 24.207 1.00 27.78 556 GLN A N 1
ATOM 4388 C CA . GLN A 1 556 ? 0.146 38.132 24.129 1.00 27.78 556 GLN A CA 1
ATOM 4389 C C . GLN A 1 556 ? 0.404 39.269 23.127 1.00 27.78 556 GLN A C 1
ATOM 4391 O O . GLN A 1 556 ? 1.488 39.820 23.205 1.00 27.78 556 GLN A O 1
ATOM 4396 N N . TRP A 1 557 ? -0.597 39.739 22.359 1.00 20.25 557 TRP A N 1
ATOM 4397 C CA . TRP A 1 557 ? -0.714 41.143 21.890 1.00 20.25 557 TRP A CA 1
ATOM 4398 C C . TRP A 1 557 ? -2.200 41.542 21.720 1.00 20.25 557 TRP A C 1
ATOM 4400 O O . TRP A 1 557 ? -2.994 40.778 21.173 1.00 20.25 557 TRP A O 1
ATOM 4410 N N . ALA A 1 558 ? -2.571 42.746 22.173 1.00 25.50 558 ALA A N 1
ATOM 4411 C CA . ALA A 1 558 ? -3.918 43.335 22.100 1.00 25.50 558 ALA A CA 1
ATOM 4412 C C . ALA A 1 558 ? -3.913 44.628 21.261 1.00 25.50 558 ALA A C 1
ATOM 4414 O O . ALA A 1 558 ? -2.990 45.415 21.428 1.00 25.50 558 ALA A O 1
ATOM 4415 N N . TRP A 1 559 ? -4.943 44.887 20.430 1.00 21.86 559 TRP A N 1
ATOM 4416 C CA . TRP A 1 559 ? -5.229 46.205 19.807 1.00 21.86 559 TRP A CA 1
ATOM 4417 C C . TRP A 1 559 ? -6.755 46.450 19.587 1.00 21.86 559 TRP A C 1
ATOM 4419 O O . TRP A 1 559 ? -7.537 45.496 19.620 1.00 21.86 559 TRP A O 1
ATOM 4429 N N . PRO A 1 560 ? -7.214 47.716 19.403 1.00 25.64 560 PRO A N 1
ATOM 4430 C CA . PRO A 1 560 ? -8.562 48.207 19.714 1.00 25.64 560 PRO A CA 1
ATOM 4431 C C . PRO A 1 560 ? -9.489 48.592 18.524 1.00 25.64 560 PRO A C 1
ATOM 4433 O O . PRO A 1 560 ? -9.051 48.909 17.427 1.00 25.64 560 PRO A O 1
ATOM 4436 N N . LYS A 1 561 ? -10.805 48.580 18.842 1.00 29.98 561 LYS A N 1
ATOM 4437 C CA . LYS A 1 561 ? -11.989 49.416 18.445 1.00 29.98 561 LYS A CA 1
ATOM 4438 C C . LYS A 1 561 ? -12.019 50.074 17.038 1.00 29.98 561 LYS A C 1
ATOM 4440 O O . LYS A 1 561 ? -11.236 50.970 16.785 1.00 29.98 561 LYS A O 1
ATOM 4445 N N . ASN A 1 562 ? -12.958 49.784 16.112 1.00 30.83 562 ASN A N 1
ATOM 4446 C CA . ASN A 1 562 ? -14.436 50.009 16.078 1.00 30.83 562 ASN A CA 1
ATOM 4447 C C . ASN A 1 562 ? -14.965 49.656 14.651 1.00 30.83 562 ASN A C 1
ATOM 4449 O O . ASN A 1 562 ? -14.142 49.508 13.762 1.00 30.83 562 ASN A O 1
ATOM 4453 N N . ARG A 1 563 ? -16.253 49.573 14.263 1.00 33.31 563 ARG A N 1
ATOM 4454 C CA . ARG A 1 563 ? -17.626 49.413 14.819 1.00 33.31 563 ARG A CA 1
ATOM 4455 C C . ARG A 1 563 ? -18.500 49.072 13.575 1.00 33.31 563 ARG A C 1
ATOM 4457 O O . ARG A 1 563 ? -18.168 49.525 12.492 1.00 33.31 563 ARG A O 1
ATOM 4464 N N . LEU A 1 564 ? -19.576 48.296 13.716 1.00 27.98 564 LEU A N 1
ATOM 4465 C CA . LEU A 1 564 ? -20.588 47.908 12.694 1.00 27.98 564 LEU A CA 1
ATOM 4466 C C . LEU A 1 564 ? -20.372 46.638 11.838 1.00 27.98 564 LEU A C 1
ATOM 4468 O O . LEU A 1 564 ? -21.348 45.932 11.635 1.00 27.98 564 LEU A O 1
ATOM 4472 N N . ALA A 1 565 ? -19.149 46.199 11.511 1.00 28.05 565 ALA A N 1
ATOM 4473 C CA . ALA A 1 565 ? -18.900 44.796 11.084 1.00 28.05 565 ALA A CA 1
ATOM 4474 C C . ALA A 1 565 ? -18.672 43.834 12.280 1.00 28.05 565 ALA A C 1
ATOM 4476 O O . ALA A 1 565 ? -18.254 42.689 12.133 1.00 28.05 565 ALA A O 1
ATOM 4477 N N . LYS A 1 566 ? -18.927 44.346 13.490 1.00 29.50 566 LYS A N 1
ATOM 4478 C CA . LYS A 1 566 ? -18.735 43.709 14.800 1.00 29.50 566 LYS A CA 1
ATOM 4479 C C . LYS A 1 566 ? -19.944 42.903 15.291 1.00 29.50 566 LYS A C 1
ATOM 4481 O O . LYS A 1 566 ? -19.847 42.330 16.366 1.00 29.50 566 LYS A O 1
ATOM 4486 N N . ALA A 1 567 ? -21.069 42.908 14.578 1.00 31.31 567 ALA A N 1
ATOM 4487 C CA . ALA A 1 567 ? -22.356 42.583 15.197 1.00 31.31 567 ALA A CA 1
ATOM 4488 C C . ALA A 1 567 ? -22.838 41.130 15.051 1.00 31.31 567 ALA A C 1
ATOM 4490 O O . ALA A 1 567 ? -23.779 40.774 15.743 1.00 31.31 567 ALA A O 1
ATOM 4491 N N . LEU A 1 568 ? -22.222 40.283 14.217 1.00 31.53 568 LEU A N 1
ATOM 4492 C CA . LEU A 1 568 ? -22.670 38.884 14.064 1.00 31.53 568 LEU A CA 1
ATOM 4493 C C . LEU A 1 568 ? -21.526 37.856 13.972 1.00 31.53 568 LEU A C 1
ATOM 4495 O O . LEU A 1 568 ? -21.736 36.766 13.467 1.00 31.53 568 LEU A O 1
ATOM 4499 N N . LEU A 1 569 ? -20.301 38.187 14.404 1.00 31.08 569 LEU A N 1
ATOM 4500 C CA . LEU A 1 569 ? -19.127 37.315 14.188 1.00 31.08 569 LEU A CA 1
ATOM 4501 C C . LEU A 1 569 ? -18.000 37.369 15.245 1.00 31.08 569 LEU A C 1
ATOM 4503 O O . LEU A 1 569 ? -16.962 36.732 15.040 1.00 31.08 569 LEU A O 1
ATOM 4507 N N . PRO A 1 570 ? -18.138 38.079 16.379 1.00 34.41 570 PRO A N 1
ATOM 4508 C CA . PRO A 1 570 ? -17.303 37.759 17.530 1.00 34.41 570 PRO A CA 1
ATOM 4509 C C . PRO A 1 570 ? -18.131 37.600 18.809 1.00 34.41 570 PRO A C 1
ATOM 4511 O O . PRO A 1 570 ? -19.141 38.265 18.989 1.00 34.41 570 PRO A O 1
ATOM 4514 N N . VAL A 1 571 ? -17.601 36.808 19.739 1.00 32.72 571 VAL A N 1
ATOM 4515 C CA . VAL A 1 571 ? -18.088 36.597 21.115 1.00 32.72 571 VAL A CA 1
ATOM 4516 C C . VAL A 1 571 ? -19.025 35.406 21.307 1.00 32.72 571 VAL A C 1
ATOM 4518 O O . VAL A 1 571 ? -20.013 35.506 22.012 1.00 32.72 571 VAL A O 1
ATOM 4521 N N . LEU A 1 572 ? -18.607 34.234 20.837 1.00 32.00 572 LEU A N 1
ATOM 4522 C CA . LEU A 1 572 ? -18.375 33.144 21.786 1.00 32.00 572 LEU A CA 1
ATOM 4523 C C . LEU A 1 572 ? -17.010 32.509 21.464 1.00 32.00 572 LEU A C 1
ATOM 4525 O O . LEU A 1 572 ? -16.665 32.362 20.284 1.00 32.00 572 LEU A O 1
ATOM 4529 N N . PRO A 1 573 ? -16.155 32.222 22.464 1.00 33.31 573 PRO A N 1
ATOM 4530 C CA . PRO A 1 573 ? -15.025 31.333 22.238 1.00 33.31 573 PRO A CA 1
ATOM 4531 C C . PRO A 1 573 ? -15.574 29.992 21.724 1.00 33.31 573 PRO A C 1
ATOM 4533 O O . PRO A 1 573 ? -16.611 29.554 22.219 1.00 33.31 573 PRO A O 1
ATOM 4536 N N . PRO A 1 574 ? -14.930 29.344 20.734 1.00 41.56 574 PRO A N 1
ATOM 4537 C CA . PRO A 1 574 ? -15.260 27.958 20.427 1.00 41.56 574 PRO A CA 1
ATOM 4538 C C . PRO A 1 574 ? -15.179 27.156 21.733 1.00 41.56 574 PRO A C 1
ATOM 4540 O O . PRO A 1 574 ? -14.232 27.353 22.502 1.00 41.56 574 PRO A O 1
ATOM 4543 N N . SER A 1 575 ? -16.189 26.330 22.006 1.00 45.22 575 SER A N 1
ATOM 4544 C CA . SER A 1 575 ? -16.283 25.536 23.235 1.00 45.22 575 SER A CA 1
ATOM 4545 C C . SER A 1 575 ? -15.139 24.528 23.338 1.00 45.22 575 SER A C 1
ATOM 4547 O O . SER A 1 575 ? -14.713 24.212 24.446 1.00 45.22 575 SER A O 1
ATOM 4549 N N . LEU A 1 576 ? -14.579 24.100 22.198 1.00 49.62 576 LEU A N 1
ATOM 4550 C CA . LEU A 1 576 ? -13.410 23.226 22.139 1.00 49.62 576 LEU A CA 1
ATOM 4551 C C . LEU A 1 576 ? -12.343 23.675 21.139 1.00 49.62 576 LEU A C 1
ATOM 4553 O O . LEU A 1 576 ? -12.623 24.214 20.063 1.00 49.62 576 LEU A O 1
ATOM 4557 N N . LYS A 1 577 ? -11.086 23.392 21.497 1.00 52.34 577 LYS A N 1
ATOM 4558 C CA . LYS A 1 577 ? -9.905 23.563 20.647 1.00 52.34 577 LYS A CA 1
ATOM 4559 C C . LYS A 1 577 ? -9.010 22.338 20.753 1.00 52.34 577 LYS A C 1
ATOM 4561 O O . LYS A 1 577 ? -8.699 21.900 21.859 1.00 52.34 577 LYS A O 1
ATOM 4566 N N . THR A 1 578 ? -8.523 21.856 19.619 1.00 51.56 578 THR A N 1
ATOM 4567 C CA . THR A 1 578 ? -7.574 20.746 19.563 1.00 51.56 578 THR A CA 1
ATOM 4568 C C . THR A 1 578 ? -6.430 21.094 18.628 1.00 51.56 578 THR A C 1
ATOM 4570 O O . THR A 1 578 ? -6.646 21.475 17.476 1.00 51.56 578 THR A O 1
ATOM 4573 N N . ARG A 1 579 ? -5.198 20.967 19.130 1.00 56.19 579 ARG A N 1
ATOM 4574 C CA . ARG A 1 579 ? -4.003 21.063 18.295 1.00 56.19 579 ARG A CA 1
ATOM 4575 C C . ARG A 1 579 ? -3.874 19.849 17.395 1.00 56.19 579 ARG A C 1
ATOM 4577 O O . ARG A 1 579 ? -4.213 18.730 17.762 1.00 56.19 579 ARG A O 1
ATOM 4584 N N . VAL A 1 580 ? -3.355 20.117 16.213 1.00 55.19 580 VAL A N 1
ATOM 4585 C CA . VAL A 1 580 ? -3.125 19.149 15.162 1.00 55.19 580 VAL A CA 1
ATOM 4586 C C . VAL A 1 580 ? -1.630 18.936 15.041 1.00 55.19 580 VAL A C 1
ATOM 4588 O O . VAL A 1 580 ? -0.930 19.738 14.420 1.00 55.19 580 VAL A O 1
ATOM 4591 N N . ASP A 1 581 ? -1.126 17.859 15.632 1.00 49.66 581 ASP A N 1
ATOM 4592 C CA . ASP A 1 581 ? 0.319 17.616 15.661 1.00 49.66 581 ASP A CA 1
ATOM 4593 C C . ASP A 1 581 ? 0.809 16.782 14.461 1.00 49.66 581 ASP A C 1
ATOM 4595 O O . ASP A 1 581 ? 1.971 16.891 14.058 1.00 49.66 581 ASP A O 1
ATOM 4599 N N . TRP A 1 582 ? -0.103 16.053 13.813 1.00 48.47 582 TRP A N 1
ATOM 4600 C CA . TRP A 1 582 ? 0.134 15.113 12.707 1.00 48.47 582 TRP A CA 1
ATOM 4601 C C . TRP A 1 582 ? -0.264 15.623 11.314 1.00 48.47 582 TRP A C 1
ATOM 4603 O O . TRP A 1 582 ? -0.339 14.837 10.376 1.00 48.47 582 TRP A O 1
ATOM 4613 N N . SER A 1 583 ? -0.525 16.920 11.144 1.00 52.44 583 SER A N 1
ATOM 4614 C CA . SER A 1 583 ? -0.708 17.531 9.817 1.00 52.44 583 SER A CA 1
ATOM 4615 C C . SER A 1 583 ? 0.500 18.388 9.456 1.00 52.44 583 SER A C 1
ATOM 4617 O O . SER A 1 583 ? 1.076 19.058 10.317 1.00 52.44 583 SER A O 1
ATOM 4619 N N . ALA A 1 584 ? 0.888 18.401 8.180 1.00 51.12 584 ALA A N 1
ATOM 4620 C CA . ALA A 1 584 ? 1.948 19.284 7.700 1.00 51.12 584 ALA A CA 1
ATOM 4621 C C . ALA A 1 584 ? 1.479 20.745 7.650 1.00 51.12 584 ALA A C 1
ATOM 4623 O O . ALA A 1 584 ? 2.283 21.663 7.823 1.00 51.12 584 ALA A O 1
ATOM 4624 N N . MET A 1 585 ? 0.181 20.955 7.411 1.00 55.41 585 MET A N 1
ATOM 4625 C CA . MET A 1 585 ? -0.410 22.262 7.143 1.00 55.41 585 MET A CA 1
ATOM 4626 C C . MET A 1 585 ? -1.465 22.703 8.148 1.00 55.41 585 MET A C 1
ATOM 4628 O O . MET A 1 585 ? -1.696 23.904 8.242 1.00 55.41 585 MET A O 1
ATOM 4632 N N . LEU A 1 586 ? -2.120 21.810 8.881 1.00 59.44 586 LEU A N 1
ATOM 4633 C CA . LEU A 1 586 ? -3.122 22.167 9.884 1.00 59.44 586 LEU A CA 1
ATOM 4634 C C . LEU A 1 586 ? -2.460 22.235 11.272 1.00 59.44 586 LEU A C 1
ATOM 4636 O O . LEU A 1 586 ? -1.660 21.384 11.643 1.00 59.44 586 LEU A O 1
ATOM 4640 N N . GLU A 1 587 ? -2.721 23.309 12.010 1.00 66.25 587 GLU A N 1
ATOM 4641 C CA . GLU A 1 587 ? -2.152 23.577 13.340 1.00 66.25 587 GLU A CA 1
ATOM 4642 C C . GLU A 1 587 ? -3.181 23.332 14.444 1.00 66.25 587 GLU A C 1
ATOM 4644 O O . GLU A 1 587 ? -2.847 22.818 15.507 1.00 66.25 587 GLU A O 1
ATOM 4649 N N . GLU A 1 588 ? -4.434 23.715 14.209 1.00 68.94 588 GLU A N 1
ATOM 4650 C CA . GLU A 1 588 ? -5.491 23.656 15.217 1.00 68.94 588 GLU A CA 1
ATOM 4651 C C . GLU A 1 588 ? -6.855 23.529 14.537 1.00 68.94 588 GLU A C 1
ATOM 4653 O O . GLU A 1 588 ? -7.101 24.127 13.487 1.00 68.94 588 GLU A O 1
ATOM 4658 N N . VAL A 1 589 ? -7.752 22.777 15.162 1.00 62.38 589 VAL A N 1
ATOM 4659 C CA . VAL A 1 589 ? -9.183 22.779 14.864 1.00 62.38 589 VAL A CA 1
ATOM 4660 C C . VAL A 1 589 ? -9.909 23.315 16.086 1.00 62.38 589 VAL A C 1
ATOM 4662 O O . VAL A 1 589 ? -9.590 22.956 17.218 1.00 62.38 589 VAL A O 1
ATOM 4665 N N . SER A 1 590 ? -10.883 24.189 15.875 1.00 65.06 590 SER A N 1
ATOM 4666 C CA . SER A 1 590 ? -11.756 24.659 16.947 1.00 65.06 590 SER A CA 1
ATOM 4667 C C . SER A 1 590 ? -13.199 24.703 16.490 1.00 65.06 590 SER A C 1
ATOM 4669 O O . SER A 1 590 ? -13.469 25.046 15.338 1.00 65.06 590 SER A O 1
ATOM 4671 N N . THR A 1 591 ? -14.120 24.347 17.377 1.00 60.97 591 THR A N 1
ATOM 4672 C CA . THR A 1 591 ? -15.549 24.283 17.062 1.00 60.97 591 THR A CA 1
ATOM 4673 C C . THR A 1 591 ? -16.388 24.967 18.129 1.00 60.97 591 THR A C 1
ATOM 4675 O O . THR A 1 591 ? -15.996 25.060 19.291 1.00 60.97 591 THR A O 1
ATOM 4678 N N . GLY A 1 592 ? -17.539 25.497 17.728 1.00 61.72 592 GLY A N 1
ATOM 4679 C CA . GLY A 1 592 ? -18.517 26.076 18.640 1.00 61.72 592 GLY A CA 1
ATOM 4680 C C . GLY A 1 592 ? -19.922 25.967 18.069 1.00 61.72 592 GLY A C 1
ATOM 4681 O O . GLY A 1 592 ? -20.115 26.121 16.860 1.00 61.72 592 GLY A O 1
ATOM 4682 N N . ALA A 1 593 ? -20.888 25.687 18.938 1.00 59.53 593 ALA A N 1
ATOM 4683 C CA . ALA A 1 593 ? -22.297 25.765 18.590 1.00 59.53 593 ALA A CA 1
ATOM 4684 C C . ALA A 1 593 ? -22.716 27.239 18.438 1.00 59.53 593 ALA A C 1
ATOM 4686 O O . ALA A 1 593 ? -22.312 28.094 19.226 1.00 59.53 593 ALA A O 1
ATOM 4687 N N . GLU A 1 594 ? -23.533 27.523 17.430 1.00 63.38 594 GLU A N 1
ATOM 4688 C CA . GLU A 1 594 ? -24.230 28.797 17.234 1.00 63.38 594 GLU A CA 1
ATOM 4689 C C . GLU A 1 594 ? -25.744 28.534 17.132 1.00 63.38 594 GLU A C 1
ATOM 4691 O O . GLU A 1 594 ? -26.164 27.405 16.861 1.00 63.38 594 GLU A O 1
ATOM 4696 N N . ASP A 1 595 ? -26.568 29.575 17.307 1.00 57.19 595 ASP A N 1
ATOM 4697 C CA . ASP A 1 595 ? -28.040 29.500 17.422 1.00 57.19 595 ASP A CA 1
ATOM 4698 C C . ASP A 1 595 ? -28.748 28.703 16.304 1.00 57.19 595 ASP A C 1
ATOM 4700 O O . ASP A 1 595 ? -29.888 28.274 16.476 1.00 57.19 595 ASP A O 1
ATOM 4704 N N . GLN A 1 596 ? -28.101 28.492 15.149 1.00 66.06 596 GLN A N 1
ATOM 4705 C CA . GLN A 1 596 ? -28.651 27.745 14.009 1.00 66.06 596 GLN A CA 1
ATOM 4706 C C . GLN A 1 596 ? -27.657 26.777 13.346 1.00 66.06 596 GLN A C 1
ATOM 4708 O O . GLN A 1 596 ? -27.879 26.351 12.207 1.00 66.06 596 GLN A O 1
ATOM 4713 N N . GLY A 1 597 ? -26.550 26.425 14.005 1.00 67.44 597 GLY A N 1
ATOM 4714 C CA . GLY A 1 597 ? -25.532 25.573 13.393 1.00 67.44 597 GLY A CA 1
ATOM 4715 C C . GLY A 1 597 ? -24.244 25.447 14.189 1.00 67.44 597 GLY A C 1
ATOM 4716 O O . GLY A 1 597 ? -24.218 25.646 15.399 1.00 67.44 597 GLY A O 1
ATOM 4717 N N . TRP A 1 598 ? -23.175 25.086 13.492 1.00 66.62 598 TRP A N 1
ATOM 4718 C CA . TRP A 1 598 ? -21.848 24.894 14.060 1.00 66.62 598 TRP A CA 1
ATOM 4719 C C . TRP A 1 598 ? -20.816 25.689 13.283 1.00 66.62 598 TRP A C 1
ATOM 4721 O O . TRP A 1 598 ? -20.743 25.592 12.056 1.00 66.62 598 TRP A O 1
ATOM 4731 N N . LEU A 1 599 ? -19.983 26.430 14.008 1.00 69.38 599 LEU A N 1
ATOM 4732 C CA . LEU A 1 599 ? -18.816 27.097 13.460 1.00 69.38 599 LEU A CA 1
ATOM 4733 C C . LEU A 1 599 ? -17.584 26.218 13.681 1.00 69.38 599 LEU A C 1
ATOM 4735 O O . LEU A 1 599 ? -17.209 25.948 14.818 1.00 69.38 599 LEU A O 1
ATOM 4739 N N . ILE A 1 600 ? -16.921 25.820 12.601 1.00 69.88 600 ILE A N 1
ATOM 4740 C CA . ILE A 1 600 ? -15.674 25.051 12.614 1.00 69.88 600 ILE A CA 1
ATOM 4741 C C . ILE A 1 600 ? -14.566 25.932 12.052 1.00 69.88 600 ILE A C 1
ATOM 4743 O O . ILE A 1 600 ? -14.657 26.428 10.932 1.00 69.88 600 ILE A O 1
ATOM 4747 N N . ARG A 1 601 ? -13.496 26.138 12.815 1.00 71.81 601 ARG A N 1
ATOM 4748 C CA . ARG A 1 601 ? -12.320 26.902 12.399 1.00 71.81 601 ARG A CA 1
ATOM 4749 C C . ARG A 1 601 ? -11.115 25.984 12.311 1.00 71.81 601 ARG A C 1
ATOM 4751 O O . ARG A 1 601 ? -10.759 25.317 13.275 1.00 71.81 601 ARG A O 1
ATOM 4758 N N . LEU A 1 602 ? -10.469 26.013 11.158 1.00 69.69 602 LEU A N 1
ATOM 4759 C CA . LEU A 1 602 ? -9.234 25.314 10.854 1.00 69.69 602 LEU A CA 1
ATOM 4760 C C . LEU A 1 602 ? -8.109 26.342 10.811 1.00 69.69 602 LEU A C 1
ATOM 4762 O O . LEU A 1 602 ? -8.111 27.215 9.948 1.00 69.69 602 LEU A O 1
ATOM 4766 N N . ARG A 1 603 ? -7.147 26.267 11.721 1.00 72.94 603 ARG A N 1
ATOM 4767 C CA . ARG A 1 603 ? -5.954 27.115 11.709 1.00 72.94 603 ARG A CA 1
ATOM 4768 C C . ARG A 1 603 ? -4.829 26.390 10.991 1.00 72.94 603 ARG A C 1
ATOM 4770 O O . ARG A 1 603 ? -4.563 25.235 11.301 1.00 72.94 603 ARG A O 1
ATOM 4777 N N . THR A 1 604 ? -4.146 27.056 10.070 1.00 67.69 604 THR A N 1
ATOM 4778 C CA . THR A 1 604 ? -3.047 26.462 9.301 1.00 67.69 604 THR A CA 1
ATOM 4779 C C . THR A 1 604 ? -1.676 26.829 9.875 1.00 67.69 604 THR A C 1
ATOM 4781 O O . THR A 1 604 ? -1.476 27.946 10.351 1.00 67.69 604 THR A O 1
ATOM 4784 N N . ARG A 1 605 ? -0.704 25.914 9.772 1.00 63.25 605 ARG A N 1
ATOM 4785 C CA . ARG A 1 605 ? 0.727 26.133 10.024 1.00 63.25 605 ARG A CA 1
ATOM 4786 C C . ARG A 1 605 ? 1.286 27.049 8.928 1.00 63.25 605 ARG A C 1
ATOM 4788 O O . ARG A 1 605 ? 1.812 26.596 7.915 1.00 63.25 605 ARG A O 1
ATOM 4795 N N . GLY A 1 606 ? 1.111 28.358 9.107 1.00 65.50 606 GLY A N 1
ATOM 4796 C CA . GLY A 1 606 ? 1.477 29.394 8.134 1.00 65.50 606 GLY A CA 1
ATOM 4797 C C . GLY A 1 606 ? 0.270 30.041 7.448 1.00 65.50 606 GLY A C 1
ATOM 4798 O O . GLY A 1 606 ? -0.879 29.660 7.675 1.00 65.50 606 GLY A O 1
ATOM 4799 N N . ARG A 1 607 ? 0.523 31.065 6.620 1.00 62.09 607 ARG A N 1
ATOM 4800 C CA . ARG A 1 607 ? -0.547 31.772 5.896 1.00 62.09 607 ARG A CA 1
ATOM 4801 C C . ARG A 1 607 ? -1.117 30.884 4.782 1.00 62.09 607 ARG A C 1
ATOM 4803 O O . ARG A 1 607 ? -0.324 30.333 4.017 1.00 62.09 607 ARG A O 1
ATOM 4810 N N . PRO A 1 608 ? -2.452 30.786 4.647 1.00 62.91 608 PRO A N 1
ATOM 4811 C CA . PRO A 1 608 ? -3.070 30.095 3.524 1.00 62.91 608 PRO A CA 1
ATOM 4812 C C . PRO A 1 608 ? -2.604 30.650 2.176 1.00 62.91 608 PRO A C 1
ATOM 4814 O O . PRO A 1 608 ? -2.537 31.868 1.997 1.00 62.91 608 PRO A O 1
ATOM 4817 N N . ASP A 1 609 ? -2.300 29.762 1.230 1.00 65.12 609 ASP A N 1
ATOM 4818 C CA . ASP A 1 609 ? -1.916 30.138 -0.129 1.00 65.12 609 ASP A CA 1
ATOM 4819 C C . ASP A 1 609 ? -3.173 30.152 -1.011 1.00 65.12 609 ASP A C 1
ATOM 4821 O O . ASP A 1 609 ? -3.739 29.091 -1.281 1.00 65.12 609 ASP A O 1
ATOM 4825 N N . PRO A 1 610 ? -3.628 31.321 -1.495 1.00 63.31 610 PRO A N 1
ATOM 4826 C CA . PRO A 1 610 ? -4.836 31.416 -2.310 1.00 63.31 610 PRO A CA 1
ATOM 4827 C C . PRO A 1 610 ? -4.727 30.678 -3.656 1.00 63.31 610 PRO A C 1
ATOM 4829 O O . PRO A 1 610 ? -5.750 30.472 -4.310 1.00 63.31 610 PRO A O 1
ATOM 4832 N N . ASN A 1 611 ? -3.526 30.270 -4.082 1.00 61.84 611 ASN A N 1
ATOM 4833 C CA . ASN A 1 611 ? -3.319 29.456 -5.282 1.00 61.84 611 ASN A CA 1
ATOM 4834 C C . ASN A 1 611 ? -3.461 27.946 -5.037 1.00 61.84 611 ASN A C 1
ATOM 4836 O O . ASN A 1 611 ? -3.401 27.170 -5.993 1.00 61.84 611 ASN A O 1
ATOM 4840 N N . ARG A 1 612 ? -3.631 27.516 -3.782 1.00 61.16 612 ARG A N 1
ATOM 4841 C CA . ARG A 1 612 ? -3.914 26.123 -3.426 1.00 61.16 612 ARG A CA 1
ATOM 4842 C C . ARG A 1 612 ? -5.420 25.869 -3.386 1.00 61.16 612 ARG A C 1
ATOM 4844 O O . ARG A 1 612 ? -6.221 26.773 -3.149 1.00 61.16 612 ARG A O 1
ATOM 4851 N N . GLU A 1 613 ? -5.795 24.628 -3.669 1.00 62.78 613 GLU A N 1
ATOM 4852 C CA . GLU A 1 613 ? -7.165 24.135 -3.582 1.00 62.78 613 GLU A CA 1
ATOM 4853 C C . GLU A 1 613 ? -7.333 23.333 -2.292 1.00 62.78 613 GLU A C 1
ATOM 4855 O O . GLU A 1 613 ? -6.685 22.312 -2.072 1.00 62.78 613 GLU A O 1
ATOM 4860 N N . TYR A 1 614 ? -8.236 23.790 -1.439 1.00 60.25 614 TYR A N 1
ATOM 4861 C CA . TYR A 1 614 ? -8.559 23.147 -0.178 1.00 60.25 614 TYR A CA 1
ATOM 4862 C C . TYR A 1 614 ? -9.882 22.413 -0.365 1.00 60.25 614 TYR A C 1
ATOM 4864 O O . TYR A 1 614 ? -10.906 23.034 -0.647 1.00 60.25 614 TYR A O 1
ATOM 4872 N N . ARG A 1 615 ? -9.855 21.087 -0.261 1.00 59.69 615 ARG A N 1
ATOM 4873 C CA . ARG A 1 615 ? -11.016 20.208 -0.401 1.00 59.69 615 ARG A CA 1
ATOM 4874 C C . ARG A 1 615 ? -11.389 19.673 0.964 1.00 59.69 615 ARG A C 1
ATOM 4876 O O . ARG A 1 615 ? -10.781 18.743 1.476 1.00 59.69 615 ARG A O 1
ATOM 4883 N N . LEU A 1 616 ? -12.429 20.235 1.541 1.00 60.28 616 LEU A N 1
ATOM 4884 C CA . LEU A 1 616 ? -13.021 19.680 2.738 1.00 60.28 616 LEU A CA 1
ATOM 4885 C C . LEU A 1 616 ? -14.123 18.734 2.317 1.00 60.28 616 LEU A C 1
ATOM 4887 O O . LEU A 1 616 ? -15.123 19.165 1.754 1.00 60.28 616 LEU A O 1
ATOM 4891 N N . ARG A 1 617 ? -13.928 17.445 2.559 1.00 57.66 617 ARG A N 1
ATOM 4892 C CA . ARG A 1 617 ? -14.972 16.441 2.420 1.00 57.66 617 ARG A CA 1
ATOM 4893 C C . ARG A 1 617 ? -15.526 16.162 3.804 1.00 57.66 617 ARG A C 1
ATOM 4895 O O . ARG A 1 617 ? -14.779 15.751 4.681 1.00 57.66 617 ARG A O 1
ATOM 4902 N N . TRP A 1 618 ? -16.815 16.361 4.013 1.00 60.28 618 TRP A N 1
ATOM 4903 C CA . TRP A 1 618 ? -17.462 15.796 5.188 1.00 60.28 618 TRP A CA 1
ATOM 4904 C C . TRP A 1 618 ? -18.543 14.829 4.765 1.00 60.28 618 TRP A C 1
ATOM 4906 O O . TRP A 1 618 ? -19.169 14.991 3.720 1.00 60.28 618 TRP A O 1
ATOM 4916 N N . TRP A 1 619 ? -18.777 13.836 5.603 1.00 55.91 619 TRP A N 1
ATOM 4917 C CA . TRP A 1 619 ? -19.879 12.909 5.453 1.00 55.91 619 TRP A CA 1
ATOM 4918 C C . TRP A 1 619 ? -20.775 13.048 6.676 1.00 55.91 619 TRP A C 1
ATOM 4920 O O . TRP A 1 619 ? -20.325 12.920 7.816 1.00 55.91 619 TRP A O 1
ATOM 4930 N N . VAL A 1 620 ? -22.042 13.364 6.420 1.00 55.03 620 VAL A N 1
ATOM 4931 C CA . VAL A 1 620 ? -23.120 13.305 7.404 1.00 55.03 620 VAL A CA 1
ATOM 4932 C C . VAL A 1 620 ? -23.756 11.931 7.267 1.00 55.03 620 VAL A C 1
ATOM 4934 O O . VAL A 1 620 ? -24.097 11.521 6.159 1.00 55.03 620 VAL A O 1
ATOM 4937 N N . PHE A 1 621 ? -23.926 11.225 8.376 1.00 53.28 621 PHE A N 1
ATOM 4938 C CA . PHE A 1 621 ? -24.547 9.903 8.400 1.00 53.28 621 PHE A CA 1
ATOM 4939 C C . PHE A 1 621 ? -25.852 10.009 9.183 1.00 53.28 621 PHE A C 1
ATOM 4941 O O . PHE A 1 621 ? -25.827 9.949 10.413 1.00 53.28 621 PHE A O 1
ATOM 4948 N N . PRO A 1 622 ? -26.987 10.257 8.514 1.00 52.06 622 PRO A N 1
ATOM 4949 C CA . PRO A 1 622 ? -28.265 10.315 9.199 1.00 52.06 622 PRO A CA 1
ATOM 4950 C C . PRO A 1 622 ? -28.616 8.929 9.729 1.00 52.06 622 PRO A C 1
ATOM 4952 O O . PRO A 1 622 ? -28.375 7.923 9.059 1.00 52.06 622 PRO A O 1
ATOM 4955 N N . LYS A 1 623 ? -29.259 8.879 10.895 1.00 46.66 623 LYS A N 1
ATOM 4956 C CA . LYS A 1 623 ? -29.871 7.641 11.371 1.00 46.66 623 LYS A CA 1
ATOM 4957 C C . LYS A 1 623 ? -30.883 7.162 10.316 1.00 46.66 623 LYS A C 1
ATOM 4959 O O . LYS A 1 623 ? -31.723 7.945 9.878 1.00 46.66 623 LYS A O 1
ATOM 4964 N N . ASP A 1 624 ? -30.755 5.910 9.879 1.00 49.53 624 ASP A N 1
ATOM 4965 C CA . ASP A 1 624 ? -31.640 5.242 8.909 1.00 49.53 624 ASP A CA 1
ATOM 4966 C C . ASP A 1 624 ? -31.584 5.746 7.444 1.00 49.53 624 ASP A C 1
ATOM 4968 O O . ASP A 1 624 ? -32.441 5.378 6.636 1.00 49.53 624 ASP A O 1
ATOM 4972 N N . LEU A 1 625 ? -30.577 6.543 7.049 1.00 52.41 625 LEU A N 1
ATOM 4973 C CA . LEU A 1 625 ? -30.366 6.951 5.647 1.00 52.41 625 LEU A CA 1
ATOM 4974 C C . LEU A 1 625 ? -28.939 6.650 5.162 1.00 52.41 625 LEU A C 1
ATOM 4976 O O . LEU A 1 625 ? -28.012 6.587 5.969 1.00 52.41 625 LEU A O 1
ATOM 4980 N N . PRO A 1 626 ? -28.726 6.516 3.836 1.00 48.94 626 PRO A N 1
ATOM 4981 C CA . PRO A 1 626 ? -27.385 6.438 3.280 1.00 48.94 626 PRO A CA 1
ATOM 4982 C C . PRO A 1 626 ? -26.539 7.663 3.676 1.00 48.94 626 PRO A C 1
ATOM 4984 O O . PRO A 1 626 ? -27.078 8.773 3.765 1.00 48.94 626 PRO A O 1
ATOM 4987 N N . PRO A 1 627 ? -25.221 7.485 3.852 1.00 52.06 627 PRO A N 1
ATOM 4988 C CA . PRO A 1 627 ? -24.275 8.573 4.061 1.00 52.06 627 PRO A CA 1
ATOM 4989 C C . PRO A 1 627 ? -24.408 9.659 3.005 1.00 52.06 627 PRO A C 1
ATOM 4991 O O . PRO A 1 627 ? -24.472 9.377 1.807 1.00 52.06 627 PRO A O 1
ATOM 4994 N N . GLN A 1 628 ? -24.375 10.904 3.454 1.00 57.59 628 GLN A N 1
ATOM 4995 C CA . GLN A 1 628 ? -24.398 12.082 2.606 1.00 57.59 628 GLN A CA 1
ATOM 4996 C C . GLN A 1 628 ? -23.045 12.784 2.704 1.00 57.59 628 GLN A C 1
ATOM 4998 O O . GLN A 1 628 ? -22.745 13.488 3.667 1.00 57.59 628 GLN A O 1
ATOM 5003 N N . GLY A 1 629 ? -22.201 12.548 1.706 1.00 57.47 629 GLY A N 1
ATOM 5004 C CA . GLY A 1 629 ? -20.928 13.219 1.507 1.00 57.47 629 GLY A CA 1
ATOM 5005 C C . GLY A 1 629 ? -21.111 14.558 0.803 1.00 57.47 629 GLY A C 1
ATOM 5006 O O . GLY A 1 629 ? -21.673 14.620 -0.290 1.00 57.47 629 GLY A O 1
ATOM 5007 N N . TYR A 1 630 ? -20.562 15.615 1.384 1.00 62.59 630 TYR A N 1
ATOM 5008 C CA . TYR A 1 630 ? -20.411 16.922 0.760 1.00 62.59 630 TYR A CA 1
ATOM 5009 C C . TYR A 1 630 ? -18.928 17.249 0.631 1.00 62.59 630 TYR A C 1
ATOM 5011 O O . TYR A 1 630 ? -18.113 16.913 1.487 1.00 62.59 630 TYR A O 1
ATOM 5019 N N . GLN A 1 631 ? -18.577 17.936 -0.445 1.00 64.12 631 GLN A N 1
ATOM 5020 C CA . GLN A 1 631 ? -17.245 18.458 -0.677 1.00 64.12 631 GLN A CA 1
ATOM 5021 C C . GLN A 1 631 ? -17.329 19.965 -0.839 1.00 64.12 631 GLN A C 1
ATOM 5023 O O . GLN A 1 631 ? -17.923 20.474 -1.789 1.00 64.12 631 GLN A O 1
ATOM 5028 N N . VAL A 1 632 ? -16.685 20.676 0.074 1.00 63.47 632 VAL A N 1
ATOM 5029 C CA . VAL A 1 632 ? -16.388 22.094 -0.063 1.00 63.47 632 VAL A CA 1
ATOM 5030 C C . VAL A 1 632 ? -15.023 22.224 -0.699 1.00 63.47 632 VAL A C 1
ATOM 5032 O O . VAL A 1 632 ? -14.011 21.831 -0.127 1.00 63.47 632 VAL A O 1
ATOM 5035 N N . ILE A 1 633 ? -14.998 22.780 -1.900 1.00 64.19 633 ILE A N 1
ATOM 5036 C CA . ILE A 1 633 ? -13.776 23.101 -2.620 1.00 64.19 633 ILE A CA 1
ATOM 5037 C C . ILE A 1 633 ? -13.555 24.600 -2.499 1.00 64.19 633 ILE A C 1
ATOM 5039 O O . ILE A 1 633 ? -14.424 25.398 -2.863 1.00 64.19 633 ILE A O 1
ATOM 5043 N N . ILE A 1 634 ? -12.381 24.972 -2.009 1.00 64.50 634 ILE A N 1
ATOM 5044 C CA . ILE A 1 634 ? -11.991 26.352 -1.778 1.00 64.50 634 ILE A CA 1
ATOM 5045 C C . ILE A 1 634 ? -10.730 26.644 -2.576 1.00 64.50 634 ILE A C 1
ATOM 5047 O O . ILE A 1 634 ? -9.695 26.021 -2.361 1.00 64.50 634 ILE A O 1
ATOM 5051 N N . HIS A 1 635 ? -10.805 27.607 -3.488 1.00 63.56 635 HIS A N 1
ATOM 5052 C CA . HIS A 1 635 ? -9.693 27.979 -4.359 1.00 63.56 635 HIS A CA 1
ATOM 5053 C C . HIS A 1 635 ? -9.794 29.466 -4.717 1.00 63.56 635 HIS A C 1
ATOM 5055 O O . HIS A 1 635 ? -10.870 29.940 -5.073 1.00 63.56 635 HIS A O 1
ATOM 5061 N N . ARG A 1 636 ? -8.694 30.228 -4.607 1.00 63.41 636 ARG A N 1
ATOM 5062 C CA . ARG A 1 636 ? -8.647 31.680 -4.901 1.00 63.41 636 ARG A CA 1
ATOM 5063 C C . ARG A 1 636 ? -9.747 32.501 -4.215 1.00 63.41 636 ARG A C 1
ATOM 5065 O O . ARG A 1 636 ? -10.373 33.355 -4.836 1.00 63.41 636 ARG A O 1
ATOM 5072 N N . ASN A 1 637 ? -9.999 32.230 -2.934 1.00 57.03 637 ASN A N 1
ATOM 5073 C CA . ASN A 1 637 ? -11.091 32.822 -2.147 1.00 57.03 637 ASN A CA 1
ATOM 5074 C C . ASN A 1 637 ? -12.516 32.547 -2.663 1.00 57.03 637 ASN A C 1
ATOM 5076 O O . ASN A 1 637 ? -13.467 33.109 -2.126 1.00 57.03 637 ASN A O 1
ATOM 5080 N N . GLN A 1 638 ? -12.685 31.667 -3.650 1.00 58.31 638 GLN A N 1
ATOM 5081 C CA . GLN A 1 638 ? -13.987 31.157 -4.060 1.00 58.31 638 GLN A CA 1
ATOM 5082 C C . GLN A 1 638 ? -14.281 29.859 -3.314 1.00 58.31 638 GLN A C 1
ATOM 5084 O O . GLN A 1 638 ? -13.401 29.013 -3.157 1.00 58.31 638 GLN A O 1
ATOM 5089 N N . VAL A 1 639 ? -15.522 29.717 -2.859 1.00 60.97 639 VAL A N 1
ATOM 5090 C CA . VAL A 1 639 ? -16.028 28.535 -2.162 1.00 60.97 639 VAL A CA 1
ATOM 5091 C C . VAL A 1 639 ? -17.091 27.908 -3.045 1.00 60.97 639 VAL A C 1
ATOM 5093 O O . VAL A 1 639 ? -18.020 28.588 -3.475 1.00 60.97 639 VAL A O 1
ATOM 5096 N N . SER A 1 640 ? -16.955 26.618 -3.319 1.00 62.88 640 SER A N 1
ATOM 5097 C CA . SER A 1 640 ? -17.968 25.835 -4.019 1.00 62.88 640 SER A CA 1
ATOM 5098 C C . SER A 1 640 ? -18.304 24.599 -3.203 1.00 62.88 640 SER A C 1
ATOM 5100 O O . SER A 1 640 ? -17.415 23.975 -2.631 1.00 62.88 640 SER A O 1
ATOM 5102 N N . VAL A 1 641 ? -19.586 24.259 -3.139 1.00 59.81 641 VAL A N 1
ATOM 5103 C CA . VAL A 1 641 ? -20.077 23.066 -2.446 1.00 59.81 641 VAL A CA 1
ATOM 5104 C C . VAL A 1 641 ? -20.602 22.104 -3.501 1.00 59.81 641 VAL A C 1
ATOM 5106 O O . VAL A 1 641 ? -21.339 22.509 -4.400 1.00 59.81 641 VAL A O 1
ATOM 5109 N N . ARG A 1 642 ? -20.192 20.840 -3.428 1.00 62.38 642 ARG A N 1
ATOM 5110 C CA . ARG A 1 642 ? -20.667 19.759 -4.296 1.00 62.38 642 ARG A CA 1
ATOM 5111 C C . ARG A 1 642 ? -21.127 18.589 -3.442 1.00 62.38 642 ARG A C 1
ATOM 5113 O O . ARG A 1 642 ? -20.443 18.215 -2.495 1.00 62.38 642 ARG A O 1
ATOM 5120 N N . GLU A 1 643 ? -22.261 18.000 -3.793 1.00 57.94 643 GLU A N 1
ATOM 5121 C CA . GLU A 1 643 ? -22.666 16.700 -3.259 1.00 57.94 643 GLU A CA 1
ATOM 5122 C C . GLU A 1 643 ? -21.745 15.627 -3.869 1.00 57.94 643 GLU A C 1
ATOM 5124 O O . GLU A 1 643 ? -21.499 15.618 -5.078 1.00 57.94 643 GLU A O 1
ATOM 5129 N N . VAL A 1 644 ? -21.164 14.773 -3.030 1.00 55.91 644 VAL A N 1
ATOM 5130 C CA . VAL A 1 644 ? -20.176 13.749 -3.423 1.00 55.91 644 VAL A CA 1
ATOM 5131 C C . VAL A 1 644 ? -20.829 12.375 -3.529 1.00 55.91 644 VAL A C 1
ATOM 5133 O O . VAL A 1 644 ? -20.412 11.549 -4.340 1.00 55.91 644 VAL A O 1
ATOM 5136 N N . THR A 1 645 ? -21.876 12.139 -2.739 1.00 52.22 645 THR A N 1
ATOM 5137 C CA . THR A 1 645 ? -22.693 10.921 -2.765 1.00 52.22 645 THR A CA 1
ATOM 5138 C C . THR A 1 645 ? -24.021 11.186 -3.472 1.00 52.22 645 THR A C 1
ATOM 5140 O O . THR A 1 645 ? -24.713 12.123 -3.088 1.00 52.22 645 THR A O 1
ATOM 5143 N N . PRO A 1 646 ? -24.449 10.365 -4.443 1.00 45.41 646 PRO A N 1
ATOM 5144 C CA . PRO A 1 646 ? -25.791 10.480 -5.004 1.00 45.41 646 PRO A CA 1
ATOM 5145 C C . PRO A 1 646 ? -26.824 10.054 -3.949 1.00 45.41 646 PRO A C 1
ATOM 5147 O O . PRO A 1 646 ? -26.956 8.861 -3.674 1.00 45.41 646 PRO A O 1
ATOM 5150 N N . SER A 1 647 ? -27.551 10.997 -3.347 1.00 45.72 647 SER A N 1
ATOM 5151 C CA . SER A 1 647 ? -28.693 10.672 -2.487 1.00 45.72 647 SER A CA 1
ATOM 5152 C C . SER A 1 647 ? -29.945 10.388 -3.334 1.00 45.72 647 SER A C 1
ATOM 5154 O O . SER A 1 647 ? -30.204 11.028 -4.352 1.00 45.72 647 SER A O 1
ATOM 5156 N N . THR A 1 648 ? -30.758 9.409 -2.927 1.00 41.72 648 THR A N 1
ATOM 5157 C CA . THR A 1 648 ? -32.080 9.134 -3.533 1.00 41.72 648 THR A CA 1
ATOM 5158 C C . THR A 1 648 ? -33.139 10.172 -3.138 1.00 41.72 648 THR A C 1
ATOM 5160 O O . THR A 1 648 ? -34.241 10.177 -3.686 1.00 41.72 648 THR A O 1
ATOM 5163 N N . ARG A 1 649 ? -32.801 11.082 -2.215 1.00 46.31 649 ARG A N 1
ATOM 5164 C CA . ARG A 1 649 ? -33.556 12.286 -1.858 1.00 46.31 649 ARG A CA 1
ATOM 5165 C C . ARG A 1 649 ? -32.592 13.479 -1.842 1.00 46.31 649 ARG A C 1
ATOM 5167 O O . ARG A 1 649 ? -31.957 13.684 -0.808 1.00 46.31 649 ARG A O 1
ATOM 5174 N N . PRO A 1 650 ? -32.475 14.251 -2.939 1.00 47.31 650 PRO A N 1
ATOM 5175 C CA . PRO A 1 650 ? -31.636 15.440 -2.944 1.00 47.31 650 PRO A CA 1
ATOM 5176 C C . PRO A 1 650 ? -32.096 16.395 -1.845 1.00 47.31 650 PRO A C 1
ATOM 5178 O O . PRO A 1 650 ? -33.293 16.633 -1.654 1.00 47.31 650 PRO A O 1
ATOM 5181 N N . TRP A 1 651 ? -31.128 16.929 -1.114 1.00 45.97 651 TRP A N 1
ATOM 5182 C CA . TRP A 1 651 ? -31.351 17.983 -0.141 1.00 45.97 651 TRP A CA 1
ATOM 5183 C C . TRP A 1 651 ? -31.993 19.225 -0.792 1.00 45.97 651 TRP A C 1
ATOM 5185 O O . TRP A 1 651 ? -31.814 19.452 -1.995 1.00 45.97 651 TRP A O 1
ATOM 5195 N N . PRO A 1 652 ? -32.731 20.063 -0.034 1.00 47.19 652 PRO A N 1
ATOM 5196 C CA . PRO A 1 652 ? -33.162 21.369 -0.524 1.00 47.19 652 PRO A CA 1
ATOM 5197 C C . PRO A 1 652 ? -31.954 22.138 -1.072 1.00 47.19 652 PRO A C 1
ATOM 5199 O O . PRO A 1 652 ? -30.906 22.171 -0.426 1.00 47.19 652 PRO A O 1
ATOM 5202 N N . LYS A 1 653 ? -32.098 22.792 -2.233 1.00 43.28 653 LYS A N 1
ATOM 5203 C CA . LYS A 1 653 ? -31.033 23.587 -2.885 1.00 43.28 653 LYS A CA 1
ATOM 5204 C C . LYS A 1 653 ? -30.477 24.727 -2.007 1.00 43.28 653 LYS A C 1
ATOM 5206 O O . LYS A 1 653 ? -29.473 25.338 -2.365 1.00 43.28 653 LYS A O 1
ATOM 5211 N N . ASP A 1 654 ? -31.101 24.968 -0.856 1.00 43.97 654 ASP A N 1
ATOM 5212 C CA . ASP A 1 654 ? -30.989 26.174 -0.041 1.00 43.97 654 ASP A CA 1
ATOM 5213 C C . ASP A 1 654 ? -30.285 25.950 1.307 1.00 43.97 654 ASP A C 1
ATOM 5215 O O . ASP A 1 654 ? -30.423 26.770 2.212 1.00 43.97 654 ASP A O 1
ATOM 5219 N N . LEU A 1 655 ? -29.537 24.856 1.486 1.00 52.03 655 LEU A N 1
ATOM 5220 C CA . LEU A 1 655 ? -28.730 24.641 2.694 1.00 52.03 655 LEU A CA 1
ATOM 5221 C C . LEU A 1 655 ? -27.238 24.868 2.411 1.00 52.03 655 LEU A C 1
ATOM 5223 O O . LEU A 1 655 ? -26.490 23.915 2.185 1.00 52.03 655 LEU A O 1
ATOM 5227 N N . PRO A 1 656 ? -26.780 26.135 2.402 1.00 57.12 656 PRO A N 1
ATOM 5228 C CA . PRO A 1 656 ? -25.393 26.449 2.139 1.00 57.12 656 PRO A CA 1
ATOM 5229 C C . PRO A 1 656 ? -24.581 26.204 3.406 1.00 57.12 656 PRO A C 1
ATOM 5231 O O . PRO A 1 656 ? -24.697 26.942 4.385 1.00 57.12 656 PRO A O 1
ATOM 5234 N N . VAL A 1 657 ? -23.688 25.219 3.372 1.00 56.34 657 VAL A N 1
ATOM 5235 C CA . VAL A 1 657 ? -22.498 25.338 4.210 1.00 56.34 657 VAL A CA 1
ATOM 5236 C C . VAL A 1 657 ? -21.678 26.500 3.678 1.00 56.34 657 VAL A C 1
ATOM 5238 O O . VAL A 1 657 ? -21.325 26.550 2.499 1.00 56.34 657 VAL A O 1
ATOM 5241 N N . GLN A 1 658 ? -21.417 27.463 4.552 1.00 61.81 658 GLN A N 1
ATOM 5242 C CA . GLN A 1 658 ? -20.649 28.651 4.212 1.00 61.81 658 GLN A CA 1
ATOM 5243 C C . GLN A 1 658 ? -19.208 28.437 4.648 1.00 61.81 658 GLN A C 1
ATOM 5245 O O . GLN A 1 658 ? -18.960 27.983 5.760 1.00 61.81 658 GLN A O 1
ATOM 5250 N N . ALA A 1 659 ? -18.250 28.784 3.795 1.00 62.75 659 ALA A N 1
ATOM 5251 C CA . ALA A 1 659 ? -16.842 28.788 4.162 1.00 62.75 659 ALA A CA 1
ATOM 5252 C C . ALA A 1 659 ? -16.254 30.181 3.939 1.00 62.75 659 ALA A C 1
ATOM 5254 O O . ALA A 1 659 ? -16.662 30.901 3.026 1.00 62.75 659 ALA A O 1
ATOM 5255 N N . ARG A 1 660 ? -15.289 30.582 4.764 1.00 65.44 660 ARG A N 1
ATOM 5256 C CA . ARG A 1 660 ? -14.591 31.859 4.611 1.00 65.44 660 ARG A CA 1
ATOM 5257 C C . ARG A 1 660 ? -13.146 31.753 5.069 1.00 65.44 660 ARG A C 1
ATOM 5259 O O . ARG A 1 660 ? -12.862 31.251 6.153 1.00 65.44 660 ARG A O 1
ATOM 5266 N N . TRP A 1 661 ? -12.235 32.305 4.271 1.00 62.72 661 TRP A N 1
ATOM 5267 C CA . TRP A 1 661 ? -10.842 32.474 4.671 1.00 62.72 661 TRP A CA 1
ATOM 5268 C C . TRP A 1 661 ? -10.697 33.449 5.834 1.00 62.72 661 TRP A C 1
ATOM 5270 O O . TRP A 1 661 ? -11.277 34.537 5.846 1.00 62.72 661 TRP A O 1
ATOM 5280 N N . THR A 1 662 ? -9.854 33.064 6.780 1.00 66.31 662 THR A N 1
ATOM 5281 C CA . THR A 1 662 ? -9.344 33.917 7.849 1.00 66.31 662 THR A CA 1
ATOM 5282 C C . THR A 1 662 ? -7.842 34.146 7.625 1.00 66.31 662 THR A C 1
ATOM 5284 O O . THR A 1 662 ? -7.200 33.366 6.920 1.00 66.31 662 THR A O 1
ATOM 5287 N N . PRO A 1 663 ? -7.232 35.186 8.219 1.00 63.56 663 PRO A N 1
ATOM 5288 C CA . PRO A 1 663 ? -5.794 35.439 8.069 1.00 63.56 663 PRO A CA 1
ATOM 5289 C C . PRO A 1 663 ? -4.882 34.280 8.508 1.00 63.56 663 PRO A C 1
ATOM 5291 O O . PRO A 1 663 ? -3.727 34.221 8.091 1.00 63.56 663 PRO A O 1
ATOM 5294 N N . SER A 1 664 ? -5.390 33.377 9.348 1.00 68.38 664 SER A N 1
ATOM 5295 C CA . SER A 1 664 ? -4.658 32.252 9.936 1.00 68.38 664 SER A CA 1
ATOM 5296 C C . SER A 1 664 ? -5.205 30.879 9.525 1.00 68.38 664 SER A C 1
ATOM 5298 O O . SER A 1 664 ? -4.826 29.884 10.135 1.00 68.38 664 SER A O 1
ATOM 5300 N N . GLY A 1 665 ? -6.126 30.799 8.557 1.00 73.19 665 GLY A N 1
ATOM 5301 C CA . GLY A 1 665 ? -6.751 29.532 8.164 1.00 73.19 665 GLY A CA 1
ATOM 5302 C C . GLY A 1 665 ? -8.160 29.694 7.593 1.00 73.19 665 GLY A C 1
ATOM 5303 O O . GLY A 1 665 ? -8.443 30.666 6.903 1.00 73.19 665 GLY A O 1
ATOM 5304 N N . LEU A 1 666 ? -9.081 28.791 7.907 1.00 69.62 666 LEU A N 1
ATOM 5305 C CA . LEU A 1 666 ? -10.422 28.703 7.327 1.00 69.62 666 LEU A CA 1
ATOM 5306 C C . LEU A 1 666 ? -11.508 28.640 8.411 1.00 69.62 666 LEU A C 1
ATOM 5308 O O . LEU A 1 666 ? -11.301 28.030 9.452 1.00 69.62 666 LEU A O 1
ATOM 5312 N N . ALA A 1 667 ? -12.674 29.231 8.159 1.00 69.88 667 ALA A N 1
ATOM 5313 C CA . ALA A 1 667 ? -13.881 29.058 8.967 1.00 69.88 667 ALA A CA 1
ATOM 5314 C C . ALA A 1 667 ? -15.011 28.457 8.120 1.00 69.88 667 ALA A C 1
ATOM 5316 O O . ALA A 1 667 ? -15.158 28.816 6.952 1.00 69.88 667 ALA A O 1
ATOM 5317 N N . LEU A 1 668 ? -15.801 27.565 8.710 1.00 68.81 668 LEU A N 1
ATOM 5318 C CA . LEU A 1 668 ? -16.919 26.850 8.100 1.00 68.81 668 LEU A CA 1
ATOM 5319 C C . LEU A 1 668 ? -18.131 26.978 9.012 1.00 68.81 668 LEU A C 1
ATOM 5321 O O . LEU A 1 668 ? -18.010 26.730 10.207 1.00 68.81 668 LEU A O 1
ATOM 5325 N N . PHE A 1 669 ? -19.285 27.323 8.458 1.00 69.38 669 PHE A N 1
ATOM 5326 C CA . PHE A 1 669 ? -20.558 27.300 9.164 1.00 69.38 669 PHE A CA 1
ATOM 5327 C C . PHE A 1 669 ? -21.440 26.198 8.586 1.00 69.38 669 PHE A C 1
ATOM 5329 O O . PHE A 1 669 ? -21.809 26.255 7.411 1.00 69.38 669 PHE A O 1
ATOM 5336 N N . ILE A 1 670 ? -21.780 25.214 9.414 1.00 67.75 670 ILE A N 1
ATOM 5337 C CA . ILE A 1 670 ? -22.648 24.095 9.053 1.00 67.75 670 ILE A CA 1
ATOM 5338 C C . ILE A 1 670 ? -24.014 24.319 9.713 1.00 67.75 670 ILE A C 1
ATOM 5340 O O . ILE A 1 670 ? -24.090 24.268 10.941 1.00 67.75 670 ILE A O 1
ATOM 5344 N N . PRO A 1 671 ? -25.094 24.564 8.944 1.00 65.19 671 PRO A N 1
ATOM 5345 C CA . PRO A 1 671 ? -26.429 24.726 9.510 1.00 65.19 671 PRO A CA 1
ATOM 5346 C C . PRO A 1 671 ? -26.854 23.478 10.286 1.00 65.19 671 PRO A C 1
ATOM 5348 O O . PRO A 1 671 ? -26.640 22.363 9.825 1.00 65.19 671 PRO A O 1
ATOM 5351 N N . GLU A 1 672 ? -27.531 23.639 11.420 1.00 65.94 672 GLU A N 1
ATOM 5352 C CA . GLU A 1 672 ? -27.987 22.511 12.245 1.00 65.94 672 GLU A CA 1
ATOM 5353 C C . GLU A 1 672 ? -28.920 21.581 11.469 1.00 65.94 672 GLU A C 1
ATOM 5355 O O . GLU A 1 672 ? -28.820 20.366 11.575 1.00 65.94 672 GLU A O 1
ATOM 5360 N N . LYS A 1 673 ? -29.768 22.143 10.601 1.00 60.91 673 LYS A N 1
ATOM 5361 C CA . LYS A 1 673 ? -30.620 21.351 9.709 1.00 60.91 673 LYS A CA 1
ATOM 5362 C C . LYS A 1 673 ? -29.793 20.363 8.873 1.00 60.91 673 LYS A C 1
ATOM 5364 O O . LYS A 1 673 ? -30.297 19.280 8.587 1.00 60.91 673 LYS A O 1
ATOM 5369 N N . ALA A 1 674 ? -28.560 20.736 8.486 1.00 55.59 674 ALA A N 1
ATOM 5370 C CA . ALA A 1 674 ? -27.595 19.918 7.728 1.00 55.59 674 ALA A CA 1
ATOM 5371 C C . ALA A 1 674 ? -26.988 18.769 8.524 1.00 55.59 674 ALA A C 1
ATOM 5373 O O . ALA A 1 674 ? -26.460 17.826 7.938 1.00 55.59 674 ALA A O 1
ATOM 5374 N N . LEU A 1 675 ? -27.126 18.802 9.843 1.00 57.50 675 LEU A N 1
ATOM 5375 C CA . LEU A 1 675 ? -26.682 17.760 10.745 1.00 57.50 675 LEU A CA 1
ATOM 5376 C C . LEU A 1 675 ? -27.890 16.896 11.095 1.00 57.50 675 LEU A C 1
ATOM 5378 O O . LEU A 1 675 ? -28.581 17.104 12.083 1.00 57.50 675 LEU A O 1
ATOM 5382 N N . GLN A 1 676 ? -28.151 15.895 10.254 1.00 52.38 676 GLN A N 1
ATOM 5383 C CA . GLN A 1 676 ? -29.163 14.868 10.537 1.00 52.38 676 GLN A CA 1
ATOM 5384 C C . GLN A 1 676 ? -28.686 13.849 11.602 1.00 52.38 676 GLN A C 1
ATOM 5386 O O . GLN A 1 676 ? -29.390 12.886 11.901 1.00 52.38 676 GLN A O 1
ATOM 5391 N N . SER A 1 677 ? -27.479 14.042 12.149 1.00 51.28 677 SER A N 1
ATOM 5392 C CA . SER A 1 677 ? -26.831 13.248 13.198 1.00 51.28 677 SER A CA 1
ATOM 5393 C C . SER A 1 677 ? -25.845 14.133 13.985 1.00 51.28 677 SER A C 1
ATOM 5395 O O . SER A 1 677 ? -25.251 15.031 13.380 1.00 51.28 677 SER A O 1
ATOM 5397 N N . PRO A 1 678 ? -25.630 13.892 15.296 1.00 49.75 678 PRO A N 1
ATOM 5398 C CA . PRO A 1 678 ? -24.612 14.586 16.094 1.00 49.75 678 PRO A CA 1
ATOM 5399 C C . PRO A 1 678 ? -23.170 14.153 15.760 1.00 49.75 678 PRO A C 1
ATOM 5401 O O . PRO A 1 678 ? -22.214 14.673 16.321 1.00 49.75 678 PRO A O 1
ATOM 5404 N N . ARG A 1 679 ? -22.954 13.186 14.860 1.00 49.97 679 ARG A N 1
ATOM 5405 C CA . ARG A 1 679 ? -21.607 12.699 14.514 1.00 49.97 679 ARG A CA 1
ATOM 5406 C C . ARG A 1 679 ? -21.254 13.072 13.078 1.00 49.97 679 ARG A C 1
ATOM 5408 O O . ARG A 1 679 ? -21.930 12.645 12.143 1.00 49.97 679 ARG A O 1
ATOM 5415 N N . LEU A 1 680 ? -20.198 13.871 12.903 1.00 54.09 680 LEU A N 1
ATOM 5416 C CA . LEU A 1 680 ? -19.740 14.365 11.605 1.00 54.09 680 LEU A CA 1
ATOM 5417 C C . LEU A 1 680 ? -18.315 13.864 11.322 1.00 54.09 680 LEU A C 1
ATOM 5419 O O . LEU A 1 680 ? -17.380 14.113 12.076 1.00 54.09 680 LEU A O 1
ATOM 5423 N N . LEU A 1 681 ? -18.108 13.178 10.202 1.00 52.62 681 LEU A N 1
ATOM 5424 C CA . LEU A 1 681 ? -16.752 12.873 9.740 1.00 52.62 681 LEU A CA 1
ATOM 5425 C C . LEU A 1 681 ? -16.301 13.996 8.809 1.00 52.62 681 LEU A C 1
ATOM 5427 O O . LEU A 1 681 ? -16.954 14.212 7.792 1.00 52.62 681 LEU A O 1
ATOM 5431 N N . ILE A 1 682 ? -15.196 14.686 9.108 1.00 54.31 682 ILE A N 1
ATOM 5432 C CA . ILE A 1 682 ? -14.633 15.735 8.245 1.00 54.31 682 ILE A CA 1
ATOM 5433 C C . ILE A 1 682 ? -13.213 15.344 7.828 1.00 54.31 682 ILE A C 1
ATOM 5435 O O . ILE A 1 682 ? -12.244 15.560 8.552 1.00 54.31 682 ILE A O 1
ATOM 5439 N N . ALA A 1 683 ? -13.054 14.838 6.610 1.00 53.00 683 ALA A N 1
ATOM 5440 C CA . ALA A 1 683 ? -11.735 14.735 6.004 1.00 53.00 683 ALA A CA 1
ATOM 5441 C C . ALA A 1 683 ? -11.359 16.047 5.309 1.00 53.00 683 ALA A C 1
ATOM 5443 O O . ALA A 1 683 ? -12.064 16.543 4.430 1.00 53.00 683 ALA A O 1
ATOM 5444 N N . VAL A 1 684 ? -10.208 16.603 5.666 1.00 53.97 684 VAL A N 1
ATOM 5445 C CA . VAL A 1 684 ? -9.657 17.777 4.995 1.00 53.97 684 VAL A CA 1
ATOM 5446 C C . VAL A 1 684 ? -8.516 17.299 4.108 1.00 53.97 684 VAL A C 1
ATOM 5448 O O . VAL A 1 684 ? -7.458 16.903 4.595 1.00 53.97 684 VAL A O 1
ATOM 5451 N N . ASP A 1 685 ? -8.714 17.358 2.795 1.00 54.53 685 ASP A N 1
ATOM 5452 C CA . ASP A 1 685 ? -7.613 17.240 1.847 1.00 54.53 685 ASP A CA 1
ATOM 5453 C C . ASP A 1 685 ? -7.192 18.640 1.411 1.00 54.53 685 ASP A C 1
ATOM 5455 O O . ASP A 1 685 ? -7.989 19.446 0.930 1.00 54.53 685 ASP A O 1
ATOM 5459 N N . ILE A 1 686 ? -5.914 18.939 1.553 1.00 53.34 686 ILE A N 1
ATOM 5460 C CA . ILE A 1 686 ? -5.321 20.191 1.111 1.00 53.34 686 ILE A CA 1
ATOM 5461 C C . ILE A 1 686 ? -4.395 19.870 -0.049 1.00 53.34 686 ILE A C 1
ATOM 5463 O O . ILE A 1 686 ? -3.598 18.932 -0.012 1.00 53.34 686 ILE A O 1
ATOM 5467 N N . GLY A 1 687 ? -4.494 20.638 -1.122 1.00 48.19 687 GLY A N 1
ATOM 5468 C CA . GLY A 1 687 ? -3.691 20.350 -2.289 1.00 48.19 687 GLY A CA 1
ATOM 5469 C C . GLY A 1 687 ? -3.715 21.439 -3.336 1.00 48.19 687 GLY A C 1
ATOM 5470 O O . GLY A 1 687 ? -4.018 22.597 -3.074 1.00 48.19 687 GLY A O 1
ATOM 5471 N N . ARG A 1 688 ? -3.367 21.070 -4.561 1.00 43.03 688 ARG A N 1
ATOM 5472 C CA . ARG A 1 688 ? -3.610 21.896 -5.751 1.00 43.03 688 ARG A CA 1
ATOM 5473 C C . ARG A 1 688 ? -4.826 21.328 -6.477 1.00 43.03 688 ARG A C 1
ATOM 5475 O O . ARG A 1 688 ? -5.155 20.165 -6.237 1.00 43.03 688 ARG A O 1
ATOM 5482 N N . PRO A 1 689 ? -5.470 22.070 -7.394 1.00 40.34 689 PRO A N 1
ATOM 5483 C CA . PRO A 1 689 ? -6.514 21.499 -8.238 1.00 40.34 689 PRO A CA 1
ATOM 5484 C C . PRO A 1 689 ? -6.051 20.174 -8.870 1.00 40.34 689 PRO A C 1
ATOM 5486 O O . PRO A 1 689 ? -5.182 20.148 -9.741 1.00 40.34 689 PRO A O 1
ATOM 5489 N N . GLY A 1 690 ? -6.582 19.062 -8.352 1.00 37.59 690 GLY A N 1
ATOM 5490 C CA . GLY A 1 690 ? -6.313 17.695 -8.795 1.00 37.59 690 GLY A CA 1
ATOM 5491 C C . GLY A 1 690 ? -5.037 17.013 -8.260 1.00 37.59 690 GLY A C 1
ATOM 5492 O O . GLY A 1 690 ? -4.603 16.018 -8.831 1.00 37.59 690 GLY A O 1
ATOM 5493 N N . GLY A 1 691 ? -4.452 17.482 -7.155 1.00 37.53 691 GLY A N 1
ATOM 5494 C CA . GLY A 1 691 ? -3.404 16.761 -6.416 1.00 37.53 691 GLY A CA 1
ATOM 5495 C C . GLY A 1 691 ? -3.505 17.026 -4.916 1.00 37.53 691 GLY A C 1
ATOM 5496 O O . GLY A 1 691 ? -3.827 18.142 -4.536 1.00 37.53 691 GLY A O 1
ATOM 5497 N N . ILE A 1 692 ? -3.258 16.018 -4.078 1.00 43.19 692 ILE A N 1
ATOM 5498 C CA . ILE A 1 692 ? -3.282 16.127 -2.610 1.00 43.19 692 ILE A CA 1
ATOM 5499 C C . ILE A 1 692 ? -1.841 16.382 -2.146 1.00 43.19 692 ILE A C 1
ATOM 5501 O O . ILE A 1 692 ? -0.972 15.566 -2.431 1.00 43.19 692 ILE A O 1
ATOM 5505 N N . GLU A 1 693 ? -1.582 17.522 -1.500 1.00 46.12 693 GLU A N 1
ATOM 5506 C CA . GLU A 1 693 ? -0.269 17.855 -0.910 1.00 46.12 693 GLU A CA 1
ATOM 5507 C C . GLU A 1 693 ? -0.217 17.507 0.587 1.00 46.12 693 GLU A C 1
ATOM 5509 O O . GLU A 1 693 ? 0.855 17.230 1.113 1.00 46.12 693 GLU A O 1
ATOM 5514 N N . ASP A 1 694 ? -1.370 17.511 1.259 1.00 46.72 694 ASP A N 1
ATOM 5515 C CA . ASP A 1 694 ? -1.561 17.094 2.647 1.00 46.72 694 ASP A CA 1
ATOM 5516 C C . ASP A 1 694 ? -2.989 16.538 2.789 1.00 46.72 694 ASP A C 1
ATOM 5518 O O . ASP A 1 694 ? -3.946 17.118 2.272 1.00 46.72 694 ASP A O 1
ATOM 5522 N N . ARG A 1 695 ? -3.157 15.400 3.460 1.00 48.28 695 ARG A N 1
ATOM 5523 C CA . ARG A 1 695 ? -4.465 14.815 3.770 1.00 48.28 695 ARG A CA 1
ATOM 5524 C C . ARG A 1 695 ? -4.536 14.520 5.251 1.00 48.28 695 ARG A C 1
ATOM 5526 O O . ARG A 1 695 ? -3.913 13.599 5.757 1.00 48.28 695 ARG A O 1
ATOM 5533 N N . SER A 1 696 ? -5.352 15.284 5.949 1.00 49.75 696 SER A N 1
ATOM 5534 C CA . SER A 1 696 ? -5.618 15.031 7.353 1.00 49.75 696 SER A CA 1
ATOM 5535 C C . SER A 1 696 ? -7.091 14.653 7.466 1.00 49.75 696 SER A C 1
ATOM 5537 O O . SER A 1 696 ? -7.972 15.475 7.212 1.00 49.75 696 SER A O 1
ATOM 5539 N N . ALA A 1 697 ? -7.367 13.384 7.765 1.00 41.91 697 ALA A N 1
ATOM 5540 C CA . ALA A 1 697 ? -8.718 12.917 8.051 1.00 41.91 697 ALA A CA 1
ATOM 5541 C C . ALA A 1 697 ? -9.012 13.118 9.542 1.00 41.91 697 ALA A C 1
ATOM 5543 O O . ALA A 1 697 ? -8.204 12.729 10.383 1.00 41.91 697 ALA A O 1
ATOM 5544 N N . TRP A 1 698 ? -10.140 13.756 9.859 1.00 48.81 698 TRP A N 1
ATOM 5545 C CA . TRP A 1 698 ? -10.567 14.039 11.228 1.00 48.81 698 TRP A CA 1
ATOM 5546 C C . TRP A 1 698 ? -11.985 13.522 11.409 1.00 48.81 698 TRP A C 1
ATOM 5548 O O . TRP A 1 698 ? -12.865 13.778 10.586 1.00 48.81 698 TRP A O 1
ATOM 5558 N N . VAL A 1 699 ? -12.238 12.838 12.515 1.00 43.22 699 VAL A N 1
ATOM 5559 C CA . VAL A 1 699 ? -13.609 12.670 12.991 1.00 43.22 699 VAL A CA 1
ATOM 5560 C C . VAL A 1 699 ? -13.911 13.861 13.883 1.00 43.22 699 VAL A C 1
ATOM 5562 O O . VAL A 1 699 ? -13.134 14.154 14.787 1.00 43.22 699 VAL A O 1
ATOM 5565 N N . LEU A 1 700 ? -15.007 14.564 13.615 1.00 49.50 700 LEU A N 1
ATOM 5566 C CA . LEU A 1 700 ? -15.457 15.672 14.440 1.00 49.50 700 LEU A CA 1
ATOM 5567 C C . LEU A 1 700 ? -16.842 15.331 14.994 1.00 49.50 700 LEU A C 1
ATOM 5569 O O . LEU A 1 700 ? -17.873 15.526 14.355 1.00 49.50 700 LEU A O 1
ATOM 5573 N N . ILE A 1 701 ? -16.861 14.762 16.193 1.00 47.94 701 ILE A N 1
ATOM 5574 C CA . ILE A 1 701 ? -18.105 14.414 16.880 1.00 47.94 701 ILE A CA 1
ATOM 5575 C C . ILE A 1 701 ? -18.708 15.712 17.439 1.00 47.94 701 ILE A C 1
ATOM 5577 O O . ILE A 1 701 ? -18.094 16.374 18.267 1.00 47.94 701 ILE A O 1
ATOM 5581 N N . LEU A 1 702 ? -19.874 16.115 16.933 1.00 49.28 702 LEU A N 1
ATOM 5582 C CA . LEU A 1 702 ? -20.570 17.354 17.286 1.00 49.28 702 LEU A CA 1
ATOM 5583 C C . LEU A 1 702 ? -21.746 17.039 18.222 1.00 49.28 702 LEU A C 1
ATOM 5585 O O . LEU A 1 702 ? -22.898 16.977 17.786 1.00 49.28 702 LEU A O 1
ATOM 5589 N N . ASP A 1 703 ? -21.472 16.840 19.511 1.00 46.47 703 ASP A N 1
ATOM 5590 C CA . ASP A 1 703 ? -22.535 16.737 20.518 1.00 46.47 703 ASP A CA 1
ATOM 5591 C C . ASP A 1 703 ? -22.857 18.122 21.097 1.00 46.47 703 ASP A C 1
ATOM 5593 O O . ASP A 1 703 ? -21.960 18.883 21.444 1.00 46.47 703 ASP A O 1
ATOM 5597 N N . ARG A 1 704 ? -24.149 18.470 21.170 1.00 42.16 704 ARG A N 1
ATOM 5598 C CA . ARG A 1 704 ? -24.621 19.719 21.793 1.00 42.16 704 ARG A CA 1
ATOM 5599 C C . ARG A 1 704 ? -24.599 19.674 23.323 1.00 42.16 704 ARG A C 1
ATOM 5601 O O . ARG A 1 704 ? -24.851 20.715 23.930 1.00 42.16 704 ARG A O 1
ATOM 5608 N N . ARG A 1 705 ? -24.418 18.493 23.917 1.00 38.44 705 ARG A N 1
ATOM 5609 C CA . ARG A 1 705 ? -24.373 18.305 25.372 1.00 38.44 705 ARG A CA 1
ATOM 5610 C C . ARG A 1 705 ? -23.039 18.701 25.973 1.00 38.44 705 ARG A C 1
ATOM 5612 O O . ARG A 1 705 ? -22.010 18.486 25.301 1.00 38.44 705 ARG A O 1
#